Protein AF-A0A1V9ZFL7-F1 (afdb_monomer)

Organism: Achlya hypogyna (NCBI:txid1202772)

Foldseek 3Di:
DDDDPPDFPLVLADFDDDDDDDDDDDDDDDDDDDDDDDDPPDPPDDPPPPPLQDDPLVLLSQWDWADAPALPWTFTFGNQQLVVLCVVPVPDDSVRSSVVTDTFIRDPVRSLVCLVVPPRHDPVVNVVSVVVVVVVCVVPPHPPPCPPPPPVVLLVVLLLCLLLLHALCPCVPPVNVVVDPPPSDRLSVVLSVLLNVLVVVQCCLQPVFSFRLFWEWFWEDQDQQKIWTWIHWLVQQIHTSFIDGQPPSALVSLLVVVVVVVVVCVVSVGGHAEYEYLFLRNLLSVVVCCVPPNVRHHRAYFLVSLLVLLLLVLCLVLLPLLQLLLQVLLLCPPPVLCVVQPDRQAFDFLLDSLSSLSSLVSVLVCLVVCCVPVVSRPDPVSSVLSVDPVSNVSSVVSNLLCVLSNVLVVDDQSALLSSLVSLLSNLVSCVVVVNVVSNVLSQLNLQSGDLLLSLLRNLLVLVCPPFAFDPVSLVCNLVSLQVSLCSNVVDGDDSVLSVVVSVCSVVCPPPSPPVNSVSDPDSLSSLSVCCSVRVSSSNSVSNRSRDGSHGRPLNVSCVSHPDPDRSSSSSSSSSNSSSPDPPDPPDPVVSVVSSSVVSCVPGGDRHSVSSVVSSVVSVVSSVVRSVSSNDRPDDTPPAGSNNRHDDPPD

Sequence (650 aa):
MQAAGDEINMEAIPMPASISMGDPLSILEDEPEALTALSMDEPLLRQAHVRNGRPPNPAWQYFIRGAKRNRFHYHAYCRWCVLDAKARSPELSDEAATAHVDATRGVSTDMIKHLKACRHCPANVVTELDEYWAERRKTVSPPVKRKADAPKDKVHLWKATVAAGLPLGWTSAPGVASLVPANCGPIAGVAAVLAKAQLDKVKEGMLNSTVKGGLTLSVNVIDGDVVALSLMNSDGDACALSIARVADWTVSGLETHLRACLSTLRASNLSIVAIVADATLPLAAAARVQAADAPDLLVLPCLLHLLDILAGTVLTEATGVVGVLLEVASALRHPAVRSRVGAAPPVPLAHDVPTFLACIEAIADLETPLRAEPSLVRSPALQRWVADDTSWASVRALHRRLGPLREAYAMSCPTLAHVLRTLARLQQQWTAAGDRDAADLVETFWRWYDLPSTVLACVFHVHLDDVRLAPAVRALAPAYFQLVYSRWFHAPVAAGAVHDIIAAVASKSFPFDKDVTRDYSDVSSFYSFVANSYPELCALCCRLFAVSVVAAPVRRHLRHSPSNDCGELLQRLHIAFATVPAVSVAATGDAHRWLHAHETQAHGLFTQRDWTRFSTRWASSLATEVALAESPPTHSPTVRLRDLFGKAKR

Nearest PDB structures (foldseek):
  4d1q-assembly1_A-2  TM=5.790E-01  e=4.588E-07  Musca domestica
  4d1q-assembly1_H-2  TM=5.835E-01  e=7.066E-07  Musca domestica
  4d1q-assembly1_B  TM=5.702E-01  e=1.750E-06  Musca domestica
  4wnd-assembly1_A  TM=1.431E-01  e=7.301E+00  Homo sapiens

Solvent-accessible surface area (backbone atoms only — not comparable to full-atom values): 36863 Å² total; per-residue (Å²): 134,86,80,77,78,82,70,84,79,64,77,76,57,90,73,81,84,84,82,89,83,83,85,88,86,89,86,87,89,89,85,86,92,77,94,74,83,93,65,95,84,60,86,86,77,71,85,81,69,75,82,64,76,54,83,72,62,74,70,54,83,53,36,45,82,50,64,74,73,52,100,87,32,32,26,24,34,48,45,45,55,30,51,53,44,26,73,77,37,76,87,46,51,74,71,60,18,47,74,76,38,80,69,34,55,53,43,70,72,49,45,52,52,45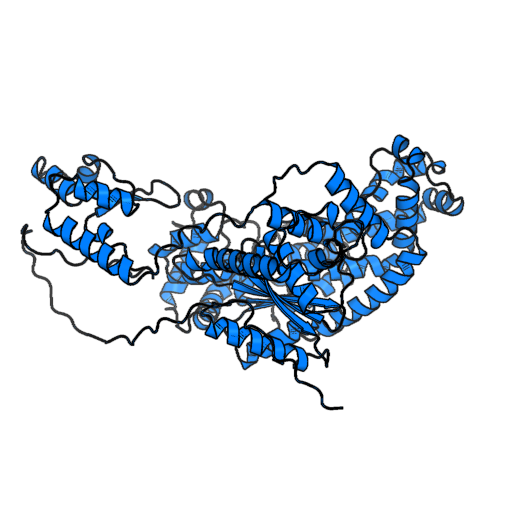,50,73,68,35,89,66,48,62,70,63,59,52,49,54,50,53,50,53,51,53,54,48,54,72,73,42,76,70,78,75,70,79,64,78,71,72,61,61,68,45,55,51,52,54,39,50,35,46,74,61,36,50,63,90,65,55,59,69,36,86,89,37,38,83,76,43,69,94,74,59,65,62,63,67,61,53,16,42,54,32,32,50,55,30,42,52,56,41,45,42,68,28,66,74,38,72,50,69,20,28,27,16,39,18,40,37,73,73,58,96,41,30,39,36,37,27,44,28,22,48,87,67,48,39,30,64,74,49,44,48,76,38,91,52,81,44,47,71,45,48,31,54,56,51,52,56,51,52,51,51,36,50,77,66,73,48,56,66,43,27,36,20,13,52,48,47,62,60,35,51,14,47,45,52,44,22,73,75,80,34,73,51,43,44,52,34,66,10,50,62,45,52,52,44,47,56,51,46,54,59,49,43,76,39,45,71,62,52,12,52,51,29,35,51,42,46,41,34,58,38,69,85,33,20,79,74,69,56,80,53,47,56,70,28,33,85,89,38,64,68,33,44,56,51,21,53,50,47,50,60,75,37,47,68,61,37,52,77,41,33,75,58,38,84,47,72,67,55,26,52,47,54,66,32,67,68,53,50,52,50,50,54,51,52,51,60,70,45,43,55,55,56,54,50,72,71,48,86,54,63,30,50,34,41,49,54,54,45,54,46,49,40,30,51,53,28,50,74,71,68,37,55,68,65,22,52,52,49,50,41,58,53,41,51,45,56,54,54,62,35,52,47,36,42,76,67,35,89,86,50,84,83,71,53,59,13,69,76,60,55,69,43,44,58,62,32,47,43,53,55,40,25,49,66,66,76,43,85,66,62,66,67,62,44,50,52,51,53,50,35,58,72,68,32,35,86,78,54,24,70,76,58,47,68,78,40,96,48,71,62,61,46,33,64,63,40,38,85,84,40,49,67,59,18,48,49,45,31,32,60,54,14,32,43,43,54,38,64,68,54,59,79,65,48,74,47,59,91,63,90,48,44,68,61,51,40,38,45,41,17,37,44,54,62,47,64,71,82,89,69,76,87,61,62,68,64,59,59,48,50,44,53,50,49,50,45,68,77,41,38,48,49,37,40,68,54,36,52,62,48,38,56,55,47,47,56,52,46,51,53,40,50,61,49,43,73,60,63,90,60,92,52,54,88,68,53,67,80,65,43,40,47,82,73,84,124

pLDDT: mean 85.37, std 18.78, range [25.77, 98.62]

Radius of gyration: 29.79 Å; Cα contacts (8 Å, |Δi|>4): 821; chains: 1; bounding box: 69×63×95 Å

Mean predicted aligned error: 10.47 Å

Secondary structure (DSSP, 8-state):
----------TTS-PPPPPP-PPPPP-------------TTS----------SSPPPGGGGGEEEEEEEETTEEEEEEHHHHHHHHHH-TT--HHHHHTTSPPEESSHHHHHHHHHH-TTS-HHHHHHHHHHHHHHHHHS-------S---HHHHHHHHHHHHTT--TTGGGSTTTTTTS-TT---HHHHHHHHHHHHHHHHHHHHHHSSS---EEEEEEEEETTEEEEEEE-TT--EEEEEEEE-SS-SHHHHHHHHHHHHHHHHHTT--EEEEEESSHHHHHHHHHHHHHH-TTSEEEE-HHHHHHHHHHHHHHHTHHHHHHHHHHHHHHTSHHHHHHHSSPPPPPBTTBHHHHHHHHHHHHHTHHHHHH-GGGS--HHHHHHHH-HHHHHHHHHHHHHHHHHHHHHHS---SHHHHHHHHHHHHHHHHHHT-HHHHHHHHHHHTTS-HHHHHHHHHT-TT-TT--B-HHHHTTHHHHHHHHHHHHHSS---HHHHHHHHHHHHHT-TTSSHHHHTT-SSHHHHHHHHTTT-HHHHHHHHHHTT--SS---HHHHHTT-----HHHHHHHHHHHHHH---S-----HHHHHHHHHHHHHHHB--SHHHHHHHHHHHHHHHHHHHHHHTS-SS---SS-GGGSB-----

Structure (mmCIF, N/CA/C/O backbone):
data_AF-A0A1V9ZFL7-F1
#
_entry.id   AF-A0A1V9ZFL7-F1
#
loop_
_atom_site.group_PDB
_atom_site.id
_atom_site.type_symbol
_atom_site.label_atom_id
_atom_site.label_alt_id
_atom_site.label_comp_id
_atom_site.label_asym_id
_atom_site.label_entity_id
_atom_site.label_seq_id
_atom_site.pdbx_PDB_ins_code
_atom_site.Cartn_x
_atom_site.Cartn_y
_atom_site.Cartn_z
_atom_site.occupancy
_atom_site.B_iso_or_equiv
_atom_site.auth_seq_id
_atom_site.auth_comp_id
_atom_site.auth_asym_id
_atom_site.auth_atom_id
_atom_site.pdbx_PDB_model_num
ATOM 1 N N . MET A 1 1 ? -34.108 -6.069 -25.579 1.00 35.25 1 MET A N 1
ATOM 2 C CA . MET A 1 1 ? -33.080 -6.819 -24.830 1.00 35.25 1 MET A CA 1
ATOM 3 C C . MET A 1 1 ? -33.145 -6.351 -23.390 1.00 35.25 1 MET A C 1
ATOM 5 O O . MET A 1 1 ? -32.783 -5.215 -23.125 1.00 35.25 1 MET A O 1
ATOM 9 N N . GLN A 1 2 ? -33.741 -7.157 -22.511 1.00 27.19 2 GLN A N 1
ATOM 10 C CA . GLN A 1 2 ? -33.836 -6.873 -21.077 1.00 27.19 2 GLN A CA 1
ATOM 11 C C . GLN A 1 2 ? -32.461 -7.107 -20.447 1.00 27.19 2 GLN A C 1
ATOM 13 O O . GLN A 1 2 ? -31.917 -8.203 -20.563 1.00 27.19 2 GLN A O 1
ATOM 18 N N . ALA A 1 3 ? -31.895 -6.068 -19.835 1.00 29.52 3 ALA A N 1
ATOM 19 C CA . ALA A 1 3 ? -30.710 -6.185 -19.001 1.00 29.52 3 ALA A CA 1
ATOM 20 C C . ALA A 1 3 ? -31.104 -6.941 -17.726 1.00 29.52 3 ALA A C 1
ATOM 22 O O . ALA A 1 3 ? -31.883 -6.434 -16.919 1.00 29.52 3 ALA A O 1
ATOM 23 N N . ALA A 1 4 ? -30.620 -8.173 -17.584 1.00 30.47 4 ALA A N 1
ATOM 24 C CA . ALA A 1 4 ? -30.621 -8.859 -16.304 1.00 30.47 4 ALA A CA 1
ATOM 25 C C . ALA A 1 4 ? -29.646 -8.102 -15.392 1.00 30.47 4 ALA A C 1
ATOM 27 O O . ALA A 1 4 ? -28.471 -7.964 -15.725 1.00 30.47 4 ALA A O 1
ATOM 28 N N . GLY A 1 5 ? -30.155 -7.532 -14.300 1.00 28.27 5 GLY A N 1
ATOM 29 C CA . GLY A 1 5 ? -29.308 -6.987 -13.251 1.00 28.27 5 GLY A CA 1
ATOM 30 C C . GLY A 1 5 ? -28.603 -8.147 -12.566 1.00 28.27 5 GLY A C 1
ATOM 31 O O . GLY A 1 5 ? -29.255 -8.922 -11.871 1.00 28.27 5 GLY A O 1
ATOM 32 N N . ASP A 1 6 ? -27.299 -8.279 -12.792 1.00 34.06 6 ASP A N 1
ATOM 33 C CA . ASP A 1 6 ? -26.449 -9.165 -12.005 1.00 34.06 6 ASP A CA 1
ATOM 34 C C . ASP A 1 6 ? -26.432 -8.639 -10.562 1.00 34.06 6 ASP A C 1
ATOM 36 O O . ASP A 1 6 ? -25.701 -7.707 -10.214 1.00 34.06 6 ASP A O 1
ATOM 40 N N . GLU A 1 7 ? -27.300 -9.203 -9.718 1.00 34.09 7 GLU A N 1
ATOM 41 C CA . GLU A 1 7 ? -27.199 -9.070 -8.269 1.00 34.09 7 GLU A CA 1
ATOM 42 C C . GLU A 1 7 ? -25.800 -9.515 -7.834 1.00 34.09 7 GLU A C 1
ATOM 44 O O . GLU A 1 7 ? -25.288 -10.555 -8.256 1.00 34.09 7 GLU A O 1
ATOM 49 N N . ILE A 1 8 ? -25.168 -8.715 -6.974 1.00 36.22 8 ILE A N 1
ATOM 50 C CA . ILE A 1 8 ? -23.878 -9.036 -6.365 1.00 36.22 8 ILE A CA 1
ATOM 51 C C . ILE A 1 8 ? -24.063 -10.326 -5.553 1.00 36.22 8 ILE A C 1
ATOM 53 O O . ILE A 1 8 ? -24.524 -10.292 -4.413 1.00 36.22 8 ILE A O 1
ATOM 57 N N . ASN A 1 9 ? -23.720 -11.471 -6.146 1.00 38.47 9 ASN A N 1
ATOM 58 C CA . ASN A 1 9 ? -23.903 -12.780 -5.531 1.00 38.47 9 ASN A CA 1
ATOM 59 C C . ASN A 1 9 ? -22.864 -13.003 -4.418 1.00 38.47 9 ASN A C 1
ATOM 61 O O . ASN A 1 9 ? -21.802 -13.592 -4.621 1.00 38.47 9 ASN A O 1
ATOM 65 N N . MET A 1 10 ? -23.168 -12.483 -3.228 1.00 38.75 10 MET A N 1
ATOM 66 C CA . MET A 1 10 ? -22.370 -12.659 -2.010 1.00 38.75 10 MET A CA 1
ATOM 67 C C . MET A 1 10 ? -22.768 -13.911 -1.212 1.00 38.75 10 MET A C 1
ATOM 69 O O . MET A 1 10 ? -22.196 -14.162 -0.151 1.00 38.75 10 MET A O 1
ATOM 73 N N . GLU A 1 11 ? -23.682 -14.746 -1.723 1.00 39.88 11 GLU A N 1
ATOM 74 C CA . GLU A 1 11 ? -24.079 -16.009 -1.076 1.00 39.88 11 GLU A CA 1
ATOM 75 C C . GLU A 1 11 ? -22.962 -17.072 -1.085 1.00 39.88 11 GLU A C 1
ATOM 77 O O . GLU A 1 11 ? -23.034 -18.067 -0.363 1.00 39.88 11 GLU A O 1
ATOM 82 N N . ALA A 1 12 ? -21.880 -16.860 -1.842 1.00 41.44 12 ALA A N 1
ATOM 83 C CA . ALA A 1 12 ? -20.769 -17.808 -1.947 1.00 41.44 12 ALA A CA 1
ATOM 84 C C . ALA A 1 12 ? -19.886 -17.917 -0.681 1.00 41.44 12 ALA A C 1
ATOM 86 O O . ALA A 1 12 ? -19.056 -18.826 -0.594 1.00 41.44 12 ALA A O 1
ATOM 87 N N . ILE A 1 13 ? -20.056 -17.041 0.318 1.00 38.00 13 ILE A N 1
ATOM 88 C CA . ILE A 1 13 ? -19.387 -17.164 1.622 1.00 38.00 13 ILE A CA 1
ATOM 89 C C . ILE A 1 13 ? -20.466 -17.286 2.708 1.00 38.00 13 ILE A C 1
ATOM 91 O O . ILE A 1 13 ? -21.049 -16.276 3.092 1.00 38.00 13 ILE A O 1
ATOM 95 N N . PRO A 1 14 ? -20.742 -18.488 3.252 1.00 34.56 14 PRO A N 1
ATOM 96 C CA . PRO A 1 14 ? -21.716 -18.633 4.329 1.00 34.56 14 PRO A CA 1
ATOM 97 C C . PRO A 1 14 ? -21.216 -17.906 5.586 1.00 34.56 14 PRO A C 1
ATOM 99 O O . PRO A 1 14 ? -20.283 -18.362 6.261 1.00 34.56 14 PRO A O 1
ATOM 102 N N . MET A 1 15 ? -21.839 -16.763 5.877 1.00 36.22 15 MET A N 1
ATOM 103 C CA . MET A 1 15 ? -21.588 -15.934 7.055 1.00 36.22 15 MET A CA 1
ATOM 104 C C . MET A 1 15 ? -22.425 -16.445 8.242 1.00 36.22 15 MET A C 1
ATOM 106 O O . MET A 1 15 ? -23.605 -16.747 8.067 1.00 36.22 15 MET A O 1
ATOM 110 N N . PRO A 1 16 ? -21.853 -16.596 9.451 1.00 30.86 16 PRO A N 1
ATOM 111 C CA . PRO A 1 16 ? -22.609 -17.049 10.617 1.00 30.86 16 PRO A CA 1
ATOM 112 C C . PRO A 1 16 ? -23.576 -15.967 11.131 1.00 30.86 16 PRO A C 1
ATOM 114 O O . PRO A 1 16 ? -23.252 -14.781 11.112 1.00 30.86 16 PRO A O 1
ATOM 117 N N . ALA A 1 17 ? -24.748 -16.399 11.612 1.00 27.83 17 ALA A N 1
ATOM 118 C CA . ALA A 1 17 ? -25.815 -15.545 12.137 1.00 27.83 17 ALA A CA 1
ATOM 119 C C . ALA A 1 17 ? -25.381 -14.710 13.362 1.00 27.83 17 ALA A C 1
ATOM 121 O O . ALA A 1 17 ? -24.592 -15.153 14.200 1.00 27.83 17 ALA A O 1
ATOM 122 N N . SER A 1 18 ? -25.910 -13.490 13.446 1.00 29.41 18 SER A N 1
ATOM 123 C CA . SER A 1 18 ? -25.614 -12.448 14.434 1.00 29.41 18 SER A CA 1
ATOM 124 C C . SER A 1 18 ? -26.157 -12.754 15.842 1.00 29.41 18 SER A C 1
ATOM 126 O O . SER A 1 18 ? -27.252 -13.284 16.004 1.00 29.41 18 SER A O 1
ATOM 128 N N . ILE A 1 19 ? -25.396 -12.370 16.877 1.00 25.77 19 ILE A N 1
ATOM 129 C CA . ILE A 1 19 ? -25.825 -12.357 18.288 1.00 25.77 19 ILE A CA 1
ATOM 130 C C . ILE A 1 19 ? -26.163 -10.907 18.662 1.00 25.77 19 ILE A C 1
ATOM 132 O O . ILE A 1 19 ? -25.309 -10.027 18.545 1.00 25.77 19 ILE A O 1
ATOM 136 N N . SER A 1 20 ? -27.406 -10.671 19.091 1.00 26.34 20 SER A N 1
ATOM 137 C CA . SER A 1 20 ? -27.915 -9.380 19.576 1.00 26.34 20 SER A CA 1
ATOM 138 C C . SER A 1 20 ? -27.398 -9.079 20.990 1.00 26.34 20 SER A C 1
ATOM 140 O O . SER A 1 20 ? -27.380 -9.969 21.840 1.00 26.34 20 SER A O 1
ATOM 142 N N . MET A 1 21 ? -26.973 -7.841 21.249 1.00 26.98 21 MET A N 1
ATOM 143 C CA . MET A 1 21 ? -26.569 -7.351 22.575 1.00 26.98 21 MET A CA 1
ATOM 144 C C . MET A 1 21 ? -27.593 -6.305 23.036 1.00 26.98 21 MET A C 1
ATOM 146 O O . MET A 1 21 ? -27.814 -5.331 22.323 1.00 26.98 21 MET A O 1
ATOM 150 N N . GLY A 1 22 ? -28.229 -6.536 24.190 1.00 27.55 22 GLY A N 1
ATOM 151 C CA . GLY A 1 22 ? -29.242 -5.650 24.783 1.00 27.55 22 GLY A CA 1
ATOM 152 C C . GLY A 1 22 ? -28.679 -4.424 25.518 1.00 27.55 22 GLY A C 1
ATOM 153 O O . GLY A 1 22 ? -27.486 -4.364 25.823 1.00 27.55 22 GLY A O 1
ATOM 154 N N . ASP A 1 23 ? -29.577 -3.471 25.791 1.00 27.08 23 ASP A N 1
ATOM 155 C CA . ASP A 1 23 ? -29.331 -2.124 26.332 1.00 27.08 23 ASP A CA 1
ATOM 156 C C . ASP A 1 23 ? -28.753 -2.076 27.764 1.00 27.08 23 ASP A C 1
ATOM 158 O O . ASP A 1 23 ? -29.008 -2.976 28.572 1.00 27.08 23 ASP A O 1
ATOM 162 N N . PRO A 1 24 ? -28.013 -1.007 28.135 1.00 31.44 24 PRO A N 1
ATOM 163 C CA . PRO A 1 24 ? -27.458 -0.849 29.473 1.00 31.44 24 PRO A CA 1
ATOM 164 C C . PRO A 1 24 ? -28.405 -0.080 30.413 1.00 31.44 24 PRO A C 1
ATOM 166 O O . PRO A 1 24 ? -28.824 1.039 30.122 1.00 31.44 24 PRO A O 1
ATOM 169 N N . LEU A 1 25 ? -28.683 -0.656 31.586 1.00 29.17 25 LEU A N 1
ATOM 170 C CA . LEU A 1 25 ? -29.373 0.011 32.697 1.00 29.17 25 LEU A CA 1
ATOM 171 C C . LEU A 1 25 ? -28.408 0.871 33.531 1.00 29.17 25 LEU A C 1
ATOM 173 O O . LEU A 1 25 ? -27.307 0.435 33.878 1.00 29.17 25 LEU A O 1
ATOM 177 N N . SER A 1 26 ? -28.864 2.078 33.876 1.00 34.34 26 SER A N 1
ATOM 178 C CA . SER A 1 26 ? -28.234 3.029 34.798 1.00 34.34 26 SER A CA 1
ATOM 179 C C . SER A 1 26 ? -28.539 2.684 36.256 1.00 34.34 26 SER A C 1
ATOM 181 O O . SER A 1 26 ? -29.706 2.467 36.579 1.00 34.34 26 SER A O 1
ATOM 183 N N . ILE A 1 27 ? -27.546 2.739 37.149 1.00 27.78 27 ILE A N 1
ATOM 184 C CA . ILE A 1 27 ? -27.775 2.873 38.598 1.00 27.78 27 ILE A CA 1
ATOM 185 C C . ILE A 1 27 ? -26.756 3.867 39.169 1.00 27.78 27 ILE A C 1
ATOM 187 O O . ILE A 1 27 ? -25.561 3.765 38.889 1.00 27.78 27 ILE A O 1
ATOM 191 N N . LEU A 1 28 ? -27.290 4.829 39.922 1.00 32.22 28 LEU A N 1
ATOM 192 C CA . LEU A 1 28 ? -26.645 5.932 40.630 1.00 32.22 28 LEU A CA 1
ATOM 193 C C . LEU A 1 28 ? -26.510 5.627 42.136 1.00 32.22 28 LEU A C 1
ATOM 195 O O . LEU A 1 28 ? -27.324 4.887 42.685 1.00 32.22 28 LEU A O 1
ATOM 199 N N . GLU A 1 29 ? -25.541 6.333 42.730 1.00 32.75 29 GLU A N 1
ATOM 200 C CA . GLU A 1 29 ? -25.464 6.894 44.095 1.00 32.75 29 GLU A CA 1
ATOM 201 C C . GLU A 1 29 ? -24.725 6.180 45.250 1.00 32.75 29 GLU A C 1
ATOM 203 O O . GLU A 1 29 ? -24.738 4.960 45.410 1.00 32.75 29 GLU A O 1
ATOM 208 N N . ASP A 1 30 ? -24.027 7.064 45.983 1.00 35.38 30 ASP A N 1
ATOM 209 C CA . ASP A 1 30 ? -22.986 6.960 47.017 1.00 35.38 30 ASP A CA 1
ATOM 210 C C . ASP A 1 30 ? -23.507 6.627 48.427 1.00 35.38 30 ASP A C 1
ATOM 212 O O . ASP A 1 30 ? -24.651 6.938 48.727 1.00 35.38 30 ASP A O 1
ATOM 216 N N . GLU A 1 31 ? -22.625 6.127 49.312 1.00 30.58 31 GLU A N 1
ATOM 217 C CA . GLU A 1 31 ? -22.631 6.301 50.788 1.00 30.58 31 GLU A CA 1
ATOM 218 C C . GLU A 1 31 ? -21.206 5.985 51.356 1.00 30.58 31 GLU A C 1
ATOM 220 O O . GLU A 1 31 ? -20.420 5.318 50.672 1.00 30.58 31 GLU A O 1
ATOM 225 N N . PRO A 1 32 ? -20.822 6.478 52.560 1.00 35.06 32 PRO A N 1
ATOM 226 C CA . PRO A 1 32 ? -19.428 6.717 52.962 1.00 35.06 32 PRO A CA 1
ATOM 227 C C . PRO A 1 32 ? -18.752 5.611 53.806 1.00 35.06 32 PRO A C 1
ATOM 229 O O . PRO A 1 32 ? -19.389 4.766 54.430 1.00 35.06 32 PRO A O 1
ATOM 232 N N . GLU A 1 33 ? -17.413 5.661 53.835 1.00 33.34 33 GLU A N 1
ATOM 233 C CA . GLU A 1 33 ? -16.488 4.683 54.428 1.00 33.34 33 GLU A CA 1
ATOM 234 C C . GLU A 1 33 ? -16.449 4.672 55.971 1.00 33.34 33 GLU A C 1
ATOM 236 O O . GLU A 1 33 ? -16.247 5.702 56.618 1.00 33.34 33 GLU A O 1
ATOM 241 N N . ALA A 1 34 ? -16.493 3.466 56.553 1.00 30.00 34 ALA A N 1
ATOM 242 C CA . ALA A 1 34 ? -16.054 3.175 57.918 1.00 30.00 34 ALA A CA 1
ATOM 243 C C . ALA A 1 34 ? -15.036 2.015 57.915 1.00 30.00 34 ALA A C 1
ATOM 245 O O . ALA A 1 34 ? -15.268 0.955 57.333 1.00 30.00 34 ALA A O 1
ATOM 246 N N . LEU A 1 35 ? -13.889 2.232 58.566 1.00 37.00 35 LEU A N 1
ATOM 247 C CA . LEU A 1 35 ? -12.781 1.280 58.702 1.00 37.00 35 LEU A CA 1
ATOM 248 C C . LEU A 1 35 ? -13.143 0.137 59.666 1.00 37.00 35 LEU A C 1
ATOM 250 O O . LEU A 1 35 ? -13.292 0.368 60.866 1.00 37.00 35 LEU A O 1
ATOM 254 N N . THR A 1 36 ? -13.187 -1.102 59.159 1.00 30.80 36 THR A N 1
ATOM 255 C CA . THR A 1 36 ? -13.326 -2.320 59.980 1.00 30.80 36 THR A CA 1
ATOM 256 C C . THR A 1 36 ? -12.369 -3.424 59.518 1.00 30.80 36 THR A C 1
ATOM 258 O O . THR A 1 36 ? -12.045 -3.536 58.338 1.00 30.80 36 THR A O 1
ATOM 261 N N . ALA A 1 37 ? -11.871 -4.204 60.479 1.00 34.47 37 ALA A N 1
ATOM 262 C CA . ALA A 1 37 ? -10.857 -5.242 60.309 1.00 34.47 37 ALA A CA 1
ATOM 263 C C . ALA A 1 37 ? -11.321 -6.423 59.429 1.00 34.47 37 ALA A C 1
ATOM 265 O O . ALA A 1 37 ? -12.479 -6.828 59.473 1.00 34.47 37 ALA A O 1
ATOM 266 N N . LEU A 1 38 ? -10.380 -6.984 58.658 1.00 31.92 38 LEU A N 1
ATOM 267 C CA . LEU A 1 38 ? -10.589 -8.031 57.650 1.00 31.92 38 LEU A CA 1
ATOM 268 C C . LEU A 1 38 ? -11.144 -9.337 58.256 1.00 31.92 38 LEU A C 1
ATOM 270 O O . LEU A 1 38 ? -10.439 -10.043 58.976 1.00 31.92 38 LEU A O 1
ATOM 274 N N . SER A 1 39 ? -12.390 -9.666 57.905 1.00 40.47 39 SER A N 1
ATOM 275 C CA . SER A 1 39 ? -13.037 -10.964 58.137 1.00 40.47 39 SER A CA 1
ATOM 276 C C . SER A 1 39 ? -12.791 -11.916 56.956 1.00 40.47 39 SER A C 1
ATOM 278 O O . SER A 1 39 ? -12.738 -11.486 55.805 1.00 40.47 39 SER A O 1
ATOM 280 N N . MET A 1 40 ? -12.642 -13.217 57.230 1.00 44.19 40 MET A N 1
ATOM 281 C CA . MET A 1 40 ? -12.404 -14.265 56.221 1.00 44.19 40 MET A CA 1
ATOM 282 C C . MET A 1 40 ? -13.6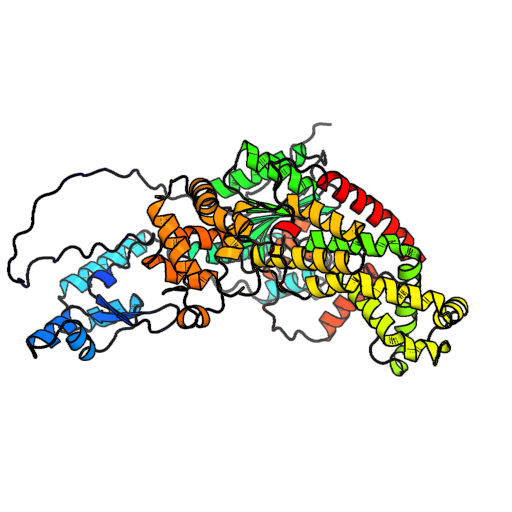50 -14.643 55.395 1.00 44.19 40 MET A C 1
ATOM 284 O O . MET A 1 40 ? -13.495 -15.313 54.376 1.00 44.19 40 MET A O 1
ATOM 288 N N . ASP A 1 41 ? -14.846 -14.195 55.796 1.00 41.31 41 ASP A N 1
ATOM 289 C CA . ASP A 1 41 ? -16.129 -14.637 55.220 1.00 41.31 41 ASP A CA 1
ATOM 290 C C . ASP A 1 41 ? -16.853 -13.576 54.368 1.00 41.31 41 ASP A C 1
ATOM 292 O O . ASP A 1 41 ? -17.935 -13.833 53.841 1.00 41.31 41 ASP A O 1
ATOM 296 N N . GLU A 1 42 ? -16.274 -12.387 54.187 1.00 36.66 42 GLU A N 1
ATOM 297 C CA . GLU A 1 42 ? -16.887 -11.336 53.372 1.00 36.66 42 GLU A CA 1
ATOM 298 C C . GLU A 1 42 ? -16.321 -11.371 51.940 1.00 36.66 42 GLU A C 1
ATOM 300 O O . GLU A 1 42 ? -15.096 -11.352 51.761 1.00 36.66 42 GLU A O 1
ATOM 305 N N . PRO A 1 43 ? -17.158 -11.430 50.883 1.00 38.94 43 PRO A N 1
ATOM 306 C CA . PRO A 1 43 ? -16.668 -11.304 49.520 1.00 38.94 43 PRO A CA 1
ATOM 307 C C . PRO A 1 43 ? -16.159 -9.874 49.329 1.00 38.94 43 PRO A C 1
ATOM 309 O O . PRO A 1 43 ? -16.921 -8.969 49.001 1.00 38.94 43 PRO A O 1
ATOM 312 N N . LEU A 1 44 ? -14.852 -9.684 49.534 1.00 36.91 44 LEU A N 1
ATOM 313 C CA . LEU A 1 44 ? -14.114 -8.452 49.256 1.00 36.91 44 LEU A CA 1
ATOM 314 C C . LEU A 1 44 ? -14.273 -8.074 47.769 1.00 36.91 44 LEU A C 1
ATOM 316 O O . LEU A 1 44 ? -13.487 -8.462 46.900 1.00 36.91 44 LEU A O 1
ATOM 320 N N . LEU A 1 45 ? -15.331 -7.325 47.478 1.00 41.81 45 LEU A N 1
ATOM 321 C CA . LEU A 1 45 ? -15.695 -6.704 46.208 1.00 41.81 45 LEU A CA 1
ATOM 322 C C . LEU A 1 45 ? -15.424 -5.198 46.374 1.00 41.81 45 LEU A C 1
ATOM 324 O O . LEU A 1 45 ? -15.905 -4.603 47.322 1.00 41.81 45 LEU A O 1
ATOM 328 N N . ARG A 1 46 ? -14.687 -4.479 45.524 1.00 37.59 46 ARG A N 1
ATOM 329 C CA . ARG A 1 46 ? -14.164 -4.724 44.176 1.00 37.59 46 ARG A CA 1
ATOM 330 C C . ARG A 1 46 ? -12.846 -3.954 44.066 1.00 37.59 46 ARG A C 1
ATOM 332 O O . ARG A 1 46 ? -12.849 -2.742 44.247 1.00 37.59 46 ARG A O 1
ATOM 339 N N . GLN A 1 47 ? -11.753 -4.580 43.626 1.00 39.06 47 GLN A N 1
ATOM 340 C CA . GLN A 1 47 ? -10.834 -3.782 42.812 1.00 39.06 47 GLN A CA 1
ATOM 341 C C . GLN A 1 47 ? -11.615 -3.451 41.542 1.00 39.06 47 GLN A C 1
ATOM 343 O O . GLN A 1 47 ? -11.948 -4.350 40.766 1.00 39.06 47 GLN A O 1
ATOM 348 N N . ALA A 1 48 ? -11.982 -2.180 41.380 1.00 33.69 48 ALA A N 1
ATOM 349 C CA . ALA A 1 48 ? -12.526 -1.649 40.144 1.00 33.69 48 ALA A CA 1
ATOM 350 C C . ALA A 1 48 ? -11.451 -1.794 39.060 1.00 33.69 48 ALA A C 1
ATOM 352 O O . ALA A 1 48 ? -10.697 -0.874 38.761 1.00 33.69 48 ALA A O 1
ATOM 353 N N . HIS A 1 49 ? -11.327 -2.991 38.489 1.00 44.16 49 HIS A N 1
ATOM 354 C CA . HIS A 1 49 ? -10.597 -3.159 37.252 1.00 44.16 49 HIS A CA 1
ATOM 355 C C . HIS A 1 49 ? -11.355 -2.356 36.201 1.00 44.16 49 HIS A C 1
ATOM 357 O O . HIS A 1 49 ? -12.462 -2.723 35.799 1.00 44.16 49 HIS A O 1
ATOM 363 N N . VAL A 1 50 ? -10.753 -1.238 35.797 1.00 40.91 50 VAL A N 1
ATOM 364 C CA . VAL A 1 50 ? -11.158 -0.454 34.633 1.00 40.91 50 VAL A CA 1
ATOM 365 C C . VAL A 1 50 ? -11.414 -1.436 33.485 1.00 40.91 50 VAL A C 1
ATOM 367 O O . VAL A 1 50 ? -10.616 -2.339 33.216 1.00 40.91 50 VAL A O 1
ATOM 370 N N . ARG A 1 51 ? -12.612 -1.352 32.899 1.00 38.00 51 ARG A N 1
ATOM 371 C CA . ARG A 1 51 ? -13.128 -2.325 31.930 1.00 38.00 51 ARG A CA 1
ATOM 372 C C . ARG A 1 51 ? -12.299 -2.279 30.643 1.00 38.00 51 ARG A C 1
ATOM 374 O O . ARG A 1 51 ? -12.618 -1.539 29.722 1.00 38.00 51 ARG A O 1
ATOM 381 N N . ASN A 1 52 ? -11.298 -3.148 30.531 1.00 39.31 52 ASN A N 1
ATOM 382 C CA . ASN A 1 52 ? -10.471 -3.309 29.329 1.00 39.31 52 ASN A CA 1
ATOM 383 C C . ASN A 1 52 ? -11.191 -4.060 28.179 1.00 39.31 52 ASN A C 1
ATOM 385 O O . ASN A 1 52 ? -10.581 -4.910 27.542 1.00 39.31 52 ASN A O 1
ATOM 389 N N . GLY A 1 53 ? -12.483 -3.822 27.918 1.00 40.28 53 GLY A N 1
ATOM 390 C CA . GLY A 1 53 ? -13.223 -4.319 26.735 1.00 40.28 53 GLY A CA 1
ATOM 391 C C . GLY A 1 53 ? -13.420 -5.844 26.577 1.00 40.28 53 GLY A C 1
ATOM 392 O O . GLY A 1 53 ? -14.377 -6.273 25.938 1.00 40.28 53 GLY A O 1
ATOM 393 N N . ARG A 1 54 ? -12.584 -6.694 27.184 1.00 41.72 54 ARG A N 1
ATOM 394 C CA . ARG A 1 54 ? -12.818 -8.133 27.368 1.00 41.72 54 ARG A CA 1
ATOM 395 C C . ARG A 1 54 ? -13.347 -8.360 28.784 1.00 41.72 54 ARG A C 1
ATOM 397 O O . ARG A 1 54 ? -12.770 -7.796 29.715 1.00 41.72 54 ARG A O 1
ATOM 404 N N . PRO A 1 55 ? -14.371 -9.213 28.986 1.00 46.00 55 PRO A N 1
ATOM 405 C CA . PRO A 1 55 ? -14.707 -9.675 30.324 1.00 46.00 55 PRO A CA 1
ATOM 406 C C . PRO A 1 55 ? -13.426 -10.265 30.923 1.00 46.00 55 PRO A C 1
ATOM 408 O O . PRO A 1 55 ? -12.856 -11.175 30.299 1.00 46.00 55 PRO A O 1
ATOM 411 N N . PRO A 1 56 ? -12.912 -9.731 32.047 1.00 64.75 56 PRO A N 1
ATOM 412 C CA . PRO A 1 56 ? -11.740 -10.305 32.679 1.00 64.75 56 PRO A CA 1
ATOM 413 C C . PRO A 1 56 ? -12.032 -11.784 32.903 1.00 64.75 56 PRO A C 1
ATOM 415 O O . PRO A 1 56 ? -13.144 -12.159 33.279 1.00 64.75 56 PRO A O 1
ATOM 418 N N . ASN A 1 57 ? -11.063 -12.641 32.581 1.00 80.94 57 ASN A N 1
ATOM 419 C CA . ASN A 1 57 ? -11.212 -14.055 32.888 1.00 80.94 57 ASN A CA 1
ATOM 420 C C . ASN A 1 57 ? -11.560 -14.163 34.379 1.00 80.94 57 ASN A C 1
ATOM 422 O O . ASN A 1 57 ? -10.787 -13.616 35.169 1.00 80.94 57 ASN A O 1
ATOM 426 N N . PRO A 1 58 ? -12.668 -14.819 34.770 1.00 90.38 58 PRO A N 1
ATOM 427 C CA . PRO A 1 58 ? -13.115 -14.799 36.160 1.00 90.38 58 PRO A CA 1
ATOM 428 C C . PRO A 1 58 ? -12.052 -15.351 37.107 1.00 90.38 58 PRO A C 1
ATOM 430 O O . PRO A 1 58 ? -11.986 -14.923 38.247 1.00 90.38 58 PRO A O 1
ATOM 433 N N . ALA A 1 59 ? -11.132 -16.198 36.628 1.00 92.62 59 ALA A N 1
ATOM 434 C CA . ALA A 1 59 ? -10.010 -16.664 37.433 1.00 92.62 59 ALA A CA 1
ATOM 435 C C . ALA A 1 59 ? -9.158 -15.514 38.004 1.00 92.62 59 ALA A C 1
ATOM 437 O O . ALA A 1 59 ? -8.645 -15.649 39.107 1.00 92.62 59 ALA A O 1
ATOM 438 N N . TRP A 1 60 ? -9.021 -14.374 37.311 1.00 92.50 60 TRP A N 1
ATOM 439 C CA . TRP A 1 60 ? -8.219 -13.240 37.792 1.00 92.50 60 TRP A CA 1
ATOM 440 C C . TRP A 1 60 ? -8.736 -12.622 39.091 1.00 92.50 60 TRP A C 1
ATOM 442 O O . TRP A 1 60 ? -7.932 -12.039 39.809 1.00 92.50 60 TRP A O 1
ATOM 452 N N . GLN A 1 61 ? -10.011 -12.802 39.452 1.00 92.94 61 GLN A N 1
ATOM 453 C CA . GLN A 1 61 ? -10.525 -12.308 40.736 1.00 92.94 61 GLN A CA 1
ATOM 454 C C . GLN A 1 61 ? -9.870 -12.997 41.945 1.00 92.94 61 GLN A C 1
ATOM 456 O O . GLN A 1 61 ? -9.856 -12.449 43.044 1.00 92.94 61 GLN A O 1
ATOM 461 N N . TYR A 1 62 ? -9.266 -14.168 41.726 1.00 95.44 62 TYR A N 1
ATOM 462 C CA . TYR A 1 62 ? -8.610 -14.977 42.752 1.00 95.44 62 TYR A CA 1
ATOM 463 C C . TYR A 1 62 ? -7.078 -14.894 42.720 1.00 95.44 62 TYR A C 1
ATOM 465 O O . TYR A 1 62 ? -6.401 -15.576 43.491 1.00 95.44 62 TYR A O 1
ATOM 473 N N . PHE A 1 63 ? -6.510 -14.066 41.839 1.00 95.56 63 PHE A N 1
ATOM 474 C CA . PHE A 1 63 ? -5.065 -13.885 41.718 1.00 95.56 63 PHE A CA 1
ATOM 475 C C . PHE A 1 63 ? -4.673 -12.416 41.890 1.00 95.56 63 PHE A C 1
ATOM 477 O O . PHE A 1 63 ? -5.401 -11.501 41.515 1.00 95.56 63 PHE A O 1
ATOM 484 N N . ILE A 1 64 ? -3.487 -12.196 42.446 1.00 93.38 64 ILE A N 1
ATOM 485 C CA . ILE A 1 64 ? -2.779 -10.920 42.456 1.00 93.38 64 ILE A CA 1
ATOM 486 C C . ILE A 1 64 ? -1.888 -10.896 41.214 1.00 93.38 64 ILE A C 1
ATOM 488 O O . ILE A 1 64 ? -1.122 -11.832 40.962 1.00 93.38 64 ILE A O 1
ATOM 492 N N . ARG A 1 65 ? -2.014 -9.848 40.395 1.00 91.94 65 ARG A N 1
ATOM 493 C CA . ARG A 1 65 ? -1.188 -9.683 39.195 1.00 91.94 65 ARG A CA 1
ATOM 494 C C . ARG A 1 65 ? 0.227 -9.271 39.604 1.00 91.94 65 ARG A C 1
ATOM 496 O O . ARG A 1 65 ? 0.411 -8.240 40.233 1.00 91.94 65 ARG A O 1
ATOM 503 N N . GLY A 1 66 ? 1.202 -10.081 39.210 1.00 91.31 66 GLY A N 1
ATOM 504 C CA . GLY A 1 66 ? 2.626 -9.855 39.419 1.00 91.31 66 GLY A CA 1
ATOM 505 C C . GLY A 1 66 ? 3.328 -9.152 38.261 1.00 91.31 66 GLY A C 1
ATOM 506 O O . GLY A 1 66 ? 2.696 -8.656 37.324 1.00 91.31 66 GLY A O 1
ATOM 507 N N . ALA A 1 67 ? 4.662 -9.188 38.298 1.00 84.50 67 ALA A N 1
ATOM 508 C CA . ALA A 1 67 ? 5.516 -8.678 37.228 1.00 84.50 67 ALA A CA 1
ATOM 509 C C . ALA A 1 67 ? 5.212 -9.346 35.872 1.00 84.50 67 ALA A C 1
ATOM 511 O O . ALA A 1 67 ? 4.762 -10.494 35.788 1.00 84.50 67 ALA A O 1
ATOM 512 N N . LYS A 1 68 ? 5.453 -8.625 34.775 1.00 80.88 68 LYS A N 1
ATOM 513 C CA . LYS A 1 68 ? 5.249 -9.143 33.417 1.00 80.88 68 LYS A CA 1
ATOM 514 C C . LYS A 1 68 ? 6.339 -10.175 33.094 1.00 80.88 68 LYS A C 1
ATOM 516 O O . LYS A 1 68 ? 7.518 -9.859 33.168 1.00 80.88 68 LYS A O 1
ATOM 521 N N . ARG A 1 69 ? 5.953 -11.403 32.724 1.00 73.94 69 ARG A N 1
ATOM 522 C CA . ARG A 1 69 ? 6.890 -12.498 32.399 1.00 73.94 69 ARG A CA 1
ATOM 523 C C . ARG A 1 69 ? 7.345 -12.457 30.941 1.00 73.94 69 ARG A C 1
ATOM 525 O O . ARG A 1 69 ? 8.486 -12.775 30.636 1.00 73.94 69 ARG A O 1
ATOM 532 N N . ASN A 1 70 ? 6.425 -12.160 30.022 1.00 70.81 70 ASN A N 1
ATOM 533 C CA . ASN A 1 70 ? 6.709 -11.987 28.594 1.00 70.81 70 ASN A CA 1
ATOM 534 C C . ASN A 1 70 ? 5.650 -11.089 27.930 1.00 70.81 70 ASN A C 1
ATOM 536 O O . ASN A 1 70 ? 4.735 -10.605 28.599 1.00 70.81 70 ASN A O 1
ATOM 540 N N . ARG A 1 71 ? 5.741 -10.902 26.603 1.00 52.38 71 ARG A N 1
ATOM 541 C CA . ARG A 1 71 ? 4.833 -10.055 25.803 1.00 52.38 71 ARG A CA 1
ATOM 542 C C . ARG A 1 71 ? 3.342 -10.282 26.090 1.00 52.38 71 ARG A C 1
ATOM 544 O O . ARG A 1 71 ? 2.584 -9.319 26.054 1.00 52.38 71 ARG A O 1
ATOM 551 N N . PHE A 1 72 ? 2.939 -11.508 26.429 1.00 61.72 72 PHE A N 1
ATOM 552 C CA . PHE A 1 72 ? 1.532 -11.901 26.557 1.00 61.72 72 PHE A CA 1
ATOM 553 C C . PHE A 1 72 ? 1.113 -12.357 27.964 1.00 61.72 72 PHE A C 1
ATOM 555 O O . PHE A 1 72 ? -0.071 -12.590 28.192 1.00 61.72 72 PHE A O 1
ATOM 562 N N . HIS A 1 73 ? 2.045 -12.521 28.908 1.00 80.56 73 HIS A N 1
ATOM 563 C CA . HIS A 1 73 ? 1.757 -13.171 30.190 1.00 80.56 73 HIS A CA 1
ATOM 564 C C . HIS A 1 73 ? 2.362 -12.413 31.368 1.00 80.56 73 HIS A C 1
ATOM 566 O O . HIS A 1 73 ? 3.544 -12.070 31.363 1.00 80.56 73 HIS A O 1
ATOM 572 N N . TYR A 1 74 ? 1.556 -12.235 32.410 1.00 86.56 74 TYR A N 1
ATOM 573 C CA . TYR A 1 74 ? 1.997 -11.779 33.726 1.00 86.56 74 TYR A CA 1
ATOM 574 C C . TYR A 1 74 ? 2.298 -12.977 34.626 1.00 86.56 74 TYR A C 1
ATOM 576 O O . TYR A 1 74 ? 1.801 -14.081 34.387 1.00 86.56 74 TYR A O 1
ATOM 584 N N . HIS A 1 75 ? 3.092 -12.761 35.666 1.00 93.31 75 HIS A N 1
ATOM 585 C CA . HIS A 1 75 ? 3.041 -13.604 36.851 1.00 93.31 75 HIS A CA 1
ATOM 586 C C . HIS A 1 75 ? 1.691 -13.397 37.550 1.00 93.31 75 HIS A C 1
ATOM 588 O O . HIS A 1 75 ? 1.129 -12.302 37.540 1.00 93.31 75 HIS A O 1
ATOM 594 N N . ALA A 1 76 ? 1.134 -14.466 38.098 1.00 95.50 76 ALA A N 1
ATOM 595 C CA . ALA A 1 76 ? -0.120 -14.462 38.829 1.00 95.50 76 ALA A CA 1
ATOM 596 C C . ALA A 1 76 ? 0.104 -15.202 40.148 1.00 95.50 76 ALA A C 1
ATOM 598 O O . ALA A 1 76 ? 0.534 -16.355 40.144 1.00 95.50 76 ALA A O 1
ATOM 599 N N . TYR A 1 77 ? -0.193 -14.549 41.265 1.00 97.06 77 TYR A N 1
ATOM 600 C CA . TYR A 1 77 ? -0.037 -15.117 42.602 1.00 97.06 77 TYR A CA 1
ATOM 601 C C . TYR A 1 77 ? -1.411 -15.418 43.185 1.00 97.06 77 TYR A C 1
ATOM 603 O O . TYR A 1 77 ? -2.270 -14.542 43.220 1.00 97.06 77 TYR A O 1
ATOM 611 N N . CYS A 1 78 ? -1.658 -16.655 43.604 1.00 97.62 78 CYS A N 1
ATOM 612 C CA . CYS A 1 78 ? -2.944 -17.036 44.185 1.00 97.62 78 CYS A CA 1
ATOM 613 C C . CYS A 1 78 ? -3.189 -16.264 45.488 1.00 97.62 78 CYS A C 1
ATOM 615 O O . CYS A 1 78 ? -2.345 -16.298 46.385 1.00 97.62 78 CYS A O 1
ATOM 617 N N . ARG A 1 79 ? -4.345 -15.594 45.610 1.00 97.00 79 ARG A N 1
ATOM 618 C CA . ARG A 1 79 ? -4.676 -14.767 46.785 1.00 97.00 79 ARG A CA 1
ATOM 619 C C . ARG A 1 79 ? -4.605 -15.566 48.088 1.00 97.00 79 ARG A C 1
ATOM 621 O O . ARG A 1 79 ? -4.041 -15.077 49.058 1.00 97.00 79 ARG A O 1
ATOM 628 N N . TRP A 1 80 ? -5.085 -16.810 48.099 1.00 97.81 80 TRP A N 1
ATOM 629 C CA . TRP A 1 80 ? -5.033 -17.661 49.295 1.00 97.81 80 TRP A CA 1
ATOM 630 C C . TRP A 1 80 ? -3.622 -18.111 49.665 1.00 97.81 80 TRP A C 1
ATOM 632 O O . TRP A 1 80 ? -3.300 -18.163 50.845 1.00 97.81 80 TRP A O 1
ATOM 642 N N . CYS A 1 81 ? -2.756 -18.381 48.684 1.00 97.69 81 CYS A N 1
ATOM 643 C CA . CYS A 1 81 ? -1.349 -18.669 48.968 1.00 97.69 81 CYS A CA 1
ATOM 644 C C . CYS A 1 81 ? -0.635 -17.453 49.571 1.00 97.69 81 CYS A C 1
ATOM 646 O O . CYS A 1 81 ? 0.192 -17.614 50.463 1.00 97.69 81 CYS A O 1
ATOM 648 N N . VAL A 1 82 ? -0.965 -16.243 49.107 1.00 96.62 82 VAL A N 1
ATOM 649 C CA . VAL A 1 82 ? -0.405 -14.996 49.653 1.00 96.62 82 VAL A CA 1
ATOM 650 C C . VAL A 1 82 ? -0.915 -14.749 51.074 1.00 96.62 82 VAL A C 1
ATOM 652 O O . VAL A 1 82 ? -0.117 -14.441 51.954 1.00 96.62 82 VAL A O 1
ATOM 655 N N . LEU A 1 83 ? -2.209 -14.958 51.334 1.00 95.81 83 LEU A N 1
ATOM 656 C CA . LEU A 1 83 ? -2.773 -14.864 52.685 1.00 95.81 83 LEU A CA 1
ATOM 657 C C . LEU A 1 83 ? -2.156 -15.892 53.644 1.00 95.81 83 LEU A C 1
ATOM 659 O O . LEU A 1 83 ? -1.822 -15.538 54.768 1.00 95.81 83 LEU A O 1
ATOM 663 N N . ASP A 1 84 ? -1.937 -17.131 53.201 1.00 97.19 84 ASP A N 1
ATOM 664 C CA . ASP A 1 84 ? -1.256 -18.164 53.993 1.00 97.19 84 ASP A CA 1
ATOM 665 C C . ASP A 1 84 ? 0.216 -17.813 54.280 1.00 97.19 84 ASP A C 1
ATOM 667 O O . ASP A 1 84 ? 0.731 -18.088 55.365 1.00 97.19 84 ASP A O 1
ATOM 671 N N . ALA A 1 85 ? 0.910 -17.168 53.336 1.00 96.56 85 ALA A N 1
ATOM 672 C CA . ALA A 1 85 ? 2.249 -16.635 53.578 1.00 96.56 85 ALA A CA 1
ATOM 673 C C . ALA A 1 85 ? 2.230 -15.529 54.649 1.00 96.56 85 ALA A C 1
ATOM 675 O O . ALA A 1 85 ? 3.040 -15.572 55.572 1.00 96.56 85 ALA A O 1
ATOM 676 N N . LYS A 1 86 ? 1.261 -14.603 54.592 1.00 96.50 86 LYS A N 1
ATOM 677 C CA . LYS A 1 86 ? 1.087 -13.556 55.616 1.00 96.50 86 LYS A CA 1
ATOM 678 C C . LYS A 1 86 ? 0.673 -14.114 56.975 1.00 96.50 86 LYS A C 1
ATOM 680 O O . LYS A 1 86 ? 1.134 -13.624 57.993 1.00 96.50 86 LYS A O 1
ATOM 685 N N . ALA A 1 87 ? -0.161 -15.148 57.017 1.00 95.69 87 ALA A N 1
ATOM 686 C CA . ALA A 1 87 ? -0.562 -15.777 58.274 1.00 95.69 87 ALA A CA 1
ATOM 687 C C . ALA A 1 87 ? 0.630 -16.427 59.000 1.00 95.69 87 ALA A C 1
ATOM 689 O O . ALA A 1 87 ? 0.676 -16.430 60.228 1.00 95.69 87 ALA A O 1
ATOM 690 N N . ARG A 1 88 ? 1.607 -16.952 58.247 1.00 96.31 88 ARG A N 1
ATOM 691 C CA . ARG A 1 88 ? 2.852 -17.511 58.799 1.00 96.31 88 ARG A CA 1
ATOM 692 C C . ARG A 1 88 ? 3.870 -16.447 59.212 1.00 96.31 88 ARG A C 1
ATOM 694 O O . ARG A 1 88 ? 4.662 -16.712 60.111 1.00 96.31 88 ARG A O 1
ATOM 701 N N . SER A 1 89 ? 3.823 -15.279 58.579 1.00 96.38 89 SER A N 1
ATOM 702 C CA . SER A 1 89 ? 4.726 -14.150 58.822 1.00 96.38 89 SER A CA 1
ATOM 703 C C . SER A 1 89 ? 3.946 -12.828 58.755 1.00 96.38 89 SER A C 1
ATOM 705 O O . SER A 1 89 ? 3.935 -12.175 57.704 1.00 96.38 89 SER A O 1
ATOM 707 N N . PRO A 1 90 ? 3.245 -12.443 59.844 1.00 94.56 90 PRO A N 1
ATOM 708 C CA . PRO A 1 90 ? 2.350 -11.279 59.878 1.00 94.56 90 PRO A CA 1
ATOM 709 C C . PRO A 1 90 ? 3.031 -9.941 59.565 1.00 94.56 90 PRO A C 1
ATOM 711 O O . PRO A 1 90 ? 2.371 -8.987 59.162 1.00 94.56 90 PRO A O 1
ATOM 714 N N . GLU A 1 91 ? 4.349 -9.874 59.736 1.00 96.06 91 GLU A N 1
ATOM 715 C CA . GLU A 1 91 ? 5.198 -8.728 59.423 1.00 96.06 91 GLU A CA 1
ATOM 716 C C . GLU A 1 91 ? 5.407 -8.482 57.916 1.00 96.06 91 GLU A C 1
ATOM 718 O O . GLU A 1 91 ? 5.897 -7.417 57.536 1.00 96.06 91 GLU A O 1
ATOM 723 N N . LEU A 1 92 ? 5.050 -9.433 57.042 1.00 94.25 92 LEU A N 1
ATOM 724 C CA . LEU A 1 92 ? 5.222 -9.280 55.596 1.00 94.25 92 LEU A CA 1
ATOM 725 C C . LEU A 1 92 ? 4.169 -8.340 54.992 1.00 94.25 92 LEU A C 1
ATOM 727 O O . LEU A 1 92 ? 2.959 -8.528 55.151 1.00 94.25 92 LEU A O 1
ATOM 731 N N . SER A 1 93 ? 4.631 -7.372 54.195 1.00 92.38 93 SER A N 1
ATOM 732 C CA . SER A 1 93 ? 3.766 -6.630 53.271 1.00 92.38 93 SER A CA 1
ATOM 733 C C . SER A 1 93 ? 3.199 -7.556 52.185 1.00 92.38 93 SER A C 1
ATOM 735 O O . SER A 1 93 ? 3.721 -8.648 51.957 1.00 92.38 93 SER A O 1
ATOM 737 N N . ASP A 1 94 ? 2.152 -7.129 51.472 1.00 84.06 94 ASP A N 1
ATOM 738 C CA . ASP A 1 94 ? 1.571 -7.924 50.374 1.00 84.06 94 ASP A CA 1
ATOM 739 C C . ASP A 1 94 ? 2.609 -8.244 49.286 1.00 84.06 94 ASP A C 1
ATOM 741 O O . ASP A 1 94 ? 2.680 -9.371 48.797 1.00 84.06 94 ASP A O 1
ATOM 745 N N . GLU A 1 95 ? 3.473 -7.283 48.956 1.00 88.81 95 GLU A N 1
ATOM 746 C CA . GLU A 1 95 ? 4.563 -7.469 47.994 1.00 88.81 95 GLU A CA 1
ATOM 747 C C . GLU A 1 95 ? 5.604 -8.469 48.509 1.00 88.81 95 GLU A C 1
ATOM 749 O O . GLU A 1 95 ? 5.974 -9.401 47.790 1.00 88.81 95 GLU A O 1
ATOM 754 N N . ALA A 1 96 ? 6.018 -8.356 49.774 1.00 92.31 96 ALA A N 1
ATOM 755 C CA . ALA A 1 96 ? 6.953 -9.303 50.372 1.00 92.31 96 ALA A CA 1
ATOM 756 C C . ALA A 1 96 ? 6.348 -10.715 50.471 1.00 92.31 96 ALA A C 1
ATOM 758 O O . ALA A 1 96 ? 7.037 -11.705 50.228 1.00 92.31 96 ALA A O 1
ATOM 759 N N . ALA A 1 97 ? 5.047 -10.830 50.742 1.00 94.00 97 ALA A N 1
ATOM 760 C CA . ALA A 1 97 ? 4.336 -12.103 50.756 1.00 94.00 97 ALA A CA 1
ATOM 761 C C . ALA A 1 97 ? 4.258 -12.738 49.358 1.00 94.00 97 ALA A C 1
ATOM 763 O O . ALA A 1 97 ? 4.450 -13.947 49.233 1.00 94.00 97 ALA A O 1
ATOM 764 N N . THR A 1 98 ? 4.064 -11.953 48.288 1.00 93.75 98 THR A N 1
ATOM 765 C CA . THR A 1 98 ? 4.105 -12.498 46.914 1.00 93.75 98 THR A CA 1
ATOM 766 C C . THR A 1 98 ? 5.467 -13.083 46.539 1.00 93.75 98 THR A C 1
ATOM 768 O O . THR A 1 98 ? 5.511 -14.045 45.776 1.00 93.75 98 THR A O 1
ATOM 771 N N . ALA A 1 99 ? 6.568 -12.589 47.118 1.00 93.62 99 ALA A N 1
ATOM 772 C CA . ALA A 1 99 ? 7.901 -13.164 46.914 1.00 93.62 99 ALA A CA 1
ATOM 773 C C . ALA A 1 99 ? 8.069 -14.563 47.546 1.00 93.62 99 ALA A C 1
ATOM 775 O O . ALA A 1 99 ? 8.954 -15.311 47.139 1.00 93.62 99 ALA A O 1
ATOM 776 N N . HIS A 1 100 ? 7.206 -14.933 48.499 1.00 94.75 100 HIS A N 1
ATOM 777 C CA . HIS A 1 100 ? 7.191 -16.245 49.158 1.00 94.75 100 HIS A CA 1
ATOM 778 C C . HIS A 1 100 ? 6.208 -17.236 48.512 1.00 94.75 100 HIS A C 1
ATOM 780 O O . HIS A 1 100 ? 6.037 -18.351 49.007 1.00 94.75 100 HIS A O 1
ATOM 786 N N . VAL A 1 101 ? 5.537 -16.841 47.426 1.00 96.25 101 VAL A N 1
ATOM 787 C CA . VAL A 1 101 ? 4.551 -17.663 46.720 1.00 96.25 101 VAL A CA 1
ATOM 788 C C . VAL A 1 101 ? 5.036 -17.955 45.307 1.00 96.25 101 VAL A C 1
ATOM 790 O O . VAL A 1 101 ? 5.381 -17.044 44.554 1.00 96.25 101 VAL A O 1
ATOM 793 N N . ASP A 1 102 ? 4.985 -19.226 44.909 1.00 96.00 102 ASP A N 1
ATOM 794 C CA . ASP A 1 102 ? 5.326 -19.624 43.546 1.00 96.00 102 ASP A CA 1
ATOM 795 C C . ASP A 1 102 ? 4.409 -18.942 42.525 1.00 96.00 102 ASP A C 1
ATOM 797 O O . ASP A 1 102 ? 3.178 -19.070 42.539 1.00 96.00 102 ASP A O 1
ATOM 801 N N . ALA A 1 103 ? 5.027 -18.217 41.597 1.00 95.44 103 ALA A N 1
ATOM 802 C CA . ALA A 1 103 ? 4.296 -17.497 40.574 1.00 95.44 103 ALA A CA 1
ATOM 803 C C . ALA A 1 103 ? 3.665 -18.465 39.562 1.00 95.44 103 ALA A C 1
ATOM 805 O O . ALA A 1 103 ? 4.351 -19.205 38.853 1.00 95.44 103 ALA A O 1
ATOM 806 N N . THR A 1 104 ? 2.348 -18.381 39.397 1.00 95.25 104 THR A N 1
ATOM 807 C CA . THR A 1 104 ? 1.632 -19.063 38.316 1.00 95.25 104 THR A CA 1
ATOM 808 C C . THR A 1 104 ? 1.722 -18.227 37.042 1.00 95.25 104 THR A C 1
ATOM 810 O O . THR A 1 104 ? 1.732 -16.996 37.074 1.00 95.25 104 THR A O 1
ATOM 813 N N . ARG A 1 105 ? 1.805 -18.867 35.874 1.00 90.62 105 ARG A N 1
ATOM 814 C CA . ARG A 1 105 ? 1.720 -18.142 34.600 1.00 90.62 105 ARG A CA 1
ATOM 815 C C . ARG A 1 105 ? 0.299 -17.584 34.453 1.00 90.62 105 ARG A C 1
ATOM 817 O O . ARG A 1 105 ? -0.658 -18.335 34.588 1.00 90.62 105 ARG A O 1
ATOM 824 N N . GLY A 1 106 ? 0.154 -16.302 34.122 1.00 88.12 106 GLY A N 1
ATOM 825 C CA . GLY A 1 106 ? -1.130 -15.605 33.953 1.00 88.12 106 GLY A CA 1
ATOM 826 C C . GLY A 1 106 ? -1.936 -16.019 32.714 1.00 88.12 106 GLY A C 1
ATOM 827 O O . GLY A 1 106 ? -2.477 -15.164 32.017 1.00 88.12 106 GLY A O 1
ATOM 828 N N . VAL A 1 107 ? -1.973 -17.317 32.400 1.00 86.25 107 VAL A N 1
ATOM 829 C CA . VAL A 1 107 ? -2.891 -17.933 31.438 1.00 86.25 107 VAL A CA 1
ATOM 830 C C . VAL A 1 107 ? -4.009 -18.588 32.233 1.00 86.25 107 VAL A C 1
ATOM 832 O O . VAL A 1 107 ? -3.754 -19.296 33.204 1.00 86.25 107 VAL A O 1
ATOM 835 N N . SER A 1 108 ? -5.246 -18.421 31.776 1.00 85.81 108 SER A N 1
ATOM 836 C CA . SER A 1 108 ? -6.431 -18.989 32.428 1.00 85.81 108 SER A CA 1
ATOM 837 C C . SER A 1 108 ? -6.334 -20.483 32.744 1.00 85.81 108 SER A C 1
ATOM 839 O O . SER A 1 108 ? -6.711 -20.901 33.832 1.00 85.81 108 SER A O 1
ATOM 841 N N . THR A 1 109 ? -5.774 -21.285 31.838 1.00 85.94 109 THR A N 1
ATOM 842 C CA . THR A 1 109 ? -5.584 -22.726 32.041 1.00 85.94 109 THR A CA 1
ATOM 843 C C . THR A 1 109 ? -4.652 -23.037 33.203 1.00 85.94 109 THR A C 1
ATOM 845 O O . THR A 1 109 ? -4.915 -23.969 33.955 1.00 85.94 109 THR A O 1
ATOM 848 N N . ASP A 1 110 ? -3.577 -22.268 33.358 1.00 92.31 110 ASP A N 1
ATOM 849 C CA . ASP A 1 110 ? -2.568 -22.500 34.392 1.00 92.31 110 ASP A CA 1
ATOM 850 C C . ASP A 1 110 ? -3.061 -21.979 35.741 1.00 92.31 110 ASP A C 1
ATOM 852 O O . ASP A 1 110 ? -2.907 -22.652 36.756 1.00 92.31 110 ASP A O 1
ATOM 856 N N . MET A 1 111 ? -3.755 -20.840 35.735 1.00 95.19 111 MET A N 1
ATOM 857 C CA . MET A 1 111 ? -4.432 -20.297 36.911 1.00 95.19 111 MET A CA 1
ATOM 858 C C . MET A 1 111 ? -5.486 -21.270 37.452 1.00 95.19 111 MET A C 1
ATOM 860 O O . MET A 1 111 ? -5.478 -21.585 38.635 1.00 95.19 111 MET A O 1
ATOM 864 N N . ILE A 1 112 ? -6.354 -21.817 36.596 1.00 94.25 112 ILE A N 1
ATOM 865 C CA . ILE A 1 112 ? -7.377 -22.788 37.018 1.00 94.25 112 ILE A CA 1
ATOM 866 C C . ILE A 1 112 ? -6.732 -24.093 37.503 1.00 94.25 112 ILE A C 1
ATOM 868 O O . ILE A 1 112 ? -7.168 -24.646 38.509 1.00 94.25 112 ILE A O 1
ATOM 872 N N . LYS A 1 113 ? -5.671 -24.578 36.837 1.00 95.88 113 LYS A N 1
ATOM 873 C CA . LYS A 1 113 ? -4.895 -25.736 37.319 1.00 95.88 113 LYS A CA 1
ATOM 874 C C . LYS A 1 113 ? -4.316 -25.485 38.707 1.00 95.88 113 LYS A C 1
ATOM 876 O O . LYS A 1 113 ? -4.390 -26.374 39.549 1.00 95.88 113 LYS A O 1
ATOM 881 N N . HIS A 1 114 ? -3.774 -24.291 38.944 1.00 97.38 114 HIS A N 1
ATOM 882 C CA . HIS A 1 114 ? -3.280 -23.913 40.258 1.00 97.38 114 HIS A CA 1
ATOM 883 C C . HIS A 1 114 ? -4.413 -23.918 41.287 1.00 97.38 114 HIS A C 1
ATOM 885 O O . HIS A 1 114 ? -4.262 -24.573 42.306 1.00 97.38 114 HIS A O 1
ATOM 891 N N . LEU A 1 115 ? -5.559 -23.276 41.020 1.00 97.25 115 LEU A N 1
ATOM 892 C CA . LEU A 1 115 ? -6.695 -23.265 41.956 1.00 97.25 115 LEU A CA 1
ATOM 893 C C . LEU A 1 115 ? -7.173 -24.680 42.312 1.00 97.25 115 LEU A C 1
ATOM 895 O O . LEU A 1 115 ? -7.402 -24.964 43.479 1.00 97.25 115 LEU A O 1
ATOM 899 N N . LYS A 1 116 ? -7.225 -25.591 41.332 1.00 96.69 116 LYS A N 1
ATOM 900 C CA . LYS A 1 116 ? -7.576 -27.008 41.543 1.00 96.69 116 LYS A CA 1
ATOM 901 C C . LYS A 1 116 ? -6.581 -27.772 42.416 1.00 96.69 116 LYS A C 1
ATOM 903 O O . LYS A 1 116 ? -6.971 -28.715 43.092 1.00 96.69 116 LYS A O 1
ATOM 908 N N . ALA A 1 117 ? -5.305 -27.398 42.367 1.00 97.12 117 ALA A N 1
ATOM 909 C CA . ALA A 1 117 ? -4.238 -28.027 43.145 1.00 97.12 117 ALA A CA 1
ATOM 910 C C . ALA A 1 117 ? -3.930 -27.284 44.460 1.00 97.12 117 ALA A C 1
ATOM 912 O O . ALA A 1 117 ? -3.179 -27.782 45.298 1.00 97.12 117 ALA A O 1
ATOM 913 N N . CYS A 1 118 ? -4.464 -26.077 44.638 1.00 97.38 118 CYS A N 1
ATOM 914 C CA . CYS A 1 118 ? -4.142 -25.208 45.755 1.00 97.38 118 CYS A CA 1
ATOM 915 C C . CYS A 1 118 ? -4.870 -25.682 47.014 1.00 97.38 118 CYS A C 1
ATOM 917 O O . CYS A 1 118 ? -6.080 -25.521 47.139 1.00 97.38 118 CYS A O 1
ATOM 919 N N . ARG A 1 119 ? -4.113 -26.184 47.996 1.00 97.44 119 ARG A N 1
ATOM 920 C CA . ARG A 1 119 ? -4.647 -26.616 49.303 1.00 97.44 119 ARG A CA 1
ATOM 921 C C . ARG A 1 119 ? -5.319 -25.501 50.118 1.00 97.44 119 ARG A C 1
ATOM 923 O O . ARG A 1 119 ? -6.029 -25.800 51.068 1.00 97.44 119 ARG A O 1
ATOM 930 N N . HIS A 1 120 ? -5.052 -24.238 49.778 1.00 96.88 120 HIS A N 1
ATOM 931 C CA . HIS A 1 120 ? -5.607 -23.064 50.457 1.00 96.88 120 HIS A CA 1
ATOM 932 C C . HIS A 1 120 ? -6.835 -22.490 49.734 1.00 96.88 120 HIS A C 1
ATOM 934 O O . HIS A 1 120 ? -7.488 -21.600 50.268 1.00 96.88 120 HIS A O 1
ATOM 940 N N . CYS A 1 121 ? -7.137 -22.952 48.515 1.00 96.69 121 CYS A N 1
ATOM 941 C CA . CYS A 1 121 ? -8.276 -22.467 47.747 1.00 96.69 121 CYS A CA 1
ATOM 942 C C . CYS A 1 121 ? -9.570 -23.153 48.225 1.00 96.69 121 CYS A C 1
ATOM 944 O O . CYS A 1 121 ? -9.618 -24.385 48.261 1.00 96.69 121 CYS A O 1
ATOM 946 N N . PRO A 1 122 ? -10.628 -22.395 48.565 1.00 97.44 122 PRO A N 1
ATOM 947 C CA . PRO A 1 122 ? -11.936 -22.955 48.881 1.00 97.44 122 PRO A CA 1
ATOM 948 C C . PRO A 1 122 ? -12.501 -23.793 47.724 1.00 97.44 122 PRO A C 1
ATOM 950 O O . PRO A 1 122 ? -12.473 -23.380 46.563 1.00 97.44 122 PRO A O 1
ATOM 953 N N . ALA A 1 123 ? -13.063 -24.963 48.034 1.00 94.88 123 ALA A N 1
ATOM 954 C CA . ALA A 1 123 ? -13.574 -25.889 47.018 1.00 94.88 123 ALA A CA 1
ATOM 955 C C . ALA A 1 123 ? -14.745 -25.311 46.194 1.00 94.88 123 ALA A C 1
ATOM 957 O O . ALA A 1 123 ? -14.910 -25.656 45.018 1.00 94.88 123 ALA A O 1
ATOM 958 N N . ASN A 1 124 ? -15.538 -24.403 46.775 1.00 94.88 124 ASN A N 1
ATOM 959 C CA . ASN A 1 124 ? -16.647 -23.749 46.077 1.00 94.88 124 ASN A CA 1
ATOM 960 C C . ASN A 1 124 ? -16.157 -22.861 44.926 1.00 94.88 124 ASN A C 1
ATOM 962 O O . ASN A 1 124 ? -16.754 -22.888 43.860 1.00 94.88 124 ASN A O 1
ATOM 966 N N . VAL A 1 125 ? -15.016 -22.180 45.071 1.00 94.50 125 VAL A N 1
ATOM 967 C CA . VAL A 1 125 ? -14.445 -21.332 44.009 1.00 94.50 125 VAL A CA 1
ATOM 968 C C . VAL A 1 125 ? -14.122 -22.136 42.753 1.00 94.50 125 VAL A C 1
ATOM 970 O O . VAL A 1 125 ? -14.386 -21.705 41.629 1.00 94.50 125 VAL A O 1
ATOM 973 N N . VAL A 1 126 ? -13.518 -23.312 42.932 1.00 95.00 126 VAL A N 1
ATOM 974 C CA . VAL A 1 126 ? -13.181 -24.200 41.814 1.00 95.00 126 VAL A CA 1
ATOM 975 C C . VAL A 1 126 ? -14.455 -24.692 41.128 1.00 95.00 126 VAL A C 1
ATOM 977 O O . VAL A 1 126 ? -14.505 -24.727 39.898 1.00 95.00 126 VAL A O 1
ATOM 980 N N . THR A 1 127 ? -15.478 -25.016 41.920 1.00 94.69 127 THR A N 1
ATOM 981 C CA . THR A 1 127 ? -16.789 -25.469 41.439 1.00 94.69 127 THR A CA 1
ATOM 982 C C . THR A 1 127 ? -17.486 -24.372 40.629 1.00 94.69 127 THR A C 1
ATOM 984 O O . THR A 1 127 ? -17.835 -24.603 39.475 1.00 94.69 127 THR A O 1
ATOM 987 N N . GLU A 1 128 ? -17.570 -23.151 41.163 1.00 93.94 128 GLU A N 1
ATOM 988 C CA . GLU A 1 128 ? -18.141 -21.972 40.493 1.00 93.94 128 GLU A CA 1
ATOM 989 C C . GLU A 1 128 ? -17.418 -21.650 39.173 1.00 93.94 128 GLU A C 1
ATOM 991 O O . GLU A 1 128 ? -18.048 -21.356 38.153 1.00 93.94 128 GLU A O 1
ATOM 996 N N . LEU A 1 129 ? -16.081 -21.734 39.153 1.00 92.69 129 LEU A N 1
ATOM 997 C CA . LEU A 1 129 ? -15.302 -21.546 37.928 1.00 92.69 129 LEU A CA 1
ATOM 998 C C . LEU A 1 129 ? -15.597 -22.634 36.892 1.00 92.69 129 LEU A C 1
ATOM 1000 O O . LEU A 1 129 ? -15.742 -22.321 35.708 1.00 92.69 129 LEU A O 1
ATOM 1004 N N . ASP A 1 130 ? -15.663 -23.899 37.305 1.00 92.62 130 ASP A N 1
ATOM 1005 C CA . ASP A 1 130 ? -15.967 -25.009 36.403 1.00 92.62 130 ASP A CA 1
ATOM 1006 C C . ASP A 1 130 ? -17.389 -24.894 35.827 1.00 92.62 130 ASP A C 1
ATOM 1008 O O . ASP A 1 130 ? -17.566 -25.095 34.621 1.00 92.62 130 ASP A O 1
ATOM 1012 N N . GLU A 1 131 ? -18.371 -24.481 36.631 1.00 92.81 131 GLU A N 1
ATOM 1013 C CA . GLU A 1 131 ? -19.741 -24.186 36.195 1.00 92.81 131 GLU A CA 1
ATOM 1014 C C . GLU A 1 131 ? -19.790 -23.018 35.203 1.00 92.81 131 GLU A C 1
ATOM 1016 O O . GLU A 1 131 ? -20.367 -23.151 34.120 1.00 92.81 131 GLU A O 1
ATOM 1021 N N . TYR A 1 132 ? -19.103 -21.909 35.500 1.00 88.69 132 TYR A N 1
ATOM 1022 C CA . TYR A 1 132 ? -18.988 -20.770 34.587 1.00 88.69 132 TYR A CA 1
ATOM 1023 C C . TYR A 1 132 ? -18.411 -21.190 33.227 1.00 88.69 132 TYR A C 1
ATOM 1025 O O . TYR A 1 132 ? -18.920 -20.803 32.170 1.00 88.69 132 TYR A O 1
ATOM 1033 N N . TRP A 1 133 ? -17.345 -21.999 33.218 1.00 84.12 133 TRP A N 1
ATOM 1034 C CA . TRP A 1 133 ? -16.748 -22.484 31.971 1.00 84.12 133 TRP A CA 1
ATOM 1035 C C . TRP A 1 133 ? -17.619 -23.513 31.259 1.00 84.12 133 TRP A C 1
ATOM 1037 O O . TRP A 1 133 ? -17.608 -23.542 30.027 1.00 84.12 133 TRP A O 1
ATOM 1047 N N . ALA A 1 134 ? -18.365 -24.342 31.988 1.00 88.44 134 ALA A N 1
ATOM 1048 C CA . ALA A 1 134 ? -19.338 -25.253 31.402 1.00 88.44 134 ALA A CA 1
ATOM 1049 C C . ALA A 1 134 ? -20.447 -24.473 30.685 1.00 88.44 134 ALA A C 1
ATOM 1051 O O . ALA A 1 134 ? -20.737 -24.766 29.527 1.00 88.44 134 ALA A O 1
ATOM 1052 N N . GLU A 1 135 ? -20.991 -23.429 31.310 1.00 86.38 135 GLU A N 1
ATOM 1053 C CA . GLU A 1 135 ? -22.022 -22.576 30.716 1.00 86.38 135 GLU A CA 1
ATOM 1054 C C . GLU A 1 135 ? -21.492 -21.783 29.514 1.00 86.38 135 GLU A C 1
ATOM 1056 O O . GLU A 1 135 ? -22.103 -21.735 28.443 1.00 86.38 135 GLU A O 1
ATOM 1061 N N . ARG A 1 136 ? -20.272 -21.248 29.621 1.00 81.19 136 ARG A N 1
ATOM 1062 C CA . ARG A 1 136 ? -19.623 -20.550 28.507 1.00 81.19 136 ARG A CA 1
ATOM 1063 C C . ARG A 1 136 ? -19.321 -21.474 27.324 1.00 81.19 136 ARG A C 1
ATOM 1065 O O . ARG A 1 136 ? -19.357 -21.028 26.184 1.00 81.19 136 ARG A O 1
ATOM 1072 N N . ARG A 1 137 ? -19.050 -22.762 27.556 1.00 81.38 137 ARG A N 1
ATOM 1073 C CA . ARG A 1 137 ? -18.906 -23.759 26.476 1.00 81.38 137 ARG A CA 1
ATOM 1074 C C . ARG A 1 137 ? -20.233 -24.102 25.798 1.00 81.38 137 ARG A C 1
ATOM 1076 O O . ARG A 1 137 ? -20.194 -24.565 24.664 1.00 81.38 137 ARG A O 1
ATOM 1083 N N . LYS A 1 138 ? -21.378 -23.897 26.459 1.00 82.38 138 LYS A N 1
ATOM 1084 C CA . LYS A 1 138 ? -22.699 -24.053 25.826 1.00 82.38 138 LYS A CA 1
ATOM 1085 C C . LYS A 1 138 ? -23.022 -22.877 24.900 1.00 82.38 138 LYS A C 1
ATOM 1087 O O . LYS A 1 138 ? -23.633 -23.081 23.859 1.00 82.38 138 LYS A O 1
ATOM 1092 N N . THR A 1 139 ? -22.598 -21.665 25.264 1.00 76.19 139 THR A N 1
ATOM 1093 C CA . THR A 1 139 ? -22.881 -20.429 24.506 1.00 76.19 139 THR A CA 1
ATOM 1094 C C . THR A 1 139 ? -21.849 -20.126 23.421 1.00 76.19 139 THR A C 1
ATOM 1096 O O . THR A 1 139 ? -22.189 -19.615 22.355 1.00 76.19 139 THR A O 1
ATOM 1099 N N . VAL A 1 140 ? -20.578 -20.458 23.654 1.00 64.25 140 VAL A N 1
ATOM 1100 C CA . VAL A 1 140 ? -19.525 -20.348 22.644 1.00 64.25 140 VAL A CA 1
ATOM 1101 C C . VAL A 1 140 ? -19.586 -21.593 21.775 1.00 64.25 140 VAL A C 1
ATOM 1103 O O . VAL A 1 140 ? -19.320 -22.694 22.254 1.00 64.25 140 VAL A O 1
ATOM 1106 N N . SER A 1 141 ? -19.914 -21.410 20.492 1.00 47.34 141 SER A N 1
ATOM 1107 C CA . SER A 1 141 ? -19.812 -22.472 19.484 1.00 47.34 141 SER A CA 1
ATOM 1108 C C . SER A 1 141 ? -18.486 -23.213 19.684 1.00 47.34 141 SER A C 1
ATOM 1110 O O . SER A 1 141 ? -17.453 -22.540 19.771 1.00 47.34 141 SER A O 1
ATOM 1112 N N . PRO A 1 142 ? -18.485 -24.554 19.818 1.00 48.28 142 PRO A N 1
ATOM 1113 C CA . PRO A 1 142 ? -17.275 -25.299 20.133 1.00 48.28 142 PRO A CA 1
ATOM 1114 C C . PRO A 1 142 ? -16.162 -24.861 19.177 1.00 48.28 142 PRO A C 1
ATOM 1116 O O . PRO A 1 142 ? -16.452 -24.721 17.982 1.00 48.28 142 PRO A O 1
ATOM 1119 N N . PRO A 1 143 ? -14.922 -24.615 19.665 1.00 50.72 143 PRO A N 1
ATOM 1120 C CA . PRO A 1 143 ? -13.811 -24.276 18.788 1.00 50.72 143 PRO A CA 1
ATOM 1121 C C . PRO A 1 143 ? -13.820 -25.333 17.707 1.00 50.72 143 PRO A C 1
ATOM 1123 O O . PRO A 1 143 ? -13.780 -26.521 18.039 1.00 50.72 143 PRO A O 1
ATOM 1126 N N . VAL A 1 144 ? -14.012 -24.903 16.457 1.00 49.84 144 VAL A N 1
ATOM 1127 C CA . VAL A 1 144 ? -14.139 -25.800 15.314 1.00 49.84 144 VAL A CA 1
ATOM 1128 C C . VAL A 1 144 ? -12.947 -26.735 15.420 1.00 49.84 144 VAL A C 1
ATOM 1130 O O . VAL A 1 144 ? -11.818 -26.311 15.172 1.00 49.84 144 VAL A O 1
ATOM 1133 N N . LYS A 1 145 ? -13.171 -27.977 15.890 1.00 45.97 145 LYS A N 1
ATOM 1134 C CA . LYS A 1 145 ? -12.163 -29.036 15.849 1.00 45.97 145 LYS A CA 1
ATOM 1135 C C . LYS A 1 145 ? -11.725 -28.984 14.407 1.00 45.97 145 LYS A C 1
ATOM 1137 O O . LYS A 1 145 ? -12.593 -29.234 13.571 1.00 45.97 145 LYS A O 1
ATOM 1142 N N . ARG A 1 146 ? -10.486 -28.534 14.140 1.00 51.66 146 ARG A N 1
ATOM 1143 C CA . ARG A 1 146 ? -9.947 -28.368 12.785 1.00 51.66 146 ARG A CA 1
ATOM 1144 C C . ARG A 1 146 ? -10.328 -29.643 12.047 1.00 51.66 146 ARG A C 1
ATOM 1146 O O . ARG A 1 146 ? -9.784 -30.706 12.342 1.00 51.66 146 ARG A O 1
ATOM 1153 N N . LYS A 1 147 ? -11.402 -29.566 11.251 1.00 46.56 147 LYS A N 1
ATOM 1154 C CA . LYS A 1 147 ? -11.944 -30.717 10.534 1.00 46.56 147 LYS A CA 1
ATOM 1155 C C . LYS A 1 147 ? -10.787 -31.174 9.666 1.00 46.56 147 LYS A C 1
ATOM 1157 O O . LYS A 1 147 ? -10.119 -30.301 9.115 1.00 46.56 147 LYS A O 1
ATOM 1162 N N . ALA A 1 148 ? -10.550 -32.489 9.653 1.00 50.44 148 ALA A N 1
ATOM 1163 C CA . ALA A 1 148 ? -9.478 -33.163 8.927 1.00 50.44 148 ALA A CA 1
ATOM 1164 C C . ALA A 1 148 ? -9.006 -32.309 7.749 1.00 50.44 148 ALA A C 1
ATOM 1166 O O . ALA A 1 148 ? -9.828 -32.016 6.877 1.00 50.44 148 ALA A O 1
ATOM 1167 N N . ASP A 1 149 ? -7.748 -31.845 7.829 1.00 55.66 149 ASP A N 1
ATOM 1168 C CA . ASP A 1 149 ? -7.105 -30.960 6.857 1.00 55.66 149 ASP A CA 1
ATOM 1169 C C . ASP A 1 149 ? -7.671 -31.262 5.470 1.00 55.66 149 ASP A C 1
ATOM 1171 O O . ASP A 1 149 ? -7.573 -32.406 5.010 1.00 55.66 149 ASP A O 1
ATOM 1175 N N . ALA A 1 150 ? -8.305 -30.273 4.823 1.00 54.00 150 ALA A N 1
ATOM 1176 C CA . ALA A 1 150 ? -8.652 -30.410 3.415 1.00 54.00 150 ALA A CA 1
ATOM 1177 C C . ALA A 1 150 ? -7.408 -30.986 2.721 1.00 54.00 150 ALA A C 1
ATOM 1179 O O . ALA A 1 150 ? -6.322 -30.446 2.957 1.00 54.00 150 ALA A O 1
ATOM 1180 N N . PRO A 1 151 ? -7.522 -32.110 1.990 1.00 62.19 151 PRO A N 1
ATOM 1181 C CA . PRO A 1 151 ? -6.367 -32.893 1.566 1.00 62.19 151 PRO A CA 1
ATOM 1182 C C . PRO A 1 151 ? -5.350 -31.960 0.917 1.00 62.19 151 PRO A C 1
ATOM 1184 O O . PRO A 1 151 ? -5.645 -31.348 -0.114 1.00 62.19 151 PRO A O 1
ATOM 1187 N N . LYS A 1 152 ? -4.207 -31.782 1.600 1.00 71.44 152 LYS A N 1
ATOM 1188 C CA . LYS A 1 152 ? -3.223 -30.715 1.340 1.00 71.44 152 LYS A CA 1
ATOM 1189 C C . LYS A 1 152 ? -2.834 -30.675 -0.135 1.00 71.44 152 LYS A C 1
ATOM 1191 O O . LYS A 1 152 ? -2.712 -29.602 -0.722 1.00 71.44 152 LYS A O 1
ATOM 1196 N N . ASP A 1 153 ? -2.783 -31.850 -0.749 1.00 71.25 153 ASP A N 1
ATOM 1197 C CA . ASP A 1 153 ? -2.454 -32.081 -2.152 1.00 71.25 153 ASP A CA 1
ATOM 1198 C C . ASP A 1 153 ? -3.374 -31.326 -3.128 1.00 71.25 153 ASP A C 1
ATOM 1200 O O . ASP A 1 153 ? -2.895 -30.765 -4.114 1.00 71.25 153 ASP A O 1
ATOM 1204 N N . LYS A 1 154 ? -4.683 -31.219 -2.842 1.00 78.38 154 LYS A N 1
ATOM 1205 C CA . LYS A 1 154 ? -5.631 -30.495 -3.715 1.00 78.38 154 LYS A CA 1
ATOM 1206 C C . LYS A 1 154 ? -5.358 -29.000 -3.708 1.00 78.38 154 LYS A C 1
ATOM 1208 O O . LYS A 1 154 ? -5.369 -28.355 -4.752 1.00 78.38 154 LYS A O 1
ATOM 1213 N N . VAL A 1 155 ? -5.108 -28.452 -2.520 1.00 80.31 155 VAL A N 1
ATOM 1214 C CA . VAL A 1 155 ? -4.797 -27.034 -2.357 1.00 80.31 155 VAL A CA 1
ATOM 1215 C C . VAL A 1 155 ? -3.496 -26.729 -3.093 1.00 80.31 155 VAL A C 1
ATOM 1217 O O . VAL A 1 155 ? -3.478 -25.805 -3.895 1.00 80.31 155 VAL A O 1
ATOM 1220 N N . HIS A 1 156 ? -2.447 -27.537 -2.915 1.00 82.38 156 HIS A N 1
ATOM 1221 C CA . HIS A 1 156 ? -1.156 -27.321 -3.576 1.00 82.38 156 HIS A CA 1
ATOM 1222 C C . HIS A 1 156 ? -1.242 -27.271 -5.107 1.00 82.38 156 HIS A C 1
ATOM 1224 O O . HIS A 1 156 ? -0.625 -26.384 -5.698 1.00 82.38 156 HIS A O 1
ATOM 1230 N N . LEU A 1 157 ? -2.042 -28.133 -5.747 1.00 84.00 157 LEU A N 1
ATOM 1231 C CA . LEU A 1 157 ? -2.244 -28.082 -7.200 1.00 84.00 157 LEU A CA 1
ATOM 1232 C C . LEU A 1 157 ? -2.851 -26.747 -7.650 1.00 84.00 157 LEU A C 1
ATOM 1234 O O . LEU A 1 157 ? -2.353 -26.119 -8.584 1.00 84.00 157 LEU A O 1
ATOM 1238 N N . TRP A 1 158 ? -3.919 -26.297 -6.990 1.00 84.94 158 TRP A N 1
ATOM 1239 C CA . TRP A 1 158 ? -4.581 -25.041 -7.347 1.00 84.94 158 TRP A CA 1
ATOM 1240 C C . TRP A 1 158 ? -3.716 -23.824 -7.013 1.00 84.94 158 TRP A C 1
ATOM 1242 O O . TRP A 1 158 ? -3.672 -22.869 -7.787 1.00 84.94 158 TRP A O 1
ATOM 1252 N N . LYS A 1 159 ? -2.942 -23.890 -5.923 1.00 83.31 159 LYS A N 1
ATOM 1253 C CA . LYS A 1 159 ? -1.926 -22.884 -5.605 1.00 83.31 159 LYS A CA 1
ATOM 1254 C C . LYS A 1 159 ? -0.884 -22.769 -6.718 1.00 83.31 159 LYS A C 1
ATOM 1256 O O . LYS A 1 159 ? -0.606 -21.665 -7.176 1.00 83.31 159 LYS A O 1
ATOM 1261 N N . ALA A 1 160 ? -0.359 -23.902 -7.185 1.00 81.38 160 ALA A N 1
ATOM 1262 C CA . ALA A 1 160 ? 0.590 -23.952 -8.293 1.00 81.38 160 ALA A CA 1
ATOM 1263 C C . ALA A 1 160 ? -0.041 -23.472 -9.609 1.00 81.38 160 ALA A C 1
ATOM 1265 O O . ALA A 1 160 ? 0.588 -22.718 -10.338 1.00 81.38 160 ALA A O 1
ATOM 1266 N N . THR A 1 161 ? -1.299 -23.838 -9.873 1.00 83.06 161 THR A N 1
ATOM 1267 C CA . THR A 1 161 ? -2.077 -23.398 -11.045 1.00 83.06 161 THR A CA 1
ATOM 1268 C C . THR A 1 161 ? -2.158 -21.878 -11.126 1.00 83.06 161 THR A C 1
ATOM 1270 O O . THR A 1 161 ? -1.848 -21.293 -12.162 1.00 83.06 161 THR A O 1
ATOM 1273 N N . VAL A 1 162 ? -2.557 -21.234 -10.025 1.00 83.06 162 VAL A N 1
ATOM 1274 C CA . VAL A 1 162 ? -2.703 -19.776 -9.964 1.00 83.06 162 VAL A CA 1
ATOM 1275 C C . VAL A 1 162 ? -1.344 -19.084 -9.989 1.00 83.06 162 VAL A C 1
ATOM 1277 O O . VAL A 1 162 ? -1.184 -18.121 -10.732 1.00 83.06 162 VAL A O 1
ATOM 1280 N N . ALA A 1 163 ? -0.348 -19.607 -9.267 1.00 77.50 163 ALA A N 1
ATOM 1281 C CA . ALA A 1 163 ? 1.021 -19.095 -9.332 1.00 77.50 163 ALA A CA 1
ATOM 1282 C C . ALA A 1 163 ? 1.600 -19.172 -10.755 1.00 77.50 163 ALA A C 1
ATOM 1284 O O . ALA A 1 163 ? 2.298 -18.257 -11.174 1.00 77.50 163 ALA A O 1
ATOM 1285 N N . ALA A 1 164 ? 1.257 -20.227 -11.501 1.00 75.94 164 ALA A N 1
ATOM 1286 C CA . ALA A 1 164 ? 1.639 -20.446 -12.892 1.00 75.94 164 ALA A CA 1
ATOM 1287 C C . ALA A 1 164 ? 0.812 -19.693 -13.926 1.00 75.94 164 ALA A C 1
ATOM 1289 O O . ALA A 1 164 ? 1.110 -19.797 -15.113 1.00 75.94 164 ALA A O 1
ATOM 1290 N N . GLY A 1 165 ? -0.209 -18.941 -13.506 1.00 77.06 165 GLY A N 1
ATOM 1291 C CA . GLY A 1 165 ? -1.059 -18.219 -14.443 1.00 77.06 165 GLY A CA 1
ATOM 1292 C C . GLY A 1 165 ? -1.836 -19.132 -15.392 1.00 77.06 165 GLY A C 1
ATOM 1293 O O . GLY A 1 165 ? -2.301 -18.683 -16.434 1.00 77.06 165 GLY A O 1
ATOM 1294 N N . LEU A 1 166 ? -1.982 -20.418 -15.062 1.00 80.94 166 LEU A N 1
ATOM 1295 C CA . LEU A 1 166 ? -2.641 -21.369 -15.948 1.00 80.94 166 LEU A CA 1
ATOM 1296 C C . LEU A 1 166 ? -4.162 -21.103 -15.985 1.00 80.94 166 LEU A C 1
ATOM 1298 O O . LEU A 1 166 ? -4.741 -20.685 -14.972 1.00 80.94 166 LEU A O 1
ATOM 1302 N N . PRO A 1 167 ? -4.844 -21.333 -17.126 1.00 82.56 167 PRO A N 1
ATOM 1303 C CA . PRO A 1 167 ? -6.309 -21.294 -17.220 1.00 82.56 167 PRO A CA 1
ATOM 1304 C C . PRO A 1 167 ? -6.939 -22.226 -16.180 1.00 82.56 167 PRO A C 1
ATOM 1306 O O . PRO A 1 167 ? -6.482 -23.353 -16.080 1.00 82.56 167 PRO A O 1
ATOM 1309 N N . LEU A 1 168 ? -7.980 -21.843 -15.429 1.00 82.38 168 LEU A N 1
ATOM 1310 C CA . LEU A 1 168 ? -8.484 -22.698 -14.335 1.00 82.38 168 LEU A CA 1
ATOM 1311 C C . LEU A 1 168 ? -9.022 -24.058 -14.823 1.00 82.38 168 LEU A C 1
ATOM 1313 O O . LEU A 1 168 ? -8.993 -25.036 -14.081 1.00 82.38 168 LEU A O 1
ATOM 1317 N N . GLY A 1 169 ? -9.437 -24.137 -16.091 1.00 82.44 169 GLY A N 1
ATOM 1318 C CA . GLY A 1 169 ? -9.854 -25.373 -16.756 1.00 82.44 169 GLY A CA 1
ATOM 1319 C C . GLY A 1 169 ? -8.719 -26.250 -17.306 1.00 82.44 169 GLY A C 1
ATOM 1320 O O . GLY A 1 169 ? -9.016 -27.273 -17.918 1.00 82.44 169 GLY A O 1
ATOM 1321 N N . TRP A 1 170 ? -7.436 -25.901 -17.119 1.00 84.56 170 TRP A N 1
ATOM 1322 C CA . TRP A 1 170 ? -6.304 -26.637 -17.718 1.00 84.56 170 TRP A CA 1
ATOM 1323 C C . TRP A 1 170 ? -6.251 -28.115 -17.303 1.00 84.56 170 TRP A C 1
ATOM 1325 O O . TRP A 1 170 ? -5.839 -28.969 -18.085 1.00 84.56 170 TRP A O 1
ATOM 1335 N N . THR A 1 171 ? -6.731 -28.428 -16.098 1.00 83.75 171 THR A N 1
ATOM 1336 C CA . THR A 1 171 ? -6.812 -29.795 -15.568 1.00 83.75 171 THR A CA 1
ATOM 1337 C C . THR A 1 171 ? -7.813 -30.676 -16.315 1.00 83.75 171 THR A C 1
ATOM 1339 O O . THR A 1 171 ? -7.731 -31.896 -16.224 1.00 83.75 171 THR A O 1
ATOM 1342 N N . SER A 1 172 ? -8.736 -30.074 -17.072 1.00 84.38 172 SER A N 1
ATOM 1343 C CA . SER A 1 172 ? -9.744 -30.783 -17.870 1.00 84.38 172 SER A CA 1
ATOM 1344 C C . SER A 1 172 ? -9.276 -31.084 -19.298 1.00 84.38 172 SER A C 1
ATOM 1346 O O . SER A 1 172 ? -10.005 -31.717 -20.059 1.00 84.38 172 SER A O 1
ATOM 1348 N N . ALA A 1 173 ? -8.074 -30.647 -19.693 1.00 86.56 173 ALA A N 1
ATOM 1349 C CA . ALA A 1 173 ? -7.550 -30.929 -21.025 1.00 86.56 173 ALA A CA 1
ATOM 1350 C C . ALA A 1 173 ? -7.316 -32.448 -21.204 1.00 86.56 173 ALA A C 1
ATOM 1352 O O . ALA A 1 173 ? -6.702 -33.060 -20.325 1.00 86.56 173 ALA A O 1
ATOM 1353 N N . PRO A 1 174 ? -7.723 -33.070 -22.332 1.00 84.44 174 PRO A N 1
ATOM 1354 C CA . PRO A 1 174 ? -7.680 -34.529 -22.513 1.00 84.44 174 PRO A CA 1
ATOM 1355 C C . PRO A 1 174 ? -6.310 -35.193 -22.282 1.00 84.44 174 PRO A C 1
ATOM 1357 O O . PRO A 1 174 ? -6.260 -36.346 -21.873 1.00 84.44 174 PRO A O 1
ATOM 1360 N N . GLY A 1 175 ? -5.199 -34.474 -22.496 1.00 82.31 175 GLY A N 1
ATOM 1361 C CA . GLY A 1 175 ? -3.837 -34.975 -22.239 1.00 82.31 175 GLY A CA 1
ATOM 1362 C C . GLY A 1 175 ? -3.298 -34.721 -20.824 1.00 82.31 175 GLY A C 1
ATOM 1363 O O . GLY A 1 175 ? -2.260 -35.258 -20.456 1.00 82.31 175 GLY A O 1
ATOM 1364 N N . VAL A 1 176 ? -3.984 -33.894 -20.036 1.00 84.44 176 VAL A N 1
ATOM 1365 C CA . VAL A 1 176 ? -3.591 -33.512 -18.670 1.00 84.44 176 VAL A CA 1
ATOM 1366 C C . VAL A 1 176 ? -4.467 -34.207 -17.635 1.00 84.44 176 VAL A C 1
ATOM 1368 O O . VAL A 1 176 ? -3.987 -34.531 -16.553 1.00 84.44 176 VAL A O 1
ATOM 1371 N N . ALA A 1 177 ? -5.732 -34.476 -17.965 1.00 83.06 177 ALA A N 1
ATOM 1372 C CA . ALA A 1 177 ? -6.700 -35.064 -17.046 1.00 83.06 177 ALA A CA 1
ATOM 1373 C C . ALA A 1 177 ? -6.218 -36.393 -16.434 1.00 83.06 177 ALA A C 1
ATOM 1375 O O . ALA A 1 177 ? -6.489 -36.657 -15.269 1.00 83.06 177 ALA A O 1
ATOM 1376 N N . SER A 1 178 ? -5.444 -37.195 -17.177 1.00 83.75 178 SER A N 1
ATOM 1377 C CA . SER A 1 178 ? -4.839 -38.438 -16.674 1.00 83.75 178 SER A CA 1
ATOM 1378 C C . SER A 1 178 ? -3.658 -38.224 -15.717 1.00 83.75 178 SER A C 1
ATOM 1380 O O . SER A 1 178 ? -3.288 -39.145 -14.995 1.00 83.75 178 SER A O 1
ATOM 1382 N N . LEU A 1 179 ? -3.040 -37.038 -15.731 1.00 80.38 179 LEU A N 1
ATOM 1383 C CA . LEU A 1 179 ? -1.922 -36.647 -14.862 1.00 80.38 179 LEU A CA 1
ATOM 1384 C C . LEU A 1 179 ? -2.397 -35.936 -13.588 1.00 80.38 179 LEU A C 1
ATOM 1386 O O . LEU A 1 179 ? -1.655 -35.847 -12.611 1.00 80.38 179 LEU A O 1
ATOM 1390 N N . VAL A 1 180 ? -3.624 -35.412 -13.596 1.00 79.19 180 VAL A N 1
ATOM 1391 C CA . VAL A 1 180 ? -4.226 -34.728 -12.451 1.00 79.19 180 VAL A CA 1
ATOM 1392 C C . VAL A 1 180 ? -4.906 -35.763 -11.552 1.00 79.19 180 VAL A C 1
ATOM 1394 O O . VAL A 1 180 ? -5.667 -36.594 -12.046 1.00 79.19 180 VAL A O 1
ATOM 1397 N N . PRO A 1 181 ? -4.690 -35.731 -10.224 1.00 78.56 181 PRO A N 1
ATOM 1398 C CA . PRO A 1 181 ? -5.380 -36.636 -9.314 1.00 78.56 181 PRO A CA 1
ATOM 1399 C C . PRO A 1 181 ? -6.904 -36.559 -9.499 1.00 78.56 181 PRO A C 1
ATOM 1401 O O . PRO A 1 181 ? -7.494 -35.485 -9.374 1.00 78.56 181 PRO A O 1
ATOM 1404 N N . ALA A 1 182 ? -7.558 -37.707 -9.717 1.00 73.81 182 ALA A N 1
ATOM 1405 C CA . ALA A 1 182 ? -9.000 -37.809 -10.006 1.00 73.81 182 ALA A CA 1
ATOM 1406 C C . ALA A 1 182 ? -9.914 -37.133 -8.959 1.00 73.81 182 ALA A C 1
ATOM 1408 O O . ALA A 1 182 ? -11.082 -36.859 -9.214 1.00 73.81 182 ALA A O 1
ATOM 1409 N N . ASN A 1 183 ? -9.374 -36.827 -7.777 1.00 70.19 183 ASN A N 1
ATOM 1410 C CA . ASN A 1 183 ? -10.097 -36.258 -6.650 1.00 70.19 183 ASN A CA 1
ATOM 1411 C C . ASN A 1 183 ? -9.918 -34.740 -6.466 1.00 70.19 183 ASN A C 1
ATOM 1413 O O . ASN A 1 183 ? -10.351 -34.242 -5.431 1.00 70.19 183 ASN A O 1
ATOM 1417 N N . CYS A 1 184 ? -9.315 -33.972 -7.380 1.00 69.69 184 CYS A N 1
ATOM 1418 C CA . CYS A 1 184 ? -8.979 -32.551 -7.139 1.00 69.69 184 CYS A CA 1
ATOM 1419 C C . CYS A 1 184 ? -10.154 -31.603 -6.803 1.00 69.69 184 CYS A C 1
ATOM 1421 O O . CYS A 1 184 ? -9.904 -30.511 -6.289 1.00 69.69 184 CYS A O 1
ATOM 1423 N N . GLY A 1 185 ? -11.408 -32.044 -6.963 1.00 77.00 185 GLY A N 1
ATOM 1424 C CA . GLY A 1 185 ? -12.611 -31.268 -6.648 1.00 77.00 185 GLY A CA 1
ATOM 1425 C C . GLY A 1 185 ? -12.797 -30.066 -7.584 1.00 77.00 185 GLY A C 1
ATOM 1426 O O . GLY A 1 185 ? -11.853 -29.657 -8.262 1.00 77.00 185 GLY A O 1
ATOM 1427 N N . PRO A 1 186 ? -14.005 -29.482 -7.651 1.00 84.31 186 PRO A N 1
ATOM 1428 C CA . PRO A 1 186 ? -14.217 -28.278 -8.439 1.00 84.31 186 PRO A CA 1
ATOM 1429 C C . PRO A 1 186 ? -13.440 -27.118 -7.815 1.00 84.31 186 PRO A C 1
ATOM 1431 O O . PRO A 1 186 ? -13.489 -26.899 -6.600 1.00 84.31 186 PRO A O 1
ATOM 1434 N N . ILE A 1 187 ? -12.749 -26.351 -8.655 1.00 85.75 187 ILE A N 1
ATOM 1435 C CA . ILE A 1 187 ? -11.944 -25.212 -8.216 1.00 85.75 187 ILE A CA 1
ATOM 1436 C C . ILE A 1 187 ? -12.752 -24.194 -7.409 1.00 85.75 187 ILE A C 1
ATOM 1438 O O . ILE A 1 187 ? -12.265 -23.721 -6.390 1.00 85.75 187 ILE A O 1
ATOM 1442 N N . ALA A 1 188 ? -14.005 -23.935 -7.793 1.00 88.06 188 ALA A N 1
ATOM 1443 C CA . ALA A 1 188 ? -14.900 -23.037 -7.068 1.00 88.06 188 ALA A CA 1
ATOM 1444 C C . ALA A 1 188 ? -15.067 -23.453 -5.595 1.00 88.06 188 ALA A C 1
ATOM 1446 O O . ALA A 1 188 ? -15.025 -22.612 -4.701 1.00 88.06 188 ALA A O 1
ATOM 1447 N N . GLY A 1 189 ? -15.166 -24.761 -5.324 1.00 89.06 189 GLY A N 1
ATOM 1448 C CA . GLY A 1 189 ? -15.252 -25.284 -3.961 1.00 89.06 189 GLY A CA 1
ATOM 1449 C C . GLY A 1 189 ? -13.956 -25.084 -3.172 1.00 89.06 189 GLY A C 1
ATOM 1450 O O . GLY A 1 189 ? -13.997 -24.715 -2.000 1.00 89.06 189 GLY A O 1
ATOM 1451 N N . VAL A 1 190 ? -12.796 -25.277 -3.811 1.00 88.69 190 VAL A N 1
ATOM 1452 C CA . VAL A 1 190 ? -11.491 -25.021 -3.177 1.00 88.69 190 VAL A CA 1
ATOM 1453 C C . VAL A 1 190 ? -11.300 -23.528 -2.912 1.00 88.69 190 VAL A C 1
ATOM 1455 O O . VAL A 1 190 ? -10.908 -23.155 -1.808 1.00 88.69 190 VAL A O 1
ATOM 1458 N N . ALA A 1 191 ? -11.616 -22.680 -3.891 1.00 91.00 191 ALA A N 1
ATOM 1459 C CA . ALA A 1 191 ? -11.547 -21.231 -3.781 1.00 91.00 191 ALA A CA 1
ATOM 1460 C C . ALA A 1 191 ? -12.422 -20.722 -2.628 1.00 91.00 191 ALA A C 1
ATOM 1462 O O . ALA A 1 191 ? -11.916 -19.994 -1.786 1.00 91.00 191 ALA A O 1
ATOM 1463 N N . ALA A 1 192 ? -13.669 -21.187 -2.503 1.00 92.19 192 ALA A N 1
ATOM 1464 C CA . ALA A 1 192 ? -14.565 -20.799 -1.410 1.00 92.19 192 ALA A CA 1
ATOM 1465 C C . ALA A 1 192 ? -14.030 -21.199 -0.020 1.00 92.19 192 ALA A C 1
ATOM 1467 O O . ALA A 1 192 ? -14.086 -20.413 0.929 1.00 92.19 192 ALA A O 1
ATOM 1468 N N . VAL A 1 193 ? -13.462 -22.406 0.116 1.00 91.19 193 VAL A N 1
ATOM 1469 C CA . VAL A 1 193 ? -12.837 -22.850 1.377 1.00 91.19 193 VAL A CA 1
ATOM 1470 C C . VAL A 1 193 ? -11.627 -21.979 1.725 1.00 91.19 193 VAL A C 1
ATOM 1472 O O . VAL A 1 193 ? -11.481 -21.569 2.878 1.00 91.19 193 VAL A O 1
ATOM 1475 N N . LEU A 1 194 ? -10.778 -21.673 0.739 1.00 91.44 194 LEU A N 1
ATOM 1476 C CA . LEU A 1 194 ? -9.615 -20.804 0.921 1.00 91.44 194 LEU A CA 1
ATOM 1477 C C . LEU A 1 194 ? -10.021 -19.359 1.225 1.00 91.44 194 LEU A C 1
ATOM 1479 O O . LEU A 1 194 ? -9.430 -18.754 2.112 1.00 91.44 194 LEU A O 1
ATOM 1483 N N . ALA A 1 195 ? -11.059 -18.841 0.566 1.00 93.44 195 ALA A N 1
ATOM 1484 C CA . ALA A 1 195 ? -11.625 -17.521 0.820 1.00 93.44 195 ALA A CA 1
ATOM 1485 C C . ALA A 1 195 ? -12.080 -17.394 2.272 1.00 93.44 195 ALA A C 1
ATOM 1487 O O . ALA A 1 195 ? -11.707 -16.448 2.959 1.00 93.44 195 ALA A O 1
ATOM 1488 N N . LYS A 1 196 ? -12.826 -18.386 2.774 1.00 94.31 196 LYS A N 1
ATOM 1489 C CA . LYS A 1 196 ? -13.276 -18.409 4.167 1.00 94.31 196 LYS A CA 1
ATOM 1490 C C . LYS A 1 196 ? -12.104 -18.464 5.145 1.00 94.31 196 LYS A C 1
ATOM 1492 O O . LYS A 1 196 ? -12.059 -17.669 6.078 1.00 94.31 196 LYS A O 1
ATOM 1497 N N . ALA A 1 197 ? -11.145 -19.362 4.918 1.00 92.19 197 ALA A N 1
ATOM 1498 C CA . ALA A 1 197 ? -9.962 -19.476 5.770 1.00 92.19 197 ALA A CA 1
ATOM 1499 C C . ALA A 1 197 ? -9.143 -18.175 5.790 1.00 92.19 197 ALA A C 1
ATOM 1501 O O . ALA A 1 197 ? -8.667 -17.755 6.843 1.00 92.19 197 ALA A O 1
ATOM 1502 N N . GL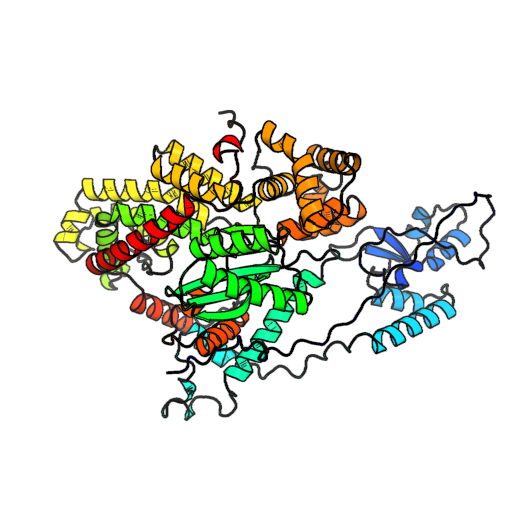N A 1 198 ? -9.011 -17.519 4.636 1.00 93.56 198 GLN A N 1
ATOM 1503 C CA . GLN A 1 198 ? -8.297 -16.256 4.514 1.00 93.56 198 GLN A CA 1
ATOM 1504 C C . GLN A 1 198 ? -9.062 -15.098 5.160 1.00 93.56 198 GLN A C 1
ATOM 1506 O O . GLN A 1 198 ? -8.454 -14.259 5.818 1.00 93.56 198 GLN A O 1
ATOM 1511 N N . LEU A 1 199 ? -10.390 -15.071 5.049 1.00 94.50 199 LEU A N 1
ATOM 1512 C CA . LEU A 1 199 ? -11.227 -14.105 5.754 1.00 94.50 199 LEU A CA 1
ATOM 1513 C C . LEU A 1 199 ? -11.092 -14.259 7.274 1.00 94.50 199 LEU A C 1
ATOM 1515 O O . LEU A 1 199 ? -10.958 -13.261 7.978 1.00 94.50 199 LEU A O 1
ATOM 1519 N N . ASP A 1 200 ? -11.099 -15.493 7.779 1.00 92.75 200 ASP A N 1
ATOM 1520 C CA . ASP A 1 200 ? -10.895 -15.775 9.202 1.00 92.75 200 ASP A CA 1
ATOM 1521 C C . ASP A 1 200 ? -9.497 -15.326 9.662 1.00 92.75 200 ASP A C 1
ATOM 1523 O O . ASP A 1 200 ? -9.377 -14.703 10.717 1.00 92.75 200 ASP A O 1
ATOM 1527 N N . LYS A 1 201 ? -8.462 -15.538 8.836 1.00 91.62 201 LYS A N 1
ATOM 1528 C CA . LYS A 1 201 ? -7.097 -15.043 9.084 1.00 91.62 201 LYS A CA 1
ATOM 1529 C C . LYS A 1 201 ? -7.035 -13.512 9.143 1.00 91.62 201 LYS A C 1
ATOM 1531 O O . LYS A 1 201 ? -6.494 -12.954 10.091 1.00 91.62 201 LYS A O 1
ATOM 1536 N N . VAL A 1 202 ? -7.629 -12.818 8.170 1.00 92.25 202 VAL A N 1
ATOM 1537 C CA . VAL A 1 202 ? -7.672 -11.344 8.146 1.00 92.25 202 VAL A CA 1
ATOM 1538 C C . VAL A 1 202 ? -8.431 -10.803 9.365 1.00 92.25 202 VAL A C 1
ATOM 1540 O O . VAL A 1 202 ? -8.003 -9.827 9.981 1.00 92.25 202 VAL A O 1
ATOM 1543 N N . LYS A 1 203 ? -9.517 -11.470 9.782 1.00 92.06 203 LYS A N 1
ATOM 1544 C CA . LYS A 1 203 ? -10.282 -11.127 10.995 1.00 92.06 203 LYS A CA 1
ATOM 1545 C C . LYS A 1 203 ? -9.514 -11.383 12.290 1.00 92.06 203 LYS A C 1
ATOM 1547 O O . LYS A 1 203 ? -9.767 -10.691 13.275 1.00 92.06 203 LYS A O 1
ATOM 1552 N N . GLU A 1 204 ? -8.615 -12.363 12.324 1.00 86.75 204 GLU A N 1
ATOM 1553 C CA . GLU A 1 204 ? -7.904 -12.761 13.541 1.00 86.75 204 GLU A CA 1
ATOM 1554 C C . GLU A 1 204 ? -7.150 -11.579 14.174 1.00 86.75 204 GLU A C 1
ATOM 1556 O O . GLU A 1 204 ? -7.274 -11.353 15.380 1.00 86.75 204 GLU A O 1
ATOM 1561 N N . GLY A 1 205 ? -6.476 -10.752 13.365 1.00 73.44 205 GLY A N 1
ATOM 1562 C CA . GLY A 1 205 ? -5.799 -9.536 13.838 1.00 73.44 205 GLY A CA 1
ATOM 1563 C C . GLY A 1 205 ? -6.750 -8.514 14.480 1.00 73.44 205 GLY A C 1
ATOM 1564 O O . GLY A 1 205 ? -6.426 -7.897 15.496 1.00 73.44 205 GLY A O 1
ATOM 1565 N N . MET A 1 206 ? -7.974 -8.394 13.954 1.00 81.56 206 MET A N 1
ATOM 1566 C CA . MET A 1 206 ? -9.017 -7.527 14.512 1.00 81.56 206 MET A CA 1
ATOM 1567 C C . MET A 1 206 ? -9.579 -8.071 15.839 1.00 81.56 206 MET A C 1
ATOM 1569 O O . MET A 1 206 ? -9.912 -7.287 16.727 1.00 81.56 206 MET A O 1
ATOM 1573 N N . LEU A 1 207 ? -9.712 -9.396 15.976 1.00 73.81 207 LEU A N 1
ATOM 1574 C CA . LEU A 1 207 ? -10.354 -10.052 17.127 1.00 73.81 207 LEU A CA 1
ATOM 1575 C C . LEU A 1 207 ? -9.398 -10.311 18.302 1.00 73.81 207 LEU A C 1
ATOM 1577 O O . LEU A 1 207 ? -9.829 -10.364 19.460 1.00 73.81 207 LEU A O 1
ATOM 1581 N N . ASN A 1 208 ? -8.106 -10.485 18.022 1.00 68.00 208 ASN A N 1
ATOM 1582 C CA . ASN A 1 208 ? -7.103 -10.800 19.039 1.00 68.00 208 ASN A CA 1
ATOM 1583 C C . ASN A 1 208 ? -6.674 -9.589 19.876 1.00 68.00 208 ASN A C 1
ATOM 1585 O O . ASN A 1 208 ? -6.163 -9.772 20.982 1.00 68.00 208 ASN A O 1
ATOM 1589 N N . SER A 1 209 ? -6.954 -8.377 19.405 1.00 65.44 209 SER A N 1
ATOM 1590 C CA . SER A 1 209 ? -6.661 -7.139 20.122 1.00 65.44 209 SER A CA 1
ATOM 1591 C C . SER A 1 209 ? -7.752 -6.798 21.142 1.00 65.44 209 SER A C 1
ATOM 1593 O O . SER A 1 209 ? -8.937 -7.070 20.946 1.00 65.44 209 SER A O 1
ATOM 1595 N N . THR A 1 210 ? -7.349 -6.203 22.266 1.00 63.56 210 THR A N 1
ATOM 1596 C CA . THR A 1 210 ? -8.265 -5.698 23.306 1.00 63.56 210 THR A CA 1
ATOM 1597 C C . THR A 1 210 ? -9.197 -4.619 22.749 1.00 63.56 210 THR A C 1
ATOM 1599 O O . THR A 1 210 ? -10.366 -4.550 23.125 1.00 63.56 210 THR A O 1
ATOM 1602 N N . VAL A 1 211 ? -8.688 -3.820 21.808 1.00 70.75 211 VAL A N 1
ATOM 1603 C CA . VAL A 1 211 ? -9.454 -2.864 21.011 1.00 70.75 211 VAL A CA 1
ATOM 1604 C C . VAL A 1 211 ? -9.489 -3.351 19.567 1.00 70.75 211 VAL A C 1
ATOM 1606 O O . VAL A 1 211 ? -8.455 -3.720 19.013 1.00 70.75 211 VAL A O 1
ATOM 1609 N N . LYS A 1 212 ? -10.670 -3.334 18.941 1.00 79.12 212 LYS A N 1
ATOM 1610 C CA . LYS A 1 212 ? -10.812 -3.641 17.514 1.00 79.12 212 LYS A CA 1
ATOM 1611 C C . LYS A 1 212 ? -10.081 -2.566 16.697 1.00 79.12 212 LYS A C 1
ATOM 1613 O O . LYS A 1 212 ? -10.606 -1.465 16.533 1.00 79.12 212 LYS A O 1
ATOM 1618 N N . GLY A 1 213 ? -8.890 -2.892 16.190 1.00 81.06 213 GLY A N 1
ATOM 1619 C CA . GLY A 1 213 ? -8.133 -2.023 15.277 1.00 81.06 213 GLY A CA 1
ATOM 1620 C C . GLY A 1 213 ? -8.841 -1.809 13.934 1.00 81.06 213 GLY A C 1
ATOM 1621 O O . GLY A 1 213 ? -8.667 -0.780 13.299 1.00 81.06 213 GLY A O 1
ATOM 1622 N N . GLY A 1 214 ? -9.725 -2.734 13.554 1.00 91.94 214 GLY A N 1
ATOM 1623 C CA . GLY A 1 214 ? -10.464 -2.689 12.295 1.00 91.94 214 GLY A CA 1
ATOM 1624 C C . GLY A 1 214 ? -9.649 -3.194 11.106 1.00 91.94 214 GLY A C 1
ATOM 1625 O O . GLY A 1 214 ? -8.550 -3.717 11.271 1.00 91.94 214 GLY A O 1
ATOM 1626 N N . LEU A 1 215 ? -10.243 -3.099 9.919 1.00 96.50 215 LEU A N 1
ATOM 1627 C CA . LEU A 1 215 ? -9.694 -3.572 8.649 1.00 96.50 215 LEU A CA 1
ATOM 1628 C C . LEU A 1 215 ? -9.686 -2.446 7.612 1.00 96.50 215 LEU A C 1
ATOM 1630 O O . LEU A 1 215 ? -10.470 -1.495 7.693 1.00 96.50 215 LEU A O 1
ATOM 1634 N N . THR A 1 216 ? -8.837 -2.592 6.604 1.00 98.00 216 THR A N 1
ATOM 1635 C CA . THR A 1 216 ? -8.795 -1.711 5.438 1.00 98.00 216 THR A CA 1
ATOM 1636 C C . THR A 1 216 ? -9.538 -2.356 4.272 1.00 98.00 216 THR A C 1
ATOM 1638 O O . THR A 1 216 ? -9.286 -3.511 3.937 1.00 98.00 216 THR A O 1
ATOM 1641 N N . LEU A 1 217 ? -10.448 -1.617 3.638 1.00 98.62 217 LEU A N 1
ATOM 1642 C CA . LEU A 1 217 ? -11.046 -1.995 2.362 1.00 98.62 217 LEU A CA 1
ATOM 1643 C C . LEU A 1 217 ? -10.133 -1.521 1.227 1.00 98.62 217 LEU A C 1
ATOM 1645 O O . LEU A 1 217 ? -9.985 -0.328 0.991 1.00 98.62 217 LEU A O 1
ATOM 1649 N N . SER A 1 218 ? -9.524 -2.456 0.519 1.00 98.56 218 SER A N 1
ATOM 1650 C CA . SER A 1 218 ? -8.764 -2.196 -0.695 1.00 98.56 218 SER A CA 1
ATOM 1651 C C . SER A 1 218 ? -9.680 -2.147 -1.912 1.00 98.56 218 SER A C 1
ATOM 1653 O O . SER A 1 218 ? -10.519 -3.035 -2.087 1.00 98.56 218 SER A O 1
ATOM 1655 N N . VAL A 1 219 ? -9.475 -1.148 -2.768 1.00 98.50 219 VAL A N 1
ATOM 1656 C CA . VAL A 1 219 ? -10.182 -0.962 -4.037 1.00 98.50 219 VAL A CA 1
ATOM 1657 C C . VAL A 1 219 ? -9.157 -0.976 -5.159 1.00 98.50 219 VAL A C 1
ATOM 1659 O O . VAL A 1 219 ? -8.300 -0.095 -5.230 1.00 98.50 219 VAL A O 1
ATOM 1662 N N . ASN A 1 220 ? -9.234 -1.996 -6.011 1.00 98.06 220 ASN A N 1
ATOM 1663 C CA . ASN A 1 220 ? -8.237 -2.255 -7.038 1.00 98.06 220 ASN A CA 1
ATOM 1664 C C . ASN A 1 220 ? -8.830 -2.219 -8.444 1.00 98.06 220 ASN A C 1
ATOM 1666 O O . ASN A 1 220 ? -9.773 -2.958 -8.721 1.00 98.06 220 ASN A O 1
ATOM 1670 N N . VAL A 1 221 ? -8.248 -1.442 -9.353 1.00 95.75 221 VAL A N 1
ATOM 1671 C CA . VAL A 1 221 ? -8.613 -1.451 -10.778 1.00 95.75 221 VAL A CA 1
ATOM 1672 C C . VAL A 1 221 ? -7.799 -2.519 -11.499 1.00 95.75 221 VAL A C 1
ATOM 1674 O O . VAL A 1 221 ? -6.567 -2.460 -11.507 1.00 95.75 221 VAL A O 1
ATOM 1677 N N . ILE A 1 222 ? -8.478 -3.494 -12.108 1.00 92.62 222 ILE A N 1
ATOM 1678 C CA . ILE A 1 222 ? -7.838 -4.591 -12.849 1.00 92.62 222 ILE A CA 1
ATOM 1679 C C . ILE A 1 222 ? -7.596 -4.180 -14.301 1.00 92.62 222 ILE A C 1
ATOM 1681 O O . ILE A 1 222 ? -6.455 -4.193 -14.754 1.00 92.62 222 ILE A O 1
ATOM 1685 N N . ASP A 1 223 ? -8.661 -3.810 -15.007 1.00 86.50 223 ASP A N 1
ATOM 1686 C CA . ASP A 1 223 ? -8.621 -3.407 -16.412 1.00 86.50 223 ASP A CA 1
ATOM 1687 C C . ASP A 1 223 ? -9.776 -2.451 -16.677 1.00 86.50 223 ASP A C 1
ATOM 1689 O O . ASP A 1 223 ? -10.915 -2.901 -16.694 1.00 86.50 223 ASP A O 1
ATOM 1693 N N . GLY A 1 224 ? -9.484 -1.155 -16.816 1.00 85.25 224 GLY A N 1
ATOM 1694 C CA . GLY A 1 224 ? -10.446 -0.118 -17.198 1.00 85.25 224 GLY A CA 1
ATOM 1695 C C . GLY A 1 224 ? -11.711 -0.079 -16.343 1.00 85.25 224 GLY A C 1
ATOM 1696 O O . GLY A 1 224 ? -11.783 0.706 -15.418 1.00 85.25 224 GLY A O 1
ATOM 1697 N N . ASP A 1 225 ? -12.693 -0.912 -16.671 1.00 92.75 225 ASP A N 1
ATOM 1698 C CA . ASP A 1 225 ? -14.021 -1.011 -16.074 1.00 92.75 225 ASP A CA 1
ATOM 1699 C C . ASP A 1 225 ? -14.175 -2.113 -15.004 1.00 92.75 225 ASP A C 1
ATOM 1701 O O . ASP A 1 225 ? -15.249 -2.251 -14.416 1.00 92.75 225 ASP A O 1
ATOM 1705 N N . VAL A 1 226 ? -13.140 -2.912 -14.727 1.00 96.12 226 VAL A N 1
ATOM 1706 C CA . VAL A 1 226 ? -13.197 -3.989 -13.723 1.00 96.12 226 VAL A CA 1
ATOM 1707 C C . VAL A 1 226 ? -12.540 -3.566 -12.411 1.00 96.12 226 VAL A C 1
ATOM 1709 O O . VAL A 1 226 ? -11.346 -3.256 -12.366 1.00 96.12 226 VAL A O 1
ATOM 1712 N N . VAL A 1 227 ? -13.303 -3.641 -11.317 1.00 97.31 227 VAL A N 1
ATOM 1713 C CA . VAL A 1 227 ? -12.848 -3.343 -9.954 1.00 97.31 227 VAL A CA 1
ATOM 1714 C C . VAL A 1 227 ? -12.873 -4.593 -9.074 1.00 97.31 227 VAL A C 1
ATOM 1716 O O . VAL A 1 227 ? -13.809 -5.389 -9.125 1.00 97.31 227 VAL A O 1
ATOM 1719 N N . ALA A 1 228 ? -11.852 -4.759 -8.239 1.00 98.06 228 ALA A N 1
ATOM 1720 C CA . ALA A 1 228 ? -11.805 -5.751 -7.176 1.00 98.06 228 ALA A CA 1
ATOM 1721 C C . ALA A 1 228 ? -11.839 -5.069 -5.808 1.00 98.06 228 ALA A C 1
ATOM 1723 O O . ALA A 1 228 ? -11.108 -4.112 -5.556 1.00 98.06 228 ALA A O 1
ATOM 1724 N N . LEU A 1 229 ? -12.660 -5.604 -4.909 1.00 98.50 229 LEU A N 1
ATOM 1725 C CA . LEU A 1 229 ? -12.766 -5.164 -3.523 1.00 98.50 229 LEU A CA 1
ATOM 1726 C C . LEU A 1 229 ? -12.196 -6.252 -2.617 1.00 98.50 229 LEU A C 1
ATOM 1728 O O . LEU A 1 229 ? -12.588 -7.417 -2.711 1.00 98.50 229 LEU A O 1
ATOM 1732 N N . SER A 1 230 ? -11.261 -5.887 -1.742 1.00 98.44 230 SER A N 1
ATOM 1733 C CA . SER A 1 230 ? -10.588 -6.826 -0.834 1.00 98.44 230 SER A CA 1
ATOM 1734 C C . SER A 1 230 ? -10.481 -6.257 0.579 1.00 98.44 230 SER A C 1
ATOM 1736 O O . SER A 1 230 ? -10.337 -5.055 0.745 1.00 98.44 230 SER A O 1
ATOM 1738 N N . LEU A 1 231 ? -10.505 -7.100 1.610 1.00 98.06 231 LEU A N 1
ATOM 1739 C CA . LEU A 1 231 ? -10.148 -6.698 2.975 1.00 98.06 231 LEU A CA 1
ATOM 1740 C C . LEU A 1 231 ? -8.667 -6.908 3.219 1.00 98.06 231 LEU A C 1
ATOM 1742 O O . LEU A 1 231 ? -8.116 -7.902 2.757 1.00 98.06 231 LEU A O 1
ATOM 1746 N N . MET A 1 232 ? -8.064 -6.023 4.003 1.00 96.81 232 MET A N 1
ATOM 1747 C CA . MET A 1 232 ? -6.685 -6.130 4.452 1.00 96.81 232 MET A CA 1
ATOM 1748 C C . MET A 1 232 ? -6.565 -5.867 5.949 1.00 96.81 232 MET A C 1
ATOM 1750 O O . MET A 1 232 ? -7.294 -5.039 6.501 1.00 96.81 232 MET A O 1
ATOM 1754 N N . ASN A 1 233 ? -5.632 -6.562 6.595 1.00 94.31 233 ASN A N 1
ATOM 1755 C CA . ASN A 1 233 ? -5.155 -6.213 7.934 1.00 94.31 233 ASN A CA 1
ATOM 1756 C C . ASN A 1 233 ? -3.843 -5.399 7.853 1.00 94.31 233 ASN A C 1
ATOM 1758 O O . ASN A 1 233 ? -3.288 -5.191 6.770 1.00 94.31 233 ASN A O 1
ATOM 1762 N N . SER A 1 234 ? -3.333 -4.954 9.004 1.00 90.31 234 SER A N 1
ATOM 1763 C CA . SER A 1 234 ? -2.062 -4.216 9.106 1.00 90.31 234 SER A CA 1
ATOM 1764 C C . SER A 1 234 ? -0.833 -5.015 8.689 1.00 90.31 234 SER A C 1
ATOM 1766 O O . SER A 1 234 ? 0.187 -4.428 8.343 1.00 90.31 234 SER A O 1
ATOM 1768 N N . ASP A 1 235 ? -0.920 -6.344 8.717 1.00 89.38 235 ASP A N 1
ATOM 1769 C CA . ASP A 1 235 ? 0.186 -7.235 8.357 1.00 89.38 235 ASP A CA 1
ATOM 1770 C C . ASP A 1 235 ? 0.289 -7.430 6.833 1.00 89.38 235 ASP A C 1
ATOM 1772 O O . ASP A 1 235 ? 1.218 -8.069 6.341 1.00 89.38 235 ASP A O 1
ATOM 1776 N N . GLY A 1 236 ? -0.663 -6.872 6.076 1.00 91.19 236 GLY A N 1
ATOM 1777 C CA . GLY A 1 236 ? -0.735 -6.986 4.623 1.00 91.19 236 GLY A CA 1
ATOM 1778 C C . GLY A 1 236 ? -1.424 -8.260 4.130 1.00 91.19 236 GLY A C 1
ATOM 1779 O O . GLY A 1 236 ? -1.466 -8.489 2.920 1.00 91.19 236 GLY A O 1
ATOM 1780 N N . ASP A 1 237 ? -1.998 -9.077 5.022 1.00 93.38 237 ASP A N 1
ATOM 1781 C CA . ASP A 1 237 ? -2.855 -10.181 4.598 1.00 93.38 237 ASP A CA 1
ATOM 1782 C C . ASP A 1 237 ? -4.113 -9.621 3.944 1.00 93.38 237 ASP A C 1
ATOM 1784 O O . ASP A 1 237 ? -4.800 -8.777 4.521 1.00 93.38 237 ASP A O 1
ATOM 1788 N N . ALA A 1 238 ? -4.436 -10.133 2.758 1.00 95.88 238 ALA A N 1
ATOM 1789 C CA . ALA A 1 238 ? -5.596 -9.712 1.989 1.00 95.88 238 ALA A CA 1
ATOM 1790 C C . ALA A 1 238 ? -6.623 -10.842 1.840 1.00 95.88 238 ALA A C 1
ATOM 1792 O O . ALA A 1 238 ? -6.266 -12.018 1.818 1.00 95.88 238 ALA A O 1
ATOM 1793 N N . CYS A 1 239 ? -7.900 -10.495 1.701 1.00 96.69 239 CYS A N 1
ATOM 1794 C CA . CYS A 1 239 ? -8.986 -11.409 1.358 1.00 96.69 239 CYS A CA 1
ATOM 1795 C C . CYS A 1 239 ? -9.885 -10.757 0.306 1.00 96.69 239 CYS A C 1
ATOM 1797 O O . CYS A 1 239 ? -10.462 -9.703 0.568 1.00 96.69 239 CYS A O 1
ATOM 1799 N N . ALA A 1 240 ? -10.044 -11.382 -0.861 1.00 97.56 240 ALA A N 1
ATOM 1800 C CA . ALA A 1 240 ? -10.924 -10.862 -1.903 1.00 97.56 240 ALA A CA 1
ATOM 1801 C C . ALA A 1 240 ? -12.394 -11.045 -1.508 1.00 97.56 240 ALA A C 1
ATOM 1803 O O . ALA A 1 240 ? -12.799 -12.131 -1.088 1.00 97.56 240 ALA A O 1
ATOM 1804 N N . LEU A 1 241 ? -13.177 -9.978 -1.650 1.00 97.31 241 LEU A N 1
ATOM 1805 C CA . LEU A 1 241 ? -14.610 -9.961 -1.370 1.00 97.31 241 LEU A CA 1
ATOM 1806 C C . LEU A 1 241 ? -15.416 -10.115 -2.653 1.00 97.31 241 LEU A C 1
ATOM 1808 O O . LEU A 1 241 ? 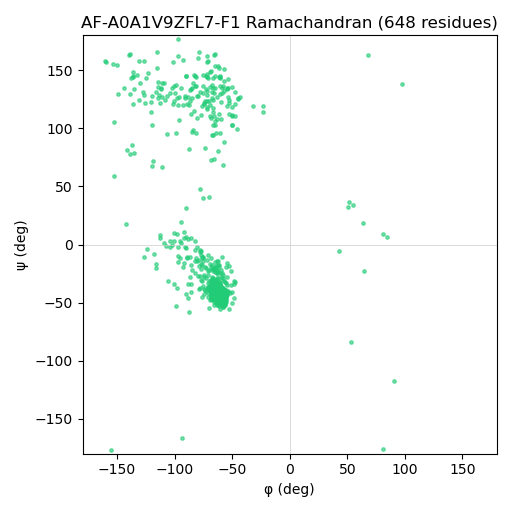-16.280 -10.979 -2.741 1.00 97.31 241 LEU A O 1
ATOM 1812 N N . SER A 1 242 ? -15.127 -9.269 -3.639 1.00 97.25 242 SER A N 1
ATOM 1813 C CA . SER A 1 242 ? -15.864 -9.219 -4.896 1.00 97.25 242 SER A CA 1
ATOM 1814 C C . SER A 1 242 ? -14.991 -8.694 -6.027 1.00 97.25 242 SER A C 1
ATOM 1816 O O . SER A 1 242 ? -14.011 -7.977 -5.808 1.00 97.25 242 SER A O 1
ATOM 1818 N N . ILE A 1 243 ? -15.366 -9.072 -7.245 1.00 97.56 243 ILE A N 1
ATOM 1819 C CA . ILE A 1 243 ? -14.905 -8.451 -8.480 1.00 97.56 243 ILE A CA 1
ATOM 1820 C C . ILE A 1 243 ? -16.157 -8.095 -9.264 1.00 97.56 243 ILE A C 1
ATOM 1822 O O . ILE A 1 243 ? -17.045 -8.933 -9.407 1.00 97.56 243 ILE A O 1
ATOM 1826 N N . ALA A 1 244 ? -16.228 -6.863 -9.748 1.00 96.38 244 ALA A N 1
ATOM 1827 C CA . ALA A 1 244 ? -17.367 -6.372 -10.500 1.00 96.38 244 ALA A CA 1
ATOM 1828 C C . ALA A 1 244 ? -16.897 -5.582 -11.717 1.00 96.38 244 ALA A C 1
ATOM 1830 O O . ALA A 1 244 ? -15.898 -4.861 -11.663 1.00 96.38 244 ALA A O 1
ATOM 1831 N N . ARG A 1 245 ? -17.650 -5.710 -12.808 1.00 96.12 245 ARG A N 1
ATOM 1832 C CA . ARG A 1 245 ? -17.557 -4.807 -13.950 1.00 96.12 245 ARG A CA 1
ATOM 1833 C C . ARG A 1 245 ? -18.497 -3.634 -13.706 1.00 96.12 245 ARG A C 1
ATOM 1835 O O . ARG A 1 245 ? -19.677 -3.835 -13.432 1.00 96.12 245 ARG A O 1
ATOM 1842 N N . VAL A 1 246 ? -17.972 -2.424 -13.800 1.00 96.06 246 VAL A N 1
ATOM 1843 C CA . VAL A 1 246 ? -18.728 -1.190 -13.612 1.00 96.06 246 VAL A CA 1
ATOM 1844 C C . VAL A 1 246 ? -19.139 -0.693 -14.992 1.00 96.06 246 VAL A C 1
ATOM 1846 O O . VAL A 1 246 ? -18.297 -0.221 -15.750 1.00 96.06 246 VAL A O 1
ATOM 1849 N N . ALA A 1 247 ? -20.426 -0.820 -15.322 1.00 92.25 247 ALA A N 1
ATOM 1850 C CA . ALA A 1 247 ? -20.945 -0.480 -16.652 1.00 92.25 247 ALA A CA 1
ATOM 1851 C C . ALA A 1 247 ? -20.602 0.963 -17.064 1.00 92.25 247 ALA A C 1
ATOM 1853 O O . ALA A 1 247 ? -20.115 1.196 -18.168 1.00 92.25 247 ALA A O 1
ATOM 1854 N N . ASP A 1 248 ? -20.785 1.902 -16.134 1.00 91.62 248 ASP A N 1
ATOM 1855 C CA . ASP A 1 248 ? -20.412 3.302 -16.302 1.00 91.62 248 ASP A CA 1
ATOM 1856 C C . ASP A 1 248 ? -19.174 3.594 -15.455 1.00 91.62 248 ASP A C 1
ATOM 1858 O O . ASP A 1 248 ? -19.303 3.887 -14.260 1.00 91.62 248 ASP A O 1
ATOM 1862 N N . TRP A 1 249 ? -17.980 3.524 -16.061 1.00 95.31 249 TRP A N 1
ATOM 1863 C CA . TRP A 1 249 ? -16.694 3.805 -15.404 1.00 95.31 249 TRP A CA 1
ATOM 1864 C C . TRP A 1 249 ? -16.568 5.279 -14.989 1.00 95.31 249 TRP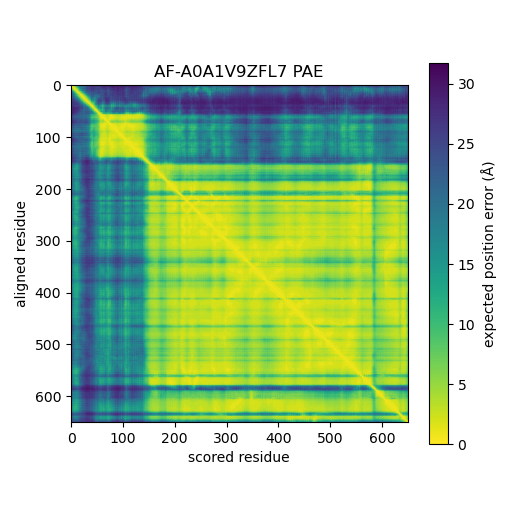 A C 1
ATOM 1866 O O . TRP A 1 249 ? -15.888 6.103 -15.596 1.00 95.31 249 TRP A O 1
ATOM 1876 N N . THR A 1 250 ? -17.303 5.618 -13.941 1.00 95.31 250 THR A N 1
ATOM 1877 C CA . THR A 1 250 ? -17.519 6.953 -13.406 1.00 95.31 250 THR A CA 1
ATOM 1878 C C . THR A 1 250 ? -17.475 6.881 -11.887 1.00 95.31 250 THR A C 1
ATOM 1880 O O . THR A 1 250 ? -17.635 5.818 -11.281 1.00 95.31 250 THR A O 1
ATOM 1883 N N . VAL A 1 251 ? -17.330 8.043 -11.252 1.00 95.69 251 VAL A N 1
ATOM 1884 C CA . VAL A 1 251 ? -17.378 8.158 -9.791 1.00 95.69 251 VAL A CA 1
ATOM 1885 C C . VAL A 1 251 ? -18.692 7.580 -9.235 1.00 95.69 251 VAL A C 1
ATOM 1887 O O . VAL A 1 251 ? -18.663 6.787 -8.301 1.00 95.69 251 VAL A O 1
ATOM 1890 N N . SER A 1 252 ? -19.836 7.890 -9.859 1.00 96.12 252 SER A N 1
ATOM 1891 C CA . SER A 1 252 ? -21.160 7.421 -9.413 1.00 96.12 252 SER A CA 1
ATOM 1892 C C . SER A 1 252 ? -21.346 5.906 -9.555 1.00 96.12 252 SER A C 1
ATOM 1894 O O . SER A 1 252 ? -21.953 5.273 -8.686 1.00 96.12 252 SER A O 1
ATOM 1896 N N . GLY A 1 253 ? -20.828 5.313 -10.637 1.00 96.25 253 GLY A N 1
ATOM 1897 C CA . GLY A 1 253 ? -20.864 3.862 -10.828 1.00 96.25 253 GLY A CA 1
ATOM 1898 C C . GLY A 1 253 ? -20.102 3.144 -9.713 1.00 96.25 253 GLY A C 1
ATOM 1899 O O . GLY A 1 253 ? -20.634 2.246 -9.060 1.00 96.25 253 GLY A O 1
ATOM 1900 N N . LEU A 1 254 ? -18.890 3.616 -9.412 1.00 97.25 254 LEU A N 1
ATOM 1901 C CA . LEU A 1 254 ? -18.044 3.065 -8.351 1.00 97.25 254 LEU A CA 1
ATOM 1902 C C . LEU A 1 254 ? -18.633 3.260 -6.945 1.00 97.25 254 LEU A C 1
ATOM 1904 O O . LEU A 1 254 ? -18.577 2.336 -6.133 1.00 97.25 254 LEU A O 1
ATOM 1908 N N . GLU A 1 255 ? -19.245 4.415 -6.655 1.00 97.31 255 GLU A N 1
ATOM 1909 C CA . GLU A 1 255 ? -19.923 4.668 -5.373 1.00 97.31 255 GLU A CA 1
ATOM 1910 C C . GLU A 1 255 ? -20.975 3.597 -5.056 1.00 97.31 255 GLU A C 1
ATOM 1912 O O . GLU A 1 255 ? -21.070 3.140 -3.917 1.00 97.31 255 GLU A O 1
ATOM 1917 N N . THR A 1 256 ? -21.746 3.174 -6.061 1.00 96.44 256 THR A N 1
ATOM 1918 C CA . THR A 1 256 ? -22.807 2.169 -5.897 1.00 96.44 256 THR A CA 1
ATOM 1919 C C . THR A 1 256 ? -22.235 0.840 -5.404 1.00 96.44 256 THR A C 1
ATOM 1921 O O . THR A 1 256 ? -22.718 0.281 -4.415 1.00 96.44 256 THR A O 1
ATOM 1924 N N . HIS A 1 257 ? -21.149 0.369 -6.022 1.00 96.62 257 HIS A N 1
ATOM 1925 C CA . HIS A 1 257 ? -20.474 -0.862 -5.606 1.00 96.62 257 HIS A CA 1
ATOM 1926 C C . HIS A 1 257 ? -19.826 -0.735 -4.220 1.00 96.62 257 HIS A C 1
ATOM 1928 O O . HIS A 1 257 ? -19.922 -1.657 -3.406 1.00 96.62 257 HIS A O 1
ATOM 1934 N N . LEU A 1 258 ? -19.213 0.414 -3.913 1.00 97.94 258 LEU A N 1
ATOM 1935 C CA . LEU A 1 258 ? -18.606 0.668 -2.604 1.00 97.94 258 LEU A CA 1
ATOM 1936 C C . LEU A 1 258 ? -19.650 0.687 -1.481 1.00 97.94 258 LEU A C 1
ATOM 1938 O O . LEU A 1 258 ? -19.446 0.032 -0.458 1.00 97.94 258 LEU A O 1
ATOM 1942 N N . ARG A 1 259 ? -20.792 1.364 -1.673 1.00 97.94 259 ARG A N 1
ATOM 1943 C CA . ARG A 1 259 ? -21.903 1.379 -0.704 1.00 97.94 259 ARG A CA 1
ATOM 1944 C C . ARG A 1 259 ? -22.444 -0.024 -0.447 1.00 97.94 259 ARG A C 1
ATOM 1946 O O . ARG A 1 259 ? -22.606 -0.407 0.712 1.00 97.94 259 ARG A O 1
ATOM 1953 N N . ALA A 1 260 ? -22.677 -0.804 -1.504 1.00 97.19 260 ALA A N 1
ATOM 1954 C CA . ALA A 1 260 ? -23.160 -2.178 -1.379 1.00 97.19 260 ALA A CA 1
ATOM 1955 C C . ALA A 1 260 ? -22.175 -3.063 -0.591 1.00 97.19 260 ALA A C 1
ATOM 1957 O O . ALA A 1 260 ? -22.568 -3.786 0.334 1.00 97.19 260 ALA A O 1
ATOM 1958 N N . CYS A 1 261 ? -20.878 -2.951 -0.893 1.00 97.62 261 CYS A N 1
ATOM 1959 C CA . CYS A 1 261 ? -19.830 -3.671 -0.177 1.00 97.62 261 CYS A CA 1
ATOM 1960 C C . CYS A 1 261 ? -19.764 -3.261 1.303 1.00 97.62 261 CYS A C 1
ATOM 1962 O O . CYS A 1 261 ? -19.804 -4.123 2.181 1.00 97.62 261 CYS A O 1
ATOM 1964 N N . LEU A 1 262 ? -19.709 -1.959 1.604 1.00 97.69 262 LEU A N 1
ATOM 1965 C CA . LEU A 1 262 ? -19.657 -1.451 2.981 1.00 97.69 262 LEU A CA 1
ATOM 1966 C C . LEU A 1 262 ? -20.897 -1.843 3.788 1.00 97.69 262 LEU A C 1
ATOM 1968 O O . LEU A 1 262 ? -20.766 -2.246 4.942 1.00 97.69 262 LEU A O 1
ATOM 1972 N N . SER A 1 263 ? -22.085 -1.775 3.182 1.00 97.06 263 SER A N 1
ATOM 1973 C CA . SER A 1 263 ? -23.335 -2.220 3.806 1.00 97.06 263 SER A CA 1
ATOM 1974 C C . SER A 1 263 ? -23.249 -3.686 4.229 1.00 97.06 263 SER A C 1
ATOM 1976 O O . SER A 1 263 ? -23.538 -4.031 5.377 1.00 97.06 263 SER A O 1
ATOM 1978 N N . THR A 1 264 ? -22.7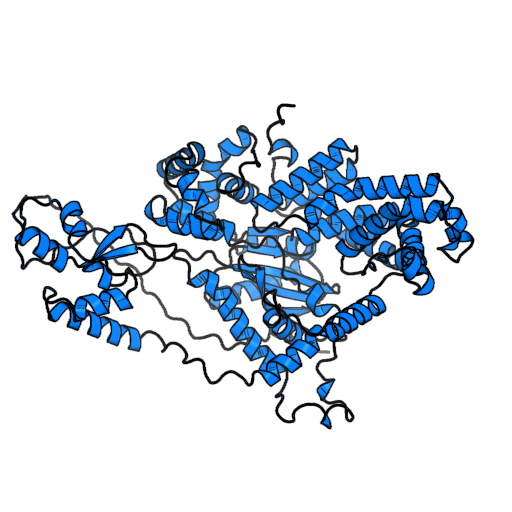32 -4.549 3.351 1.00 96.38 264 THR A N 1
ATOM 1979 C CA . THR A 1 264 ? -22.616 -5.973 3.670 1.00 96.38 264 THR A CA 1
ATOM 1980 C C . THR A 1 264 ? -21.547 -6.261 4.725 1.00 96.38 264 THR A C 1
ATOM 1982 O O . THR A 1 264 ? -21.737 -7.112 5.599 1.00 96.38 264 THR A O 1
ATOM 1985 N N . LEU A 1 265 ? -20.430 -5.530 4.696 1.00 95.88 265 LEU A N 1
ATOM 1986 C CA . LEU A 1 265 ? -19.388 -5.632 5.721 1.00 95.88 265 LEU A CA 1
ATOM 1987 C C . LEU A 1 265 ? -19.916 -5.208 7.100 1.00 95.88 265 LEU A C 1
ATOM 1989 O O . LEU A 1 265 ? -19.659 -5.896 8.090 1.00 95.88 265 LEU A O 1
ATOM 1993 N N . ARG A 1 266 ? -20.725 -4.143 7.163 1.00 94.50 266 ARG A N 1
ATOM 1994 C CA . ARG A 1 266 ? -21.409 -3.703 8.390 1.00 94.50 266 ARG A CA 1
ATOM 1995 C C . ARG A 1 266 ? -22.408 -4.747 8.888 1.00 94.50 266 ARG A C 1
ATOM 1997 O O . ARG A 1 266 ? -22.354 -5.108 10.061 1.00 94.50 266 ARG A O 1
ATOM 2004 N N . ALA A 1 267 ? -23.245 -5.296 8.004 1.00 95.12 267 ALA A N 1
ATOM 2005 C CA . ALA A 1 267 ? -24.170 -6.384 8.341 1.00 95.12 267 ALA A CA 1
ATOM 2006 C C . ALA A 1 267 ? -23.438 -7.625 8.891 1.00 95.12 267 ALA A C 1
ATOM 2008 O O . ALA A 1 267 ? -23.957 -8.353 9.733 1.00 95.12 267 ALA A O 1
ATOM 2009 N N . SER A 1 268 ? -22.189 -7.816 8.467 1.00 92.75 268 SER A N 1
ATOM 2010 C CA . SER A 1 268 ? -21.290 -8.882 8.910 1.00 92.75 268 SER A CA 1
ATOM 2011 C C . SER A 1 268 ? -20.492 -8.565 10.184 1.00 92.75 268 SER A C 1
ATOM 2013 O O . SER A 1 268 ? -19.610 -9.342 10.559 1.00 92.75 268 SER A O 1
ATOM 2015 N N . ASN A 1 269 ? -20.759 -7.429 10.839 1.00 92.06 269 ASN A N 1
ATOM 2016 C CA . ASN A 1 269 ? -20.039 -6.934 12.018 1.00 92.06 269 ASN A CA 1
ATOM 2017 C C . ASN A 1 269 ? -18.514 -6.811 11.801 1.00 92.06 269 ASN A C 1
ATOM 2019 O O . ASN A 1 269 ? -17.710 -7.057 12.708 1.00 92.06 269 ASN A O 1
ATOM 2023 N N . LEU A 1 270 ? -18.106 -6.457 10.578 1.00 93.00 270 LEU A N 1
ATOM 2024 C CA . LEU A 1 270 ? -16.718 -6.163 10.243 1.00 93.00 270 LEU A CA 1
ATOM 2025 C C . LEU A 1 270 ? -16.465 -4.665 10.391 1.00 93.00 270 LEU A C 1
ATOM 2027 O O . LEU A 1 270 ? -17.089 -3.845 9.722 1.00 93.00 270 LEU A O 1
ATOM 2031 N N . SER A 1 271 ? -15.533 -4.315 11.276 1.00 93.06 271 SER A N 1
ATOM 2032 C CA . SER A 1 271 ? -15.136 -2.927 11.503 1.00 93.06 271 SER A CA 1
ATOM 2033 C C . SER A 1 271 ? -14.156 -2.504 10.416 1.00 93.06 271 SER A C 1
ATOM 2035 O O . SER A 1 271 ? -13.011 -2.950 10.423 1.00 93.06 271 SER A O 1
ATOM 2037 N N . ILE A 1 272 ? -14.586 -1.640 9.503 1.00 96.62 272 ILE A N 1
ATOM 2038 C CA . ILE A 1 272 ? -13.710 -1.015 8.506 1.00 96.62 272 ILE A CA 1
ATOM 2039 C C . ILE A 1 272 ? -13.251 0.333 9.060 1.00 96.62 272 ILE A C 1
ATOM 2041 O O . ILE A 1 272 ? -14.058 1.055 9.632 1.00 96.62 272 ILE A O 1
ATOM 2045 N N . VAL A 1 273 ? -11.960 0.648 8.945 1.00 96.69 273 VAL A N 1
ATOM 2046 C CA . VAL A 1 273 ? -11.385 1.923 9.427 1.00 96.69 273 VAL A CA 1
ATOM 2047 C C . VAL A 1 273 ? -10.819 2.781 8.306 1.00 96.69 273 VAL A C 1
ATOM 2049 O O . VAL A 1 273 ? -10.665 3.990 8.472 1.00 96.69 273 VAL A O 1
ATOM 2052 N N . ALA A 1 274 ? -10.526 2.174 7.157 1.00 98.00 274 ALA A N 1
ATOM 2053 C CA . ALA A 1 274 ? -9.996 2.877 6.003 1.00 98.00 274 ALA A CA 1
ATOM 2054 C C . ALA A 1 274 ? -10.417 2.220 4.688 1.00 98.00 274 ALA A C 1
ATOM 2056 O O . ALA A 1 274 ? -10.635 1.009 4.634 1.00 98.00 274 ALA A O 1
ATOM 2057 N N . ILE A 1 275 ? -10.453 3.021 3.629 1.00 98.56 275 ILE A N 1
ATOM 2058 C CA . ILE A 1 275 ? -10.497 2.606 2.234 1.00 98.56 275 ILE A CA 1
ATOM 2059 C C . ILE A 1 275 ? -9.183 3.041 1.585 1.00 98.56 275 ILE A C 1
ATOM 2061 O O . ILE A 1 275 ? -8.798 4.206 1.695 1.00 98.56 275 ILE A O 1
ATOM 2065 N N . VAL A 1 276 ? -8.506 2.117 0.907 1.00 98.50 276 VAL A N 1
ATOM 2066 C CA . VAL A 1 276 ? -7.285 2.398 0.144 1.00 98.50 276 VAL A CA 1
ATOM 2067 C C . VAL A 1 276 ? -7.508 2.041 -1.311 1.00 98.50 276 VAL A C 1
ATOM 2069 O O . VAL A 1 276 ? -7.842 0.899 -1.621 1.00 98.50 276 VAL A O 1
ATOM 2072 N N . ALA A 1 277 ? -7.320 3.010 -2.201 1.00 98.25 277 ALA A N 1
ATOM 2073 C CA . ALA A 1 277 ? -7.540 2.834 -3.634 1.00 98.25 277 ALA A CA 1
ATOM 2074 C C . ALA A 1 277 ? -6.224 2.874 -4.422 1.00 98.25 277 ALA A C 1
ATOM 2076 O O . ALA A 1 277 ? -5.358 3.709 -4.157 1.00 98.25 277 ALA A O 1
ATOM 2077 N N . ASP A 1 278 ? -6.080 1.986 -5.408 1.00 96.44 278 ASP A N 1
ATOM 2078 C CA . ASP A 1 278 ? -4.918 1.915 -6.312 1.00 96.44 278 ASP A CA 1
ATOM 2079 C C . ASP A 1 278 ? -5.100 2.681 -7.632 1.00 96.44 278 ASP A C 1
ATOM 2081 O O . ASP A 1 278 ? -4.404 2.398 -8.604 1.00 96.44 278 ASP A O 1
ATOM 2085 N N . ALA A 1 279 ? -6.053 3.612 -7.664 1.00 96.56 279 ALA A N 1
ATOM 2086 C CA . ALA A 1 279 ? -6.301 4.539 -8.761 1.00 96.56 279 ALA A CA 1
ATOM 2087 C C . ALA A 1 279 ? -7.109 5.739 -8.244 1.00 96.56 279 ALA A C 1
ATOM 2089 O O . ALA A 1 279 ? -7.838 5.636 -7.249 1.00 96.56 279 ALA A O 1
ATOM 2090 N N . THR A 1 280 ? -7.027 6.871 -8.936 1.00 96.19 280 THR A N 1
ATOM 2091 C CA . THR A 1 280 ? -7.613 8.139 -8.479 1.00 96.19 280 THR A CA 1
ATOM 2092 C C . THR A 1 280 ? -9.129 8.187 -8.666 1.00 96.19 280 THR A C 1
ATOM 2094 O O . THR A 1 280 ? -9.831 8.771 -7.843 1.00 96.19 280 THR A O 1
ATOM 2097 N N . LEU A 1 281 ? -9.681 7.524 -9.691 1.00 96.06 281 LEU A N 1
ATOM 2098 C CA . LEU A 1 281 ? -11.138 7.484 -9.887 1.00 96.06 281 LEU A CA 1
ATOM 2099 C C . LEU A 1 281 ? -11.868 6.719 -8.756 1.00 96.06 281 LEU A C 1
ATOM 2101 O O . LEU A 1 281 ? -12.796 7.287 -8.170 1.00 96.06 281 LEU A O 1
ATOM 2105 N N . PRO A 1 282 ? -11.463 5.489 -8.367 1.00 97.19 282 PRO A N 1
ATOM 2106 C CA . PRO A 1 282 ? -12.019 4.835 -7.182 1.00 97.19 282 PRO A CA 1
ATOM 2107 C C . PRO A 1 282 ? -11.719 5.570 -5.876 1.00 97.19 282 PRO A C 1
ATOM 2109 O O . PRO A 1 282 ? -12.549 5.533 -4.971 1.00 97.19 282 PRO A O 1
ATOM 2112 N N . LEU A 1 283 ? -10.582 6.267 -5.775 1.00 97.19 283 LEU A N 1
ATOM 2113 C CA . LEU A 1 283 ? -10.276 7.118 -4.624 1.00 97.19 283 LEU 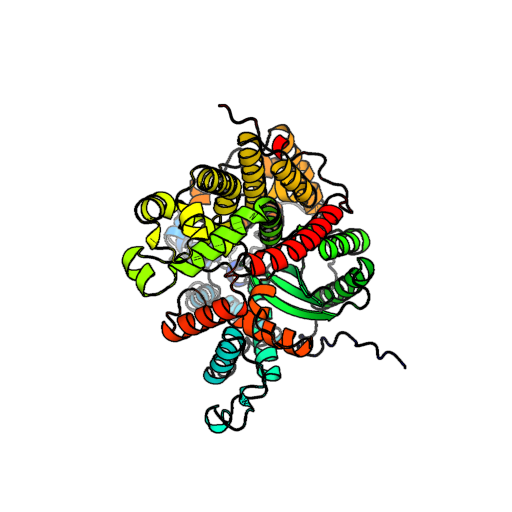A CA 1
ATOM 2114 C C . LEU A 1 283 ? -11.294 8.259 -4.482 1.00 97.19 283 LEU A C 1
ATOM 2116 O O . LEU A 1 283 ? -11.826 8.484 -3.395 1.00 97.19 283 LEU A O 1
ATOM 2120 N N . ALA A 1 284 ? -11.622 8.937 -5.586 1.00 96.31 284 ALA A N 1
ATOM 2121 C CA . ALA A 1 284 ? -12.632 9.988 -5.614 1.00 96.31 284 ALA A CA 1
ATOM 2122 C C . ALA A 1 284 ? -14.029 9.454 -5.251 1.00 96.31 284 ALA A C 1
ATOM 2124 O O . ALA A 1 284 ? -14.753 10.084 -4.479 1.00 96.31 284 ALA A O 1
ATOM 2125 N N . ALA A 1 285 ? -14.392 8.269 -5.755 1.00 96.88 285 ALA A N 1
ATOM 2126 C CA . ALA A 1 285 ? -15.643 7.603 -5.390 1.00 96.88 285 ALA A CA 1
ATOM 2127 C C . ALA A 1 285 ? -1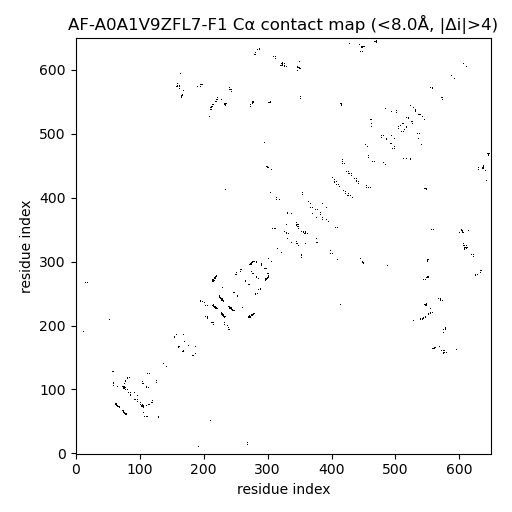5.687 7.252 -3.897 1.00 96.88 285 ALA A C 1
ATOM 2129 O O . ALA A 1 285 ? -16.664 7.564 -3.219 1.00 96.88 285 ALA A O 1
ATOM 2130 N N . ALA A 1 286 ? -14.609 6.676 -3.359 1.00 97.50 286 ALA A N 1
ATOM 2131 C CA . ALA A 1 286 ? -14.495 6.361 -1.940 1.00 97.50 286 ALA A CA 1
ATOM 2132 C C . ALA A 1 286 ? -14.622 7.610 -1.059 1.00 97.50 286 ALA A C 1
ATOM 2134 O O . ALA A 1 286 ? -15.325 7.568 -0.053 1.00 97.50 286 ALA A O 1
ATOM 2135 N N . ALA A 1 287 ? -14.020 8.732 -1.457 1.00 96.25 287 ALA A N 1
ATOM 2136 C CA . ALA A 1 287 ? -14.121 9.989 -0.723 1.00 96.25 287 ALA A CA 1
ATOM 2137 C C . ALA A 1 287 ? -15.552 10.558 -0.725 1.00 96.25 287 ALA A C 1
ATOM 2139 O O . ALA A 1 287 ? -16.009 11.080 0.291 1.00 96.25 287 ALA A O 1
ATOM 2140 N N . ARG A 1 288 ? -16.308 10.401 -1.821 1.00 96.12 288 ARG A N 1
ATOM 2141 C CA . ARG A 1 288 ? -17.736 10.769 -1.847 1.00 96.12 288 ARG A CA 1
ATOM 2142 C C . ARG A 1 288 ? -18.587 9.868 -0.956 1.00 96.12 288 ARG A C 1
ATOM 2144 O O . ARG A 1 288 ? -19.450 10.379 -0.247 1.00 96.12 288 ARG A O 1
ATOM 2151 N N . VAL A 1 289 ? -18.324 8.558 -0.939 1.00 97.19 289 VAL A N 1
ATOM 2152 C CA . VAL A 1 289 ? -18.991 7.626 -0.010 1.00 97.19 289 VAL A CA 1
ATOM 2153 C C . VAL A 1 289 ? -18.655 7.961 1.444 1.00 97.19 289 VAL A C 1
ATOM 2155 O O . VAL A 1 289 ? -19.547 7.975 2.285 1.00 97.19 289 VAL A O 1
ATOM 2158 N N . GLN A 1 290 ? -17.397 8.277 1.749 1.00 96.19 290 GLN A N 1
ATOM 2159 C CA . GLN A 1 290 ? -16.980 8.710 3.083 1.00 96.19 290 GLN A CA 1
ATOM 2160 C C . GLN A 1 290 ? -17.732 9.973 3.514 1.00 96.19 290 GLN A C 1
ATOM 2162 O O . GLN A 1 290 ? -18.326 9.991 4.588 1.00 96.19 290 GLN A O 1
ATOM 2167 N N . ALA A 1 291 ? -17.754 11.008 2.671 1.00 94.88 291 ALA A N 1
ATOM 2168 C CA . ALA A 1 291 ? -18.418 12.267 2.991 1.00 94.88 291 ALA A CA 1
ATOM 2169 C C . ALA A 1 291 ? -19.935 12.114 3.216 1.00 94.88 291 ALA A C 1
ATOM 2171 O O . ALA A 1 291 ? -20.493 12.815 4.057 1.00 94.88 291 ALA A O 1
ATOM 2172 N N . ALA A 1 292 ? -20.595 11.214 2.478 1.00 95.62 292 ALA A N 1
ATOM 2173 C CA . ALA A 1 292 ? -22.044 11.027 2.543 1.00 95.62 292 ALA A CA 1
ATOM 2174 C C . ALA A 1 292 ? -22.494 10.015 3.613 1.00 95.62 292 ALA A C 1
ATOM 2176 O O . ALA A 1 292 ? -23.425 10.292 4.366 1.00 95.62 292 ALA A O 1
ATOM 2177 N N . ASP A 1 293 ? -21.844 8.849 3.685 1.00 95.50 293 ASP A N 1
ATOM 2178 C CA . ASP A 1 293 ? -22.395 7.649 4.338 1.00 95.50 293 ASP A CA 1
ATOM 2179 C C . ASP A 1 293 ? -21.474 7.035 5.406 1.00 95.50 293 ASP A C 1
ATOM 2181 O O . ASP A 1 293 ? -21.854 6.080 6.101 1.00 95.50 293 ASP A O 1
ATOM 2185 N N . ALA A 1 294 ? -20.222 7.487 5.483 1.00 95.19 294 ALA A N 1
ATOM 2186 C CA . ALA A 1 294 ? -19.197 6.873 6.323 1.00 95.19 294 ALA A CA 1
ATOM 2187 C C . ALA A 1 294 ? -18.115 7.884 6.753 1.00 95.19 294 ALA A C 1
ATOM 2189 O O . ALA A 1 294 ? -16.934 7.685 6.444 1.00 95.19 294 ALA A O 1
ATOM 2190 N N . PRO A 1 295 ? -18.489 8.981 7.444 1.00 94.06 295 PRO A N 1
ATOM 2191 C CA . PRO A 1 295 ? -17.556 10.054 7.793 1.00 94.06 295 PRO A CA 1
ATOM 2192 C C . PRO A 1 295 ? -16.457 9.594 8.756 1.00 94.06 295 PRO A C 1
ATOM 2194 O O . PRO A 1 295 ? -15.463 10.291 8.927 1.00 94.06 295 PRO A O 1
ATOM 2197 N N . ASP A 1 296 ? -16.627 8.434 9.389 1.00 93.88 296 ASP A N 1
ATOM 2198 C CA . ASP A 1 296 ? -15.668 7.783 10.268 1.00 93.88 296 ASP A CA 1
ATOM 2199 C C . ASP A 1 296 ? -14.528 7.071 9.520 1.00 93.88 296 ASP A C 1
ATOM 2201 O O . ASP A 1 296 ? -13.460 6.858 10.094 1.00 93.88 296 ASP A O 1
ATOM 2205 N N . LEU A 1 297 ? -14.697 6.735 8.240 1.00 96.00 297 LEU A N 1
ATOM 2206 C CA . LEU A 1 297 ? -13.656 6.061 7.466 1.00 96.00 297 LEU A CA 1
ATOM 2207 C C . LEU A 1 297 ? -12.535 7.020 7.064 1.00 96.00 297 LEU A C 1
ATOM 2209 O O . LEU A 1 297 ? -12.766 8.185 6.746 1.00 96.00 297 LEU A O 1
ATOM 2213 N N . LEU A 1 298 ? -11.306 6.510 7.014 1.00 96.62 298 LEU A N 1
ATOM 2214 C CA . LEU A 1 298 ? -10.241 7.144 6.240 1.00 96.62 298 LEU A CA 1
ATOM 2215 C C . LEU A 1 298 ? -10.355 6.749 4.773 1.00 96.62 298 LEU A C 1
ATOM 2217 O O . LEU A 1 298 ? -10.676 5.607 4.464 1.00 96.62 298 LEU A O 1
ATOM 2221 N N . VAL A 1 299 ? -10.036 7.664 3.868 1.00 97.12 299 VAL A N 1
ATOM 2222 C CA . VAL A 1 299 ? -9.898 7.371 2.440 1.00 97.12 299 VAL A CA 1
ATOM 2223 C C . VAL A 1 299 ? -8.523 7.844 2.015 1.00 97.12 299 VAL A C 1
ATOM 2225 O O . VAL A 1 299 ? -8.183 9.002 2.236 1.00 97.12 299 VAL A O 1
ATOM 2228 N N . LEU A 1 300 ? -7.711 6.932 1.485 1.00 96.56 300 LEU A N 1
ATOM 2229 C CA . LEU A 1 300 ? -6.294 7.175 1.238 1.00 96.56 300 LEU A CA 1
ATOM 2230 C C . LEU A 1 300 ? -5.874 6.602 -0.121 1.00 96.56 300 LEU A C 1
ATOM 2232 O O . LEU A 1 300 ? -6.338 5.522 -0.502 1.00 96.56 300 LEU A O 1
ATOM 2236 N N . PRO A 1 301 ? -4.968 7.268 -0.853 1.00 97.31 301 PRO A N 1
ATOM 2237 C CA . PRO A 1 301 ? -4.343 6.655 -2.015 1.00 97.31 301 PRO A CA 1
ATOM 2238 C C . PRO A 1 301 ? -3.392 5.533 -1.572 1.00 97.31 301 PRO A C 1
ATOM 2240 O O . PRO A 1 301 ? -2.764 5.600 -0.516 1.00 97.31 301 PRO A O 1
ATOM 2243 N N . CYS A 1 302 ? -3.251 4.503 -2.402 1.00 98.00 302 CYS A N 1
ATOM 2244 C CA . CYS A 1 302 ? -2.232 3.471 -2.232 1.00 98.00 302 CYS A CA 1
ATOM 2245 C C . CYS A 1 302 ? -0.830 4.065 -2.444 1.00 98.00 302 CYS A C 1
ATOM 2247 O O . CYS A 1 302 ? -0.539 4.588 -3.523 1.00 98.00 302 CYS A O 1
ATOM 2249 N N . LEU A 1 303 ? 0.070 3.927 -1.460 1.00 97.81 303 LEU A N 1
ATOM 2250 C CA . LEU A 1 303 ? 1.442 4.437 -1.574 1.00 97.81 303 LEU A CA 1
ATOM 2251 C C . LEU A 1 303 ? 2.191 3.825 -2.767 1.00 97.81 303 LEU A C 1
ATOM 2253 O O . LEU A 1 303 ? 2.832 4.558 -3.511 1.00 97.81 303 LEU A O 1
ATOM 2257 N N . LEU A 1 304 ? 2.109 2.506 -2.972 1.00 96.44 304 LEU A N 1
ATOM 2258 C CA . LEU A 1 304 ? 2.816 1.854 -4.084 1.00 96.44 304 LEU A CA 1
ATOM 2259 C C . LEU A 1 304 ? 2.330 2.363 -5.441 1.00 96.44 304 LEU A C 1
ATOM 2261 O O . LEU A 1 304 ? 3.147 2.656 -6.303 1.00 96.44 304 LEU A O 1
ATOM 2265 N N . HIS A 1 305 ? 1.020 2.556 -5.596 1.00 96.62 305 HIS A N 1
ATOM 2266 C CA . HIS A 1 305 ? 0.473 3.108 -6.830 1.00 96.62 305 HIS A CA 1
ATOM 2267 C C . HIS A 1 305 ? 0.924 4.556 -7.071 1.00 96.62 305 HIS A C 1
ATOM 2269 O O . HIS A 1 305 ? 1.252 4.928 -8.193 1.00 96.62 305 HIS A O 1
ATOM 2275 N N . LEU A 1 306 ? 0.997 5.369 -6.016 1.00 97.31 306 LEU A N 1
ATOM 2276 C CA . LEU A 1 306 ? 1.547 6.722 -6.098 1.00 97.31 306 LEU A CA 1
ATOM 2277 C C . LEU A 1 306 ? 3.008 6.683 -6.577 1.00 97.31 306 LEU A C 1
ATOM 2279 O O . LEU A 1 306 ? 3.376 7.433 -7.480 1.00 97.31 306 LEU A O 1
ATOM 2283 N N . LEU A 1 307 ? 3.835 5.788 -6.028 1.00 98.19 307 LEU A N 1
ATOM 2284 C CA . LEU A 1 307 ? 5.212 5.604 -6.497 1.00 98.19 307 LEU A CA 1
ATOM 2285 C C . LEU A 1 307 ? 5.263 5.130 -7.960 1.00 98.19 307 LEU A C 1
ATOM 2287 O O . LEU A 1 307 ? 6.150 5.567 -8.697 1.00 98.19 307 LEU A O 1
ATOM 2291 N N . ASP A 1 308 ? 4.328 4.277 -8.393 1.00 97.06 308 ASP A N 1
ATOM 2292 C CA . ASP A 1 308 ? 4.215 3.829 -9.788 1.00 97.06 308 ASP A CA 1
ATOM 2293 C C . ASP A 1 308 ? 3.890 5.006 -10.715 1.00 97.06 308 ASP A C 1
ATOM 2295 O O . ASP A 1 308 ? 4.483 5.116 -11.788 1.00 97.06 308 ASP A O 1
ATOM 2299 N N . ILE A 1 309 ? 2.992 5.909 -10.296 1.00 97.62 309 ILE A N 1
ATOM 2300 C CA . ILE A 1 309 ? 2.657 7.128 -11.043 1.00 97.62 309 ILE A CA 1
ATOM 2301 C C . ILE A 1 309 ? 3.889 8.020 -11.178 1.00 97.62 309 ILE A C 1
ATOM 2303 O O . ILE A 1 309 ? 4.259 8.388 -12.290 1.00 97.62 309 ILE A O 1
ATOM 2307 N N . LEU A 1 310 ? 4.558 8.329 -10.064 1.00 98.12 310 LEU A N 1
ATOM 2308 C CA . LEU A 1 310 ? 5.741 9.192 -10.061 1.00 98.12 310 LEU A CA 1
ATOM 2309 C C . LEU A 1 310 ? 6.861 8.629 -10.949 1.00 98.12 310 LEU A C 1
ATOM 2311 O O . LEU A 1 310 ? 7.439 9.346 -11.766 1.00 98.12 310 LEU A O 1
ATOM 2315 N N . ALA A 1 311 ? 7.159 7.336 -10.809 1.00 98.12 311 ALA A N 1
ATOM 2316 C CA . ALA A 1 311 ? 8.154 6.659 -11.631 1.00 98.12 311 ALA A CA 1
ATOM 2317 C C . ALA A 1 311 ? 7.734 6.610 -13.105 1.00 98.12 311 ALA A C 1
ATOM 2319 O O . ALA A 1 311 ? 8.554 6.875 -13.983 1.00 98.12 311 ALA A O 1
ATOM 2320 N N . GLY A 1 312 ? 6.462 6.322 -13.382 1.00 97.81 312 GLY A N 1
ATOM 2321 C CA . GLY A 1 312 ? 5.897 6.319 -14.725 1.00 97.81 312 GLY A CA 1
ATOM 2322 C C . GLY A 1 312 ? 6.040 7.667 -15.426 1.00 97.81 312 GLY A C 1
ATOM 2323 O O . GLY A 1 312 ? 6.464 7.703 -16.580 1.00 97.81 312 GLY A O 1
ATOM 2324 N N . THR A 1 313 ? 5.777 8.776 -14.733 1.00 97.62 313 THR A N 1
ATOM 2325 C CA . THR A 1 313 ? 5.958 10.130 -15.278 1.00 97.62 313 THR A CA 1
ATOM 2326 C C . THR A 1 313 ? 7.412 10.361 -15.691 1.00 97.62 313 THR A C 1
ATOM 2328 O O . THR A 1 313 ? 7.686 10.658 -16.852 1.00 97.62 313 THR A O 1
ATOM 2331 N N . VAL A 1 314 ? 8.370 10.093 -14.795 1.00 97.81 314 VAL A N 1
ATOM 2332 C CA . VAL A 1 314 ? 9.804 10.252 -15.101 1.00 97.81 314 VAL A CA 1
ATOM 2333 C C . VAL A 1 314 ? 10.250 9.354 -16.265 1.00 97.81 314 VAL A C 1
ATOM 2335 O O . VAL A 1 314 ? 11.006 9.788 -17.137 1.00 97.81 314 VAL A O 1
ATOM 2338 N N . LEU A 1 315 ? 9.790 8.099 -16.302 1.00 98.00 315 LEU A N 1
ATOM 2339 C CA . LEU A 1 315 ? 10.157 7.139 -17.345 1.00 98.00 315 LEU A CA 1
ATOM 2340 C C . LEU A 1 315 ? 9.566 7.516 -18.711 1.00 98.00 315 LEU A C 1
ATOM 2342 O O . LEU A 1 315 ? 10.258 7.417 -19.726 1.00 98.00 315 LEU A O 1
ATOM 2346 N N . THR A 1 316 ? 8.304 7.948 -18.753 1.00 97.44 316 THR A N 1
ATOM 2347 C CA . THR A 1 316 ? 7.603 8.304 -19.998 1.00 97.44 316 THR A CA 1
ATOM 2348 C C . THR A 1 316 ? 8.066 9.642 -20.584 1.00 97.44 316 THR A C 1
ATOM 2350 O O . THR A 1 316 ? 8.077 9.795 -21.803 1.00 97.44 316 THR A O 1
ATOM 2353 N N . GLU A 1 317 ? 8.572 10.571 -19.774 1.00 96.81 317 GLU A N 1
ATOM 2354 C CA . GLU A 1 317 ? 9.283 11.758 -20.274 1.00 96.81 317 GLU A CA 1
ATOM 2355 C C . GLU A 1 317 ? 10.613 11.386 -20.951 1.00 96.81 317 GLU A C 1
ATOM 2357 O O . GLU A 1 317 ? 10.995 11.960 -21.970 1.00 96.81 317 GLU A O 1
ATOM 2362 N N . ALA A 1 318 ? 11.300 10.363 -20.434 1.00 96.19 318 ALA A N 1
ATOM 2363 C CA . ALA A 1 318 ? 12.573 9.865 -20.952 1.00 96.19 318 ALA A CA 1
ATOM 2364 C C . ALA A 1 318 ? 12.414 8.754 -22.012 1.00 96.19 318 ALA A C 1
ATOM 2366 O O . ALA A 1 318 ? 13.273 7.872 -22.130 1.00 96.19 318 ALA A O 1
ATOM 2367 N N . THR A 1 319 ? 11.332 8.787 -22.802 1.00 95.06 319 THR A N 1
ATOM 2368 C CA . THR A 1 319 ? 10.951 7.707 -23.735 1.00 95.06 319 THR A CA 1
ATOM 2369 C C . THR A 1 319 ? 12.089 7.215 -24.629 1.00 95.06 319 THR A C 1
ATOM 2371 O O . THR A 1 319 ? 12.284 6.005 -24.751 1.00 95.06 319 THR A O 1
ATOM 2374 N N . GLY A 1 320 ? 12.854 8.127 -25.235 1.00 95.56 320 GLY A N 1
ATOM 2375 C CA . GLY A 1 320 ? 13.964 7.775 -26.125 1.00 95.56 320 GLY A CA 1
ATOM 2376 C C . GLY A 1 320 ? 15.079 7.002 -25.417 1.00 95.56 320 GLY A C 1
ATOM 2377 O O . GLY A 1 320 ? 15.485 5.940 -25.885 1.00 95.56 320 GLY A O 1
ATOM 2378 N N . VAL A 1 321 ? 15.537 7.500 -24.264 1.00 97.00 321 VAL A N 1
ATOM 2379 C CA . VAL A 1 321 ? 16.636 6.893 -23.494 1.00 97.00 321 VAL A CA 1
ATOM 2380 C C . VAL A 1 321 ? 16.219 5.532 -22.946 1.00 97.00 321 VAL A C 1
ATOM 2382 O O . VAL A 1 321 ? 16.951 4.560 -23.115 1.00 97.00 321 VAL A O 1
ATOM 2385 N N . VAL A 1 322 ? 15.029 5.436 -22.342 1.00 97.62 322 VAL A N 1
ATOM 2386 C CA . VAL A 1 322 ? 14.530 4.171 -21.781 1.00 97.62 322 VAL A CA 1
ATOM 2387 C C . VAL A 1 322 ? 14.393 3.113 -22.874 1.00 97.62 322 VAL A C 1
ATOM 2389 O O . VAL A 1 322 ? 14.859 1.994 -22.687 1.00 97.62 322 VAL A O 1
ATOM 2392 N N . GLY A 1 323 ? 13.839 3.463 -24.039 1.00 96.81 323 GLY A N 1
ATOM 2393 C CA . GLY A 1 323 ? 13.665 2.512 -25.137 1.00 96.81 323 GLY A CA 1
ATOM 2394 C C . GLY A 1 323 ? 14.980 1.898 -25.626 1.00 96.81 323 GLY A C 1
ATOM 2395 O O . GLY A 1 323 ? 15.045 0.685 -25.819 1.00 96.81 323 GLY A O 1
ATOM 2396 N N . VAL A 1 324 ? 16.040 2.703 -25.758 1.00 96.38 324 VAL A N 1
ATOM 2397 C CA . VAL A 1 324 ? 17.372 2.203 -26.145 1.00 96.38 324 VAL A CA 1
ATOM 2398 C C . VAL A 1 324 ? 18.006 1.369 -25.028 1.00 96.38 324 VAL A C 1
ATOM 2400 O O . VAL A 1 324 ? 18.599 0.327 -25.304 1.00 96.38 324 VAL A O 1
ATOM 2403 N N . LEU A 1 325 ? 17.832 1.760 -23.761 1.00 96.62 325 LEU A N 1
ATOM 2404 C CA . LEU A 1 325 ? 18.292 0.966 -22.616 1.00 96.62 325 LEU A CA 1
ATOM 2405 C C . LEU A 1 325 ? 17.668 -0.438 -22.601 1.00 96.62 325 LEU A C 1
ATOM 2407 O O . LEU A 1 325 ? 18.368 -1.407 -22.311 1.00 96.62 325 LEU A O 1
ATOM 2411 N N . LEU A 1 326 ? 16.393 -0.583 -22.977 1.00 95.81 326 LEU A N 1
ATOM 2412 C CA . LEU A 1 326 ? 15.761 -1.903 -23.090 1.00 95.81 326 LEU A CA 1
ATOM 2413 C C . LEU A 1 326 ? 16.406 -2.771 -24.174 1.00 95.81 326 LEU A C 1
ATOM 2415 O O . LEU A 1 326 ? 16.609 -3.967 -23.962 1.00 95.81 326 LEU A O 1
ATOM 2419 N N . GLU A 1 327 ? 16.772 -2.179 -25.313 1.00 95.69 327 GLU A N 1
ATOM 2420 C CA . GLU A 1 327 ? 17.475 -2.892 -26.385 1.00 95.69 327 GLU A CA 1
ATOM 2421 C C . GLU A 1 327 ? 18.876 -3.329 -25.953 1.00 95.69 327 GLU A C 1
ATOM 2423 O O . GLU A 1 327 ? 19.285 -4.461 -26.230 1.00 95.69 327 GLU A O 1
ATOM 2428 N N . VAL A 1 328 ? 19.588 -2.468 -25.216 1.00 95.62 328 VAL A N 1
ATOM 2429 C CA . VAL A 1 328 ? 20.876 -2.810 -24.603 1.00 95.62 328 VAL A CA 1
ATOM 2430 C C . VAL A 1 328 ? 20.699 -3.965 -23.615 1.00 95.62 328 VAL A C 1
ATOM 2432 O O . VAL A 1 328 ? 21.357 -4.993 -23.775 1.00 95.62 328 VAL A O 1
ATOM 2435 N N . ALA A 1 329 ? 19.776 -3.873 -22.652 1.00 95.19 329 ALA A N 1
ATOM 2436 C CA . ALA A 1 329 ? 19.501 -4.962 -21.710 1.00 95.19 329 ALA A CA 1
ATOM 2437 C C . ALA A 1 329 ? 19.150 -6.273 -22.423 1.00 95.19 329 ALA A C 1
ATOM 2439 O O . ALA A 1 329 ? 19.671 -7.332 -22.072 1.00 95.19 329 ALA A O 1
ATOM 2440 N N . SER A 1 330 ? 18.305 -6.213 -23.453 1.00 93.25 330 SER A N 1
ATOM 2441 C CA . SER A 1 330 ? 17.932 -7.372 -24.264 1.00 93.25 330 SER A CA 1
ATOM 2442 C C . SER A 1 330 ? 19.153 -8.020 -24.929 1.00 93.25 330 SER A C 1
ATOM 2444 O O . SER A 1 330 ? 19.338 -9.237 -24.831 1.00 93.25 330 SER A O 1
ATOM 2446 N N . ALA A 1 331 ? 20.049 -7.220 -25.519 1.00 93.38 331 ALA A N 1
ATOM 2447 C CA . ALA A 1 331 ? 21.286 -7.708 -26.128 1.00 93.38 331 ALA A CA 1
ATOM 2448 C C . ALA A 1 331 ? 22.225 -8.381 -25.108 1.00 93.38 331 ALA A C 1
ATOM 2450 O O . ALA A 1 331 ? 22.780 -9.449 -25.387 1.00 93.38 331 ALA A O 1
ATOM 2451 N N . LEU A 1 332 ? 22.350 -7.810 -23.906 1.00 93.56 332 LEU A N 1
ATOM 2452 C CA . LEU A 1 332 ? 23.204 -8.330 -22.829 1.00 93.56 332 LEU A CA 1
ATOM 2453 C C . LEU A 1 332 ? 22.727 -9.667 -22.252 1.00 93.56 332 LEU A C 1
ATOM 2455 O O . LEU A 1 332 ? 23.514 -10.421 -21.677 1.00 93.56 332 LEU A O 1
ATOM 2459 N N . ARG A 1 333 ? 21.449 -10.005 -22.435 1.00 89.75 333 ARG A N 1
ATOM 2460 C CA . ARG A 1 333 ? 20.882 -11.286 -21.995 1.00 89.75 333 ARG A CA 1
ATOM 2461 C C . ARG A 1 333 ? 21.259 -12.461 -22.893 1.00 89.75 333 ARG A C 1
ATOM 2463 O O . ARG A 1 333 ? 21.025 -13.607 -22.500 1.00 89.75 333 ARG A O 1
ATOM 2470 N N . HIS A 1 334 ? 21.852 -12.218 -24.064 1.00 89.88 334 HIS A N 1
ATOM 2471 C CA . HIS A 1 334 ? 22.334 -13.298 -24.919 1.00 89.88 334 HIS A CA 1
ATOM 2472 C C . HIS A 1 334 ? 23.373 -14.146 -24.155 1.00 89.88 334 HIS A C 1
ATOM 2474 O O . HIS A 1 334 ? 24.329 -13.579 -23.623 1.00 89.88 334 HIS A O 1
ATOM 2480 N N . PRO A 1 335 ? 23.268 -15.493 -24.121 1.00 88.94 335 PRO A N 1
ATOM 2481 C CA . PRO A 1 335 ? 24.146 -16.343 -23.306 1.00 88.94 335 PRO A CA 1
ATOM 2482 C C . PRO A 1 335 ? 25.647 -16.086 -23.506 1.00 88.94 335 PRO A C 1
ATOM 2484 O O . PRO A 1 335 ? 26.388 -15.991 -22.533 1.00 88.94 335 PRO A O 1
ATOM 2487 N N . ALA A 1 336 ? 26.073 -15.890 -24.759 1.00 88.69 336 ALA A N 1
ATOM 2488 C CA . ALA A 1 336 ? 27.465 -15.579 -25.108 1.00 88.69 336 ALA A CA 1
ATOM 2489 C C . ALA A 1 336 ? 27.969 -14.208 -24.609 1.00 88.69 336 ALA A C 1
ATOM 2491 O O . ALA A 1 336 ? 29.173 -14.002 -24.503 1.00 88.69 336 ALA A O 1
ATOM 2492 N N . VAL A 1 337 ? 27.067 -13.259 -24.343 1.00 89.94 337 VAL A N 1
ATOM 2493 C CA . VAL A 1 337 ? 27.406 -11.936 -23.797 1.00 89.94 337 VAL A CA 1
ATOM 2494 C C . VAL A 1 337 ? 27.365 -11.989 -22.274 1.00 89.94 337 VAL A C 1
ATOM 2496 O O . VAL A 1 337 ? 28.283 -11.518 -21.608 1.00 89.94 337 VAL A O 1
ATOM 2499 N N . ARG A 1 338 ? 26.352 -12.656 -21.711 1.00 88.31 338 ARG A N 1
ATOM 2500 C CA . ARG A 1 338 ? 26.184 -12.824 -20.265 1.00 88.31 338 ARG A CA 1
ATOM 2501 C C . ARG A 1 338 ? 27.411 -13.442 -19.591 1.00 88.31 338 ARG A C 1
ATOM 2503 O O . ARG A 1 338 ? 27.799 -12.988 -18.523 1.00 88.31 338 ARG A O 1
ATOM 2510 N N . SER A 1 339 ? 28.067 -14.420 -20.219 1.00 89.12 339 SER A N 1
ATOM 2511 C CA . SER A 1 339 ? 29.303 -15.017 -19.684 1.00 89.12 339 SER A CA 1
ATOM 2512 C C . SER A 1 339 ? 30.467 -14.027 -19.547 1.00 89.12 339 SER A C 1
ATOM 2514 O O . SER A 1 339 ? 31.425 -14.320 -18.842 1.00 89.12 339 SER A O 1
ATOM 2516 N N . ARG A 1 340 ? 30.398 -12.877 -20.226 1.00 90.56 340 ARG A N 1
ATOM 2517 C CA . ARG A 1 340 ? 31.440 -11.842 -20.247 1.00 90.56 340 ARG A CA 1
ATOM 2518 C C . ARG A 1 340 ? 31.125 -10.676 -19.315 1.00 90.56 340 ARG A C 1
ATOM 2520 O O . ARG A 1 340 ? 32.034 -10.099 -18.737 1.00 90.56 340 ARG A O 1
ATOM 2527 N N . VAL A 1 341 ? 29.840 -10.347 -19.178 1.00 87.75 341 VAL A N 1
ATOM 2528 C CA . VAL A 1 341 ? 29.349 -9.186 -18.413 1.00 87.75 341 VAL A CA 1
ATOM 2529 C C . VAL A 1 341 ? 28.910 -9.572 -16.991 1.00 87.75 341 VAL A C 1
ATOM 2531 O O . VAL A 1 341 ? 28.774 -8.719 -16.122 1.00 87.75 341 VAL A O 1
ATOM 2534 N N . GLY A 1 342 ? 28.732 -10.870 -16.718 1.00 88.62 342 GLY A N 1
ATOM 2535 C CA . GLY A 1 342 ? 28.348 -11.390 -15.407 1.00 88.62 342 GLY A CA 1
ATOM 2536 C C . GLY A 1 342 ? 26.831 -11.496 -15.243 1.00 88.62 342 GLY A C 1
ATOM 2537 O O . GLY A 1 342 ? 26.164 -12.282 -15.926 1.00 88.62 342 GLY A O 1
ATOM 2538 N N . ALA A 1 343 ? 26.269 -10.752 -14.289 1.00 88.19 343 ALA A N 1
ATOM 2539 C CA . ALA A 1 343 ? 24.825 -10.720 -14.083 1.00 88.19 343 ALA A CA 1
ATOM 2540 C C . ALA A 1 343 ? 24.159 -9.911 -15.206 1.00 88.19 343 ALA A C 1
ATOM 2542 O O . ALA A 1 343 ? 24.503 -8.758 -15.443 1.00 88.19 343 ALA A O 1
ATOM 2543 N N . ALA A 1 344 ? 23.207 -10.522 -15.915 1.00 88.44 344 ALA A N 1
ATOM 2544 C CA . ALA A 1 344 ? 22.436 -9.799 -16.919 1.00 88.44 344 ALA A CA 1
ATOM 2545 C C . ALA A 1 344 ? 21.452 -8.836 -16.230 1.00 88.44 344 ALA A C 1
ATOM 2547 O O . ALA A 1 344 ? 20.887 -9.225 -15.200 1.00 88.44 344 ALA A O 1
ATOM 2548 N N . PRO A 1 345 ? 21.190 -7.647 -16.806 1.00 93.06 345 PRO A N 1
ATOM 2549 C CA . PRO A 1 345 ? 20.158 -6.754 -16.296 1.00 93.06 345 PRO A CA 1
ATOM 2550 C C . PRO A 1 345 ? 18.802 -7.472 -16.174 1.00 93.06 345 PRO A C 1
ATOM 2552 O O . PRO A 1 345 ? 18.474 -8.311 -17.030 1.00 93.06 345 PRO A O 1
ATOM 2555 N N . PRO A 1 346 ? 18.010 -7.175 -15.127 1.00 92.94 346 PRO A N 1
ATOM 2556 C CA . PRO A 1 346 ? 16.658 -7.703 -15.006 1.00 92.94 346 PRO A CA 1
ATOM 2557 C C . PRO A 1 346 ? 15.793 -7.210 -16.170 1.00 92.94 346 PRO A C 1
ATOM 2559 O O . PRO A 1 346 ? 16.052 -6.158 -16.751 1.00 92.94 346 PRO A O 1
ATOM 2562 N N . VAL A 1 347 ? 14.763 -7.978 -16.528 1.00 91.12 347 VAL A N 1
ATOM 2563 C CA . VAL A 1 347 ? 13.850 -7.584 -17.607 1.00 91.12 347 VAL A CA 1
ATOM 2564 C C . VAL A 1 347 ? 12.773 -6.662 -17.055 1.00 91.12 347 VAL A C 1
ATOM 2566 O O . VAL A 1 347 ? 12.079 -7.072 -16.125 1.00 91.12 347 VAL A O 1
ATOM 2569 N N . PRO A 1 348 ? 12.578 -5.473 -17.646 1.00 93.56 348 PRO A N 1
ATOM 2570 C CA . PRO A 1 348 ? 11.462 -4.615 -17.283 1.00 93.56 348 PRO A CA 1
ATOM 2571 C C . PRO A 1 348 ? 10.133 -5.230 -17.696 1.00 93.56 348 PRO A C 1
ATOM 2573 O O . PRO A 1 348 ? 9.934 -5.582 -18.862 1.00 93.56 348 PRO A O 1
ATOM 2576 N N . LEU A 1 349 ? 9.230 -5.357 -16.732 1.00 91.44 349 LEU A N 1
ATOM 2577 C CA . LEU A 1 349 ? 7.897 -5.914 -16.908 1.00 91.44 349 LEU A CA 1
ATOM 2578 C C . LEU A 1 349 ? 6.879 -4.779 -16.916 1.00 91.44 349 LEU A C 1
ATOM 2580 O O . LEU A 1 349 ? 6.843 -3.970 -15.994 1.00 91.44 349 LEU A O 1
ATOM 2584 N N . ALA A 1 350 ? 5.995 -4.755 -17.914 1.00 89.25 350 ALA A N 1
ATOM 2585 C CA . ALA A 1 350 ? 5.019 -3.677 -18.116 1.00 89.25 350 ALA A CA 1
ATOM 2586 C C . ALA A 1 350 ? 4.096 -3.378 -16.909 1.00 89.25 350 ALA A C 1
ATOM 2588 O O . ALA A 1 350 ? 3.504 -2.307 -16.843 1.00 89.25 350 ALA A O 1
ATOM 2589 N N . HIS A 1 351 ? 3.957 -4.314 -15.969 1.00 86.19 351 HIS A N 1
ATOM 2590 C CA . HIS A 1 351 ? 3.091 -4.208 -14.791 1.00 86.19 351 HIS A CA 1
ATOM 2591 C C . HIS A 1 351 ? 3.868 -4.120 -13.462 1.00 86.19 351 HIS A C 1
ATOM 2593 O O . HIS A 1 351 ? 3.254 -4.230 -12.403 1.00 86.19 351 HIS A O 1
ATOM 2599 N N . ASP A 1 352 ? 5.197 -3.988 -13.504 1.00 90.50 352 ASP A N 1
ATOM 2600 C CA . ASP A 1 352 ? 6.068 -3.965 -12.322 1.00 90.50 352 ASP A CA 1
ATOM 2601 C C . ASP A 1 352 ? 7.125 -2.865 -12.483 1.00 90.50 352 ASP A C 1
ATOM 2603 O O . ASP A 1 352 ? 8.231 -3.089 -12.982 1.00 90.50 352 ASP A O 1
ATOM 2607 N N . VAL A 1 353 ? 6.765 -1.638 -12.104 1.00 94.62 353 VAL A N 1
ATOM 2608 C CA . VAL A 1 353 ? 7.615 -0.451 -12.272 1.00 94.62 353 VAL A CA 1
ATOM 2609 C C . VAL A 1 353 ? 8.996 -0.594 -11.609 1.00 94.62 353 VAL A C 1
ATOM 2611 O O . VAL A 1 353 ? 9.987 -0.233 -12.256 1.00 94.62 353 VAL A O 1
ATOM 2614 N N . PRO A 1 354 ? 9.134 -1.177 -10.399 1.00 95.56 354 PRO A N 1
ATOM 2615 C CA . PRO A 1 354 ? 10.438 -1.486 -9.808 1.00 95.56 354 PRO A CA 1
ATOM 2616 C C . PRO A 1 354 ? 11.424 -2.213 -10.736 1.00 95.56 354 PRO A C 1
ATOM 2618 O O . PRO A 1 354 ? 12.626 -1.943 -10.679 1.00 95.56 354 PRO A O 1
ATOM 2621 N N . THR A 1 355 ? 10.951 -3.084 -11.635 1.00 94.81 355 THR A N 1
ATOM 2622 C CA . THR A 1 355 ? 11.834 -3.798 -12.578 1.00 94.81 355 THR A CA 1
ATOM 2623 C C . THR A 1 355 ? 12.487 -2.876 -13.612 1.00 94.81 355 THR A C 1
ATOM 2625 O O . THR A 1 355 ? 13.612 -3.144 -14.039 1.00 94.81 355 THR A O 1
ATOM 2628 N N . PHE A 1 356 ? 11.850 -1.754 -13.971 1.00 97.12 356 PHE A N 1
ATOM 2629 C CA . PHE A 1 356 ? 12.474 -0.720 -14.802 1.00 97.12 356 PHE A CA 1
ATOM 2630 C C . PHE A 1 356 ? 13.613 -0.036 -14.058 1.00 97.12 356 PHE A C 1
ATOM 2632 O O . PHE A 1 356 ? 14.691 0.141 -14.622 1.00 97.12 356 PHE A O 1
ATOM 2639 N N . LEU A 1 357 ? 13.394 0.312 -12.787 1.00 97.38 357 LEU A N 1
ATOM 2640 C CA . LEU A 1 357 ? 14.406 0.977 -11.968 1.00 97.38 357 LEU A CA 1
ATOM 2641 C C . LEU A 1 357 ? 15.641 0.089 -11.792 1.00 97.38 357 LEU A C 1
ATOM 2643 O O . LEU A 1 357 ? 16.761 0.552 -11.999 1.00 97.38 357 LEU A O 1
ATOM 2647 N N . ALA A 1 358 ? 15.423 -1.194 -11.491 1.00 96.50 358 ALA A N 1
ATOM 2648 C CA . ALA A 1 358 ? 16.490 -2.177 -11.348 1.00 96.50 358 ALA A CA 1
ATOM 2649 C C . ALA A 1 358 ? 17.246 -2.420 -12.668 1.00 96.50 358 ALA A C 1
ATOM 2651 O O . ALA A 1 358 ? 18.460 -2.604 -12.662 1.00 96.50 358 ALA A O 1
ATOM 2652 N N . CYS A 1 359 ? 16.550 -2.403 -13.810 1.00 96.88 359 CYS A N 1
ATOM 2653 C CA . CYS A 1 359 ? 17.182 -2.541 -15.122 1.00 96.88 359 CYS A CA 1
ATOM 2654 C C . CYS A 1 359 ? 18.055 -1.329 -15.467 1.00 96.88 359 CYS A C 1
ATOM 2656 O O . CYS A 1 359 ? 19.202 -1.499 -15.872 1.00 96.88 359 CYS A O 1
ATOM 2658 N N . ILE A 1 360 ? 17.543 -0.112 -15.264 1.00 97.50 360 ILE A N 1
ATOM 2659 C CA . ILE A 1 360 ? 18.284 1.128 -15.535 1.00 97.50 360 ILE A CA 1
ATOM 2660 C C . ILE A 1 360 ? 19.522 1.228 -14.639 1.00 97.50 360 ILE A C 1
ATOM 2662 O O . ILE A 1 360 ? 20.591 1.569 -15.137 1.00 97.50 360 ILE A O 1
ATOM 2666 N N . GLU A 1 361 ? 19.397 0.900 -13.350 1.00 97.19 361 GLU A N 1
ATOM 2667 C CA . GLU A 1 361 ? 20.532 0.814 -12.424 1.00 97.19 361 GLU A CA 1
ATOM 2668 C C . GLU A 1 361 ? 21.574 -0.197 -12.916 1.00 97.19 361 GLU A C 1
ATOM 2670 O O . GLU A 1 361 ? 22.734 0.161 -13.104 1.00 97.19 361 GLU A O 1
ATOM 2675 N N . ALA A 1 362 ? 21.148 -1.425 -13.231 1.00 96.62 362 ALA A N 1
ATOM 2676 C CA . ALA A 1 362 ? 22.055 -2.463 -13.708 1.00 96.62 362 ALA A CA 1
ATOM 2677 C C . ALA A 1 362 ? 22.783 -2.066 -15.003 1.00 96.62 362 ALA A C 1
ATOM 2679 O O . ALA A 1 362 ? 23.946 -2.409 -15.172 1.00 96.62 362 ALA A O 1
ATOM 2680 N N . ILE A 1 363 ? 22.138 -1.344 -15.928 1.00 96.38 363 ILE A N 1
ATOM 2681 C CA . ILE A 1 363 ? 22.815 -0.854 -17.140 1.00 96.38 363 ILE A CA 1
ATOM 2682 C C . ILE A 1 363 ? 23.751 0.318 -16.823 1.00 96.38 363 ILE A C 1
ATOM 2684 O O . ILE A 1 363 ? 24.827 0.400 -17.413 1.00 96.38 363 ILE A O 1
ATOM 2688 N N . ALA A 1 364 ? 23.368 1.219 -15.913 1.00 96.62 364 ALA A N 1
ATOM 2689 C CA . ALA A 1 364 ? 24.218 2.334 -15.500 1.00 96.62 364 ALA A CA 1
ATOM 2690 C C . ALA A 1 364 ? 25.536 1.835 -14.883 1.00 96.62 364 ALA A C 1
ATOM 2692 O O . ALA A 1 364 ? 26.600 2.352 -15.222 1.00 96.62 364 ALA A O 1
ATOM 2693 N N . ASP A 1 365 ? 25.485 0.772 -14.078 1.00 96.00 365 ASP A N 1
ATOM 2694 C CA . ASP A 1 365 ? 26.673 0.121 -13.505 1.00 96.00 365 ASP A CA 1
ATOM 2695 C C . ASP A 1 365 ? 27.565 -0.548 -14.567 1.00 96.00 365 ASP A C 1
ATOM 2697 O O . ASP A 1 365 ? 28.764 -0.755 -14.359 1.00 96.00 365 ASP A O 1
ATOM 2701 N N . LEU A 1 366 ? 27.000 -0.856 -15.738 1.00 96.06 366 LEU A N 1
ATOM 2702 C CA . LEU A 1 366 ? 27.703 -1.444 -16.875 1.00 96.06 366 LEU A CA 1
ATOM 2703 C C . LEU A 1 366 ? 28.286 -0.406 -17.845 1.00 96.06 366 LEU A C 1
ATOM 2705 O O . LEU A 1 366 ? 28.843 -0.807 -18.867 1.00 96.06 366 LEU A O 1
ATOM 2709 N N . GLU A 1 367 ? 28.233 0.897 -17.540 1.00 96.44 367 GLU A N 1
ATOM 2710 C CA . GLU A 1 367 ? 28.778 1.948 -18.412 1.00 96.44 367 GLU A CA 1
ATOM 2711 C C . GLU A 1 367 ? 30.242 1.687 -18.800 1.00 96.44 367 GLU A C 1
ATOM 2713 O O . GLU A 1 367 ? 30.575 1.624 -19.987 1.00 96.44 367 GLU A O 1
ATOM 2718 N N . THR A 1 368 ? 31.122 1.505 -17.813 1.00 95.69 368 THR A N 1
ATOM 2719 C CA . THR A 1 368 ? 32.560 1.320 -18.059 1.00 95.69 368 THR A CA 1
ATOM 2720 C C . THR A 1 368 ? 32.848 0.049 -18.874 1.00 95.69 368 THR A C 1
ATOM 2722 O O . THR A 1 368 ? 33.538 0.160 -19.892 1.00 95.69 368 THR A O 1
ATOM 2725 N N . PRO A 1 369 ? 32.306 -1.140 -18.521 1.00 95.12 369 PRO A N 1
ATOM 2726 C CA . PRO A 1 369 ? 32.443 -2.342 -19.349 1.00 95.12 369 PRO A CA 1
ATOM 2727 C C . PRO A 1 369 ? 31.924 -2.178 -20.782 1.00 95.12 369 PRO A C 1
ATOM 2729 O O . PRO A 1 369 ? 32.590 -2.598 -21.726 1.00 95.12 369 PRO A O 1
ATOM 2732 N N . LEU A 1 370 ? 30.756 -1.554 -20.963 1.00 95.56 370 LEU A N 1
ATOM 2733 C CA . LEU A 1 370 ? 30.136 -1.412 -22.281 1.00 95.56 370 LEU A CA 1
ATOM 2734 C C . LEU A 1 370 ? 30.912 -0.453 -23.184 1.00 95.56 370 LEU A C 1
ATOM 2736 O O . LEU A 1 370 ? 31.035 -0.706 -24.379 1.00 95.56 370 LEU A O 1
ATOM 2740 N N . ARG A 1 371 ? 31.490 0.610 -22.619 1.00 95.44 371 ARG A N 1
ATOM 2741 C CA . ARG A 1 371 ? 32.371 1.528 -23.354 1.00 95.44 371 ARG A CA 1
ATOM 2742 C C . ARG A 1 371 ? 33.702 0.898 -23.729 1.00 95.44 371 ARG A C 1
ATOM 2744 O O . ARG A 1 371 ? 34.198 1.148 -24.824 1.00 95.44 371 ARG A O 1
ATOM 2751 N N . ALA A 1 372 ? 34.282 0.108 -22.826 1.00 95.44 372 ALA A N 1
ATOM 2752 C CA . ALA A 1 372 ? 35.529 -0.602 -23.091 1.00 95.44 372 ALA A CA 1
ATOM 2753 C C . ALA A 1 372 ? 35.344 -1.661 -24.184 1.00 95.44 372 ALA A C 1
ATOM 2755 O O . ALA A 1 372 ? 36.247 -1.893 -24.987 1.00 95.44 372 ALA A O 1
ATOM 2756 N N . GLU A 1 373 ? 34.161 -2.276 -24.243 1.00 95.19 373 GLU A N 1
ATOM 2757 C CA . GLU A 1 373 ? 33.844 -3.280 -25.243 1.00 95.19 373 GLU A CA 1
ATOM 2758 C C . GLU A 1 373 ? 32.451 -3.093 -25.878 1.00 95.19 373 GLU A C 1
ATOM 2760 O O . GLU A 1 373 ? 31.520 -3.859 -25.606 1.00 95.19 373 GLU A O 1
ATOM 2765 N N . PRO A 1 374 ? 32.301 -2.148 -26.829 1.00 94.62 374 PRO A N 1
ATOM 2766 C CA . PRO A 1 374 ? 31.017 -1.909 -27.491 1.00 94.62 374 PRO A CA 1
ATOM 2767 C C . PRO A 1 374 ? 30.499 -3.139 -28.246 1.00 94.62 374 PRO A C 1
ATOM 2769 O O . PRO A 1 374 ? 29.296 -3.304 -28.415 1.00 94.62 374 PRO A O 1
ATOM 2772 N N . SER A 1 375 ? 31.386 -4.055 -28.656 1.00 94.00 375 SER A N 1
ATOM 2773 C CA . SER A 1 375 ? 31.015 -5.290 -29.365 1.00 94.00 375 SER A CA 1
ATOM 2774 C C . SER A 1 375 ? 30.115 -6.242 -28.558 1.00 94.00 375 SER A C 1
ATOM 2776 O O . SER A 1 375 ? 29.488 -7.130 -29.141 1.00 94.00 375 SER A O 1
ATOM 2778 N N . LEU A 1 376 ? 29.996 -6.036 -27.237 1.00 92.56 376 LEU A N 1
ATOM 2779 C CA . LEU A 1 376 ? 29.047 -6.752 -26.379 1.00 92.56 376 LEU A CA 1
ATOM 2780 C C . LEU A 1 376 ? 27.592 -6.537 -26.823 1.00 92.56 376 LEU A C 1
ATOM 2782 O O . LEU A 1 376 ? 26.762 -7.432 -26.654 1.00 92.56 376 LEU A O 1
ATOM 2786 N N . VAL A 1 377 ? 27.286 -5.396 -27.449 1.00 93.12 377 VAL A N 1
ATOM 2787 C CA . VAL A 1 377 ? 26.021 -5.169 -28.154 1.00 93.12 377 VAL A CA 1
ATOM 2788 C C . VAL A 1 377 ? 26.213 -5.412 -29.655 1.00 93.12 377 VAL A C 1
ATOM 2790 O O . VAL A 1 377 ? 27.097 -4.854 -30.299 1.00 93.12 377 VAL A O 1
ATOM 2793 N N . ARG A 1 378 ? 25.385 -6.281 -30.251 1.00 88.62 378 ARG A N 1
ATOM 2794 C CA . ARG A 1 378 ? 25.580 -6.743 -31.643 1.00 88.62 378 ARG A CA 1
ATOM 2795 C C . ARG A 1 378 ? 25.211 -5.712 -32.713 1.00 88.62 378 ARG A C 1
ATOM 2797 O O . ARG A 1 378 ? 25.730 -5.774 -33.821 1.00 88.62 378 ARG A O 1
ATOM 2804 N N . SER A 1 379 ? 24.283 -4.806 -32.414 1.00 93.88 379 SER A N 1
ATOM 2805 C CA . SER A 1 379 ? 23.782 -3.831 -33.388 1.00 93.88 379 SER A CA 1
ATOM 2806 C C . SER A 1 379 ? 24.762 -2.660 -33.544 1.00 93.88 379 SER A C 1
ATOM 2808 O O . SER A 1 379 ? 25.057 -2.009 -32.541 1.00 93.88 379 SER A O 1
ATOM 2810 N N . PRO A 1 380 ? 25.197 -2.301 -34.769 1.00 95.69 380 PRO A N 1
ATOM 2811 C CA . PRO A 1 380 ? 26.043 -1.125 -35.000 1.00 95.69 380 PRO A CA 1
ATOM 2812 C C . PRO A 1 380 ? 25.414 0.193 -34.525 1.00 95.69 380 PRO A C 1
ATOM 2814 O O . PRO A 1 380 ? 26.118 1.151 -34.212 1.00 95.69 380 PRO A O 1
ATOM 2817 N N . ALA A 1 381 ? 24.080 0.275 -34.480 1.00 95.75 381 ALA A N 1
ATOM 2818 C CA . ALA A 1 381 ? 23.390 1.430 -33.912 1.00 95.75 381 ALA A CA 1
ATOM 2819 C C . ALA A 1 381 ? 23.591 1.507 -32.390 1.00 95.75 381 ALA A C 1
ATOM 2821 O O . ALA A 1 381 ? 23.964 2.561 -31.881 1.00 95.75 381 ALA A O 1
ATOM 2822 N N . LEU A 1 382 ? 23.437 0.378 -31.687 1.00 95.50 382 LEU A N 1
ATOM 2823 C CA . LEU A 1 382 ? 23.663 0.302 -30.241 1.00 95.50 382 LEU A CA 1
ATOM 2824 C C . LEU A 1 382 ? 25.138 0.498 -29.883 1.00 95.50 382 LEU A C 1
ATOM 2826 O O . LEU A 1 382 ? 25.428 1.150 -28.892 1.00 95.50 382 LEU A O 1
ATOM 2830 N N . GLN A 1 383 ? 26.070 0.004 -30.702 1.00 96.94 383 GLN A N 1
ATOM 2831 C CA . GLN A 1 383 ? 27.507 0.232 -30.502 1.00 96.94 383 GLN A CA 1
ATOM 2832 C C . GLN A 1 383 ? 27.855 1.721 -30.535 1.00 96.94 383 GLN A C 1
ATOM 2834 O O . GLN A 1 383 ? 28.575 2.204 -29.666 1.00 96.94 383 GLN A O 1
ATOM 2839 N N . ARG A 1 384 ? 27.307 2.461 -31.509 1.00 96.88 384 ARG A N 1
ATOM 2840 C CA . ARG A 1 384 ? 27.484 3.918 -31.594 1.00 96.88 384 ARG A CA 1
ATOM 2841 C C . ARG A 1 384 ? 26.871 4.637 -30.398 1.00 96.88 384 ARG A C 1
ATOM 2843 O O . ARG A 1 384 ? 27.495 5.544 -29.871 1.00 96.88 384 ARG A O 1
ATOM 2850 N N . TRP A 1 385 ? 25.688 4.210 -29.962 1.00 96.94 385 TRP A N 1
ATOM 2851 C CA . TRP A 1 385 ? 25.030 4.774 -28.784 1.00 96.94 385 TRP A CA 1
ATOM 2852 C C . TRP A 1 385 ? 25.834 4.524 -27.499 1.00 96.94 385 TRP A C 1
ATOM 2854 O O . TRP A 1 385 ? 26.064 5.441 -26.723 1.00 96.94 385 TRP A O 1
ATOM 2864 N N . VAL A 1 386 ? 26.343 3.303 -27.306 1.00 96.69 386 VAL A N 1
ATOM 2865 C CA . VAL A 1 386 ? 27.199 2.933 -26.166 1.00 96.69 386 VAL A CA 1
ATOM 2866 C C . VAL A 1 386 ? 28.534 3.688 -26.184 1.00 96.69 386 VAL A C 1
ATOM 2868 O O . VAL A 1 386 ? 29.099 3.954 -25.127 1.00 96.69 386 VAL A O 1
ATOM 2871 N N . ALA A 1 387 ? 29.052 4.044 -27.358 1.00 96.06 387 ALA A N 1
ATOM 2872 C CA . ALA A 1 387 ? 30.271 4.839 -27.477 1.00 96.06 387 ALA A CA 1
ATOM 2873 C C . ALA A 1 387 ? 30.045 6.351 -27.268 1.00 96.06 387 ALA A C 1
ATOM 2875 O O . ALA A 1 387 ? 31.016 7.082 -27.085 1.00 96.06 387 ALA A O 1
ATOM 2876 N N . ASP A 1 388 ? 28.798 6.831 -27.300 1.00 96.81 388 ASP A N 1
ATOM 2877 C CA . ASP A 1 388 ? 28.468 8.256 -27.250 1.00 96.81 388 ASP A CA 1
ATOM 2878 C C . ASP A 1 388 ? 28.348 8.787 -25.809 1.00 96.81 388 ASP A C 1
ATOM 2880 O O . ASP A 1 388 ? 27.528 8.337 -25.004 1.00 96.81 388 ASP A O 1
ATOM 2884 N N . ASP A 1 389 ? 29.136 9.817 -25.493 1.00 97.25 389 ASP A N 1
ATOM 2885 C CA . ASP A 1 389 ? 29.121 10.484 -24.189 1.00 97.25 389 ASP A CA 1
ATOM 2886 C C . ASP A 1 389 ? 27.792 11.164 -23.867 1.00 97.25 389 ASP A C 1
ATOM 2888 O O . ASP A 1 389 ? 27.382 11.196 -22.701 1.00 97.25 389 ASP A O 1
ATOM 2892 N N . THR A 1 390 ? 27.103 11.676 -24.885 1.00 97.81 390 THR A N 1
ATOM 2893 C CA . THR A 1 390 ? 25.819 12.371 -24.724 1.00 97.81 390 THR A CA 1
ATOM 2894 C C . THR A 1 390 ? 24.730 11.397 -24.283 1.00 97.81 390 THR A C 1
ATOM 2896 O O . THR A 1 390 ? 23.935 11.682 -23.378 1.00 97.81 390 THR A O 1
ATOM 2899 N N . SER A 1 391 ? 24.740 10.204 -24.873 1.00 96.69 391 SER A N 1
ATOM 2900 C CA . SER A 1 391 ? 23.860 9.098 -24.518 1.00 96.69 391 SER A CA 1
ATOM 2901 C C . SER A 1 391 ? 24.035 8.700 -23.051 1.00 96.69 391 SER A C 1
ATOM 2903 O O . SER A 1 391 ? 23.066 8.714 -22.288 1.00 96.69 391 SER A O 1
ATOM 2905 N N . TRP A 1 392 ? 25.269 8.477 -22.592 1.00 97.62 392 TRP A N 1
ATOM 2906 C CA . TRP A 1 392 ? 25.527 8.157 -21.183 1.00 97.62 392 TRP A CA 1
ATOM 2907 C C . TRP A 1 392 ? 25.270 9.316 -20.219 1.00 97.62 392 TRP A C 1
ATOM 2909 O O . TRP A 1 392 ? 24.840 9.089 -19.087 1.00 97.62 392 TRP A O 1
ATOM 2919 N N . ALA A 1 393 ? 25.477 10.567 -20.638 1.00 97.94 393 ALA A N 1
ATOM 2920 C CA . ALA A 1 393 ? 25.075 11.723 -19.840 1.00 97.94 393 ALA A CA 1
ATOM 2921 C C . ALA A 1 393 ? 23.559 11.719 -19.581 1.00 97.94 393 ALA A C 1
ATOM 2923 O O . ALA A 1 393 ? 23.131 11.995 -18.456 1.00 97.94 393 ALA A O 1
ATOM 2924 N N . SER A 1 394 ? 22.768 11.320 -20.581 1.00 97.81 394 SER A N 1
ATOM 2925 C CA . SER A 1 394 ? 21.314 11.169 -20.467 1.00 97.81 394 SER A CA 1
ATOM 2926 C C . SER A 1 394 ? 20.926 10.010 -19.541 1.00 97.81 394 SER A C 1
ATOM 2928 O O . SER A 1 394 ? 20.047 10.175 -18.695 1.00 97.81 394 SER A O 1
ATOM 2930 N N . VAL A 1 395 ? 21.626 8.869 -19.615 1.00 98.00 395 VAL A N 1
ATOM 2931 C CA . VAL A 1 395 ? 21.433 7.737 -18.684 1.00 98.00 395 VAL A CA 1
ATOM 2932 C C . VAL A 1 395 ? 21.737 8.148 -17.246 1.00 98.00 395 VAL A C 1
ATOM 2934 O O . VAL A 1 395 ? 20.922 7.914 -16.358 1.00 98.00 395 VAL A O 1
ATOM 2937 N N . ARG A 1 396 ? 22.871 8.817 -16.997 1.00 97.69 396 ARG A N 1
ATOM 2938 C CA . ARG A 1 396 ? 23.233 9.308 -15.657 1.00 97.69 396 ARG A CA 1
ATOM 2939 C C . ARG A 1 396 ? 22.227 10.324 -15.127 1.00 97.69 396 ARG A C 1
ATOM 2941 O O . ARG A 1 396 ? 21.927 10.312 -13.935 1.00 97.69 396 ARG A O 1
ATOM 2948 N N . ALA A 1 397 ? 21.718 11.210 -15.983 1.00 97.38 397 ALA A N 1
ATOM 2949 C CA . ALA A 1 397 ? 20.681 12.163 -15.604 1.00 97.38 397 ALA A CA 1
ATOM 2950 C C . ALA A 1 397 ? 19.391 11.443 -15.181 1.00 97.38 397 ALA A C 1
ATOM 2952 O O . ALA A 1 397 ? 18.893 11.701 -14.085 1.00 97.38 397 ALA A O 1
ATOM 2953 N N . LEU A 1 398 ? 18.917 10.488 -15.987 1.00 98.00 398 LEU A N 1
ATOM 2954 C CA . LEU A 1 398 ? 17.745 9.669 -15.672 1.00 98.00 398 LEU A CA 1
ATOM 2955 C C . LEU A 1 398 ? 17.945 8.851 -14.388 1.00 98.00 398 LEU A C 1
ATOM 2957 O O . LEU A 1 398 ? 17.099 8.882 -13.499 1.00 98.00 398 LEU A O 1
ATOM 2961 N N . HIS A 1 399 ? 19.083 8.168 -14.253 1.00 97.69 399 HIS A N 1
ATOM 2962 C CA . HIS A 1 399 ? 19.409 7.359 -13.079 1.00 97.69 399 HIS A CA 1
ATOM 2963 C C . HIS A 1 399 ? 19.427 8.196 -11.792 1.00 97.69 399 HIS A C 1
ATOM 2965 O O . HIS A 1 399 ? 18.829 7.802 -10.793 1.00 97.69 399 HIS A O 1
ATOM 2971 N N . ARG A 1 400 ? 20.035 9.393 -11.822 1.00 97.19 400 ARG A N 1
ATOM 2972 C CA . ARG A 1 400 ? 20.002 10.330 -10.684 1.00 97.19 400 ARG A CA 1
ATOM 2973 C C . ARG A 1 400 ? 18.584 10.785 -10.353 1.00 97.19 400 ARG A C 1
ATOM 2975 O O . ARG A 1 400 ? 18.233 10.829 -9.178 1.00 97.19 400 ARG A O 1
ATOM 2982 N N . ARG A 1 401 ? 17.771 11.093 -11.368 1.00 97.56 401 ARG A N 1
ATOM 2983 C CA . ARG A 1 401 ? 16.375 11.524 -11.191 1.00 97.56 401 ARG A CA 1
ATOM 2984 C C . ARG A 1 401 ? 15.497 10.428 -10.575 1.00 97.56 401 ARG A C 1
ATOM 2986 O O . ARG A 1 401 ? 14.627 10.738 -9.767 1.00 97.56 401 ARG A O 1
ATOM 2993 N N . LEU A 1 402 ? 15.757 9.160 -10.903 1.00 97.94 402 LEU A N 1
ATOM 2994 C CA . LEU A 1 402 ? 15.061 7.983 -10.361 1.00 97.94 402 LEU A CA 1
ATOM 2995 C C . LEU A 1 402 ? 15.585 7.511 -8.992 1.00 97.94 402 LEU A C 1
ATOM 2997 O O . LEU A 1 402 ? 14.914 6.720 -8.329 1.00 97.94 402 LEU A O 1
ATOM 3001 N N . GLY A 1 403 ? 16.756 7.981 -8.550 1.00 97.69 403 GLY A N 1
ATOM 3002 C CA . GLY A 1 403 ? 17.371 7.603 -7.271 1.00 97.69 403 GLY A CA 1
ATOM 3003 C C . GLY A 1 403 ? 16.430 7.721 -6.059 1.00 97.69 403 GLY A C 1
ATOM 3004 O O . GLY A 1 403 ? 16.257 6.729 -5.351 1.00 97.69 403 GLY A O 1
ATOM 3005 N N . PRO A 1 404 ? 15.744 8.864 -5.856 1.00 98.06 404 PRO A N 1
ATOM 3006 C CA . PRO A 1 404 ? 14.763 9.032 -4.780 1.00 98.06 404 PRO A CA 1
ATOM 3007 C C . PRO A 1 404 ? 13.666 7.956 -4.761 1.00 98.06 404 PRO A C 1
ATOM 3009 O O . PRO A 1 404 ? 13.311 7.433 -3.705 1.00 98.06 404 PRO A O 1
ATOM 3012 N N . LEU A 1 405 ? 13.152 7.573 -5.934 1.00 98.00 405 LEU A N 1
ATOM 3013 C CA . LEU A 1 405 ? 12.114 6.547 -6.057 1.00 98.00 405 LEU A CA 1
ATOM 3014 C C . LEU A 1 405 ? 12.638 5.156 -5.717 1.00 98.00 405 LEU A C 1
ATOM 3016 O O . LEU A 1 405 ? 11.953 4.401 -5.034 1.00 98.00 405 LEU A O 1
ATOM 3020 N N . ARG A 1 406 ? 13.860 4.819 -6.145 1.00 97.00 406 ARG A N 1
ATOM 3021 C CA . ARG A 1 406 ? 14.508 3.549 -5.778 1.00 97.00 406 ARG A CA 1
ATOM 3022 C C . ARG A 1 406 ? 14.618 3.400 -4.263 1.00 97.00 406 ARG A C 1
ATOM 3024 O O . ARG A 1 406 ? 14.278 2.349 -3.724 1.00 97.00 406 ARG A O 1
ATOM 3031 N N . GLU A 1 407 ? 15.040 4.463 -3.582 1.00 96.62 407 GLU A N 1
ATOM 3032 C CA . GLU A 1 407 ? 15.089 4.497 -2.118 1.00 96.62 407 GLU A CA 1
ATOM 3033 C C . GLU A 1 407 ? 13.694 4.313 -1.506 1.00 96.62 407 GLU A C 1
ATOM 3035 O O . GLU A 1 407 ? 13.543 3.536 -0.566 1.00 96.62 407 GLU A O 1
ATOM 3040 N N . ALA A 1 408 ? 12.670 4.970 -2.062 1.00 97.06 408 ALA A N 1
ATOM 3041 C CA . ALA A 1 408 ? 11.291 4.855 -1.593 1.00 97.06 408 ALA A CA 1
ATOM 3042 C C . ALA A 1 408 ? 10.716 3.434 -1.744 1.00 97.06 408 ALA A C 1
ATOM 3044 O O . ALA A 1 408 ? 10.094 2.939 -0.809 1.00 97.06 408 ALA A O 1
ATOM 3045 N N . TYR A 1 409 ? 10.958 2.748 -2.867 1.00 96.19 409 TYR A N 1
ATOM 3046 C CA . TYR A 1 409 ? 10.535 1.350 -3.056 1.00 96.19 409 TYR A CA 1
ATOM 3047 C C . TYR A 1 409 ? 11.262 0.370 -2.129 1.00 96.19 409 TYR A C 1
ATOM 3049 O O . TYR A 1 409 ? 10.695 -0.653 -1.750 1.00 96.19 409 TYR A O 1
ATOM 3057 N N . ALA A 1 410 ? 12.514 0.663 -1.771 1.00 94.62 410 ALA A N 1
ATOM 3058 C CA . ALA A 1 410 ? 13.293 -0.162 -0.852 1.00 94.62 410 ALA A CA 1
ATO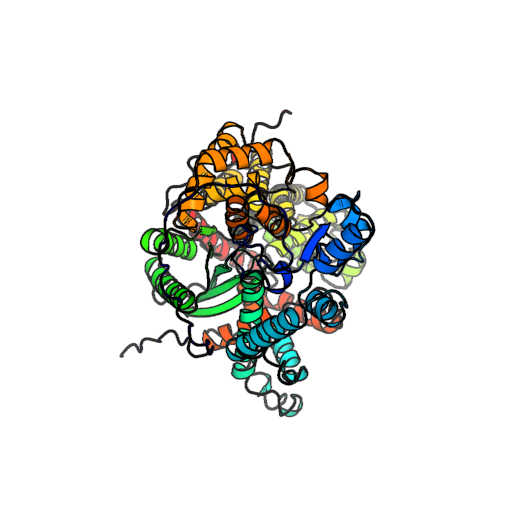M 3059 C C . ALA A 1 410 ? 12.878 0.025 0.620 1.00 94.62 410 ALA A C 1
ATOM 3061 O O . ALA A 1 410 ? 13.214 -0.802 1.472 1.00 94.62 410 ALA A O 1
ATOM 3062 N N . MET A 1 411 ? 12.168 1.108 0.941 1.00 92.12 411 MET A N 1
ATOM 3063 C CA . MET A 1 411 ? 11.697 1.377 2.292 1.00 92.12 411 MET A CA 1
ATOM 3064 C C . MET A 1 411 ? 10.469 0.530 2.635 1.00 92.12 411 MET A C 1
ATOM 3066 O O . MET A 1 411 ? 9.473 0.507 1.917 1.00 92.12 411 MET A O 1
ATOM 3070 N N . SER A 1 412 ? 10.508 -0.117 3.801 1.00 88.25 412 SER A N 1
ATOM 3071 C CA . SER A 1 412 ? 9.302 -0.692 4.394 1.00 88.25 412 SER A CA 1
ATOM 3072 C C . SER A 1 412 ? 8.418 0.438 4.914 1.00 88.25 412 SER A C 1
ATOM 3074 O O . SER A 1 412 ? 8.823 1.193 5.803 1.00 88.25 412 SER A O 1
ATOM 3076 N N . CYS A 1 413 ? 7.210 0.545 4.365 1.00 89.12 413 CYS A N 1
ATOM 3077 C CA . CYS A 1 413 ? 6.246 1.579 4.726 1.00 89.12 413 CYS A CA 1
ATOM 3078 C C . CYS A 1 413 ? 4.966 0.962 5.299 1.00 89.12 413 CYS A C 1
ATOM 3080 O O . CYS A 1 413 ? 3.943 0.967 4.625 1.00 89.12 413 CYS A O 1
ATOM 3082 N N . PRO A 1 414 ? 4.991 0.418 6.530 1.00 91.88 414 PRO A N 1
ATOM 3083 C CA . PRO A 1 414 ? 3.830 -0.263 7.103 1.00 91.88 414 PRO A CA 1
ATOM 3084 C C . PRO A 1 414 ? 2.759 0.686 7.660 1.00 91.88 414 PRO A C 1
ATOM 3086 O O . PRO A 1 414 ? 1.669 0.236 7.987 1.00 91.88 414 PRO A O 1
ATOM 3089 N N . THR A 1 415 ? 3.049 1.982 7.829 1.00 95.69 415 THR A N 1
ATOM 3090 C CA . THR A 1 415 ? 2.146 2.916 8.529 1.00 95.69 415 THR A CA 1
ATOM 3091 C C . THR A 1 415 ? 2.082 4.284 7.856 1.00 95.69 415 THR A C 1
ATOM 3093 O O . THR A 1 415 ? 2.978 4.662 7.099 1.00 95.69 415 THR A O 1
ATOM 3096 N N . LEU A 1 416 ? 1.059 5.077 8.196 1.00 96.69 416 LEU A N 1
ATOM 3097 C CA . LEU A 1 416 ? 0.891 6.453 7.705 1.00 96.69 416 LEU A CA 1
ATOM 3098 C C . LEU A 1 416 ? 2.092 7.358 8.021 1.00 96.69 416 LEU A C 1
ATOM 3100 O O . LEU A 1 416 ? 2.433 8.236 7.233 1.00 96.69 416 LEU A O 1
ATOM 3104 N N . ALA A 1 417 ? 2.786 7.113 9.135 1.00 96.19 417 ALA A N 1
ATOM 3105 C CA . ALA A 1 417 ? 3.997 7.855 9.473 1.00 96.19 417 ALA A CA 1
ATOM 3106 C C . ALA A 1 417 ? 5.131 7.601 8.464 1.00 96.19 417 ALA A C 1
ATOM 3108 O O . ALA A 1 417 ? 5.849 8.526 8.080 1.00 96.19 417 ALA A O 1
ATOM 3109 N N . HIS A 1 418 ? 5.268 6.354 7.999 1.00 96.06 418 HIS A N 1
ATOM 3110 C CA . HIS A 1 418 ? 6.239 6.000 6.966 1.00 96.06 418 HIS A CA 1
ATOM 3111 C C . HIS A 1 418 ? 5.860 6.586 5.609 1.00 96.06 418 HIS A C 1
ATOM 3113 O O . HIS A 1 418 ? 6.746 7.025 4.879 1.00 96.06 418 HIS A O 1
ATOM 3119 N N . VAL A 1 419 ? 4.565 6.656 5.288 1.00 96.81 419 VAL A N 1
ATOM 3120 C CA . VAL A 1 419 ? 4.088 7.345 4.082 1.00 96.81 419 VAL A CA 1
ATOM 3121 C C . VAL A 1 419 ? 4.534 8.803 4.091 1.00 96.81 419 VAL A C 1
ATOM 3123 O O . VAL A 1 419 ? 5.216 9.228 3.160 1.00 96.81 419 VAL A O 1
ATOM 3126 N N . LEU A 1 420 ? 4.236 9.547 5.164 1.00 95.88 420 LEU A N 1
ATOM 3127 C CA . LEU A 1 420 ? 4.634 10.952 5.271 1.00 95.88 420 LEU A CA 1
ATOM 3128 C C . LEU A 1 420 ? 6.149 11.114 5.111 1.00 95.88 420 LEU A C 1
ATOM 3130 O O . LEU A 1 420 ? 6.604 11.958 4.341 1.00 95.88 420 LEU A O 1
ATOM 3134 N N . ARG A 1 421 ? 6.934 10.283 5.806 1.00 95.38 421 ARG A N 1
ATOM 3135 C CA . ARG A 1 421 ? 8.399 10.283 5.701 1.00 95.38 421 ARG A CA 1
ATOM 3136 C C . ARG A 1 421 ? 8.873 10.052 4.266 1.00 95.38 421 ARG A C 1
ATOM 3138 O O . ARG A 1 421 ? 9.777 10.747 3.809 1.00 95.38 421 ARG A O 1
ATOM 3145 N N . THR A 1 422 ? 8.273 9.088 3.572 1.00 96.56 422 THR A N 1
ATOM 3146 C CA . THR A 1 422 ? 8.623 8.730 2.191 1.00 96.56 422 THR A CA 1
ATOM 3147 C C . THR A 1 422 ? 8.362 9.895 1.250 1.00 96.56 422 THR A C 1
ATOM 3149 O O . THR A 1 422 ? 9.268 10.325 0.540 1.00 96.56 422 THR A O 1
ATOM 3152 N N . LEU A 1 423 ? 7.151 10.456 1.290 1.00 97.12 423 LEU A N 1
ATOM 3153 C CA . LEU A 1 423 ? 6.765 11.566 0.422 1.00 97.12 423 LEU A CA 1
ATOM 3154 C C . LEU A 1 423 ? 7.607 12.815 0.704 1.00 97.12 423 LEU A C 1
ATOM 3156 O O . LEU A 1 423 ? 8.084 13.461 -0.226 1.00 97.12 423 LEU A O 1
ATOM 3160 N N . ALA A 1 424 ? 7.856 13.129 1.976 1.00 95.12 424 ALA A N 1
ATOM 3161 C CA . ALA A 1 424 ? 8.684 14.269 2.355 1.00 95.12 424 ALA A CA 1
ATOM 3162 C C . ALA A 1 424 ? 10.124 14.138 1.849 1.00 95.12 424 ALA A C 1
ATOM 3164 O O . ALA A 1 424 ? 10.696 15.101 1.337 1.00 95.12 424 ALA A O 1
ATOM 3165 N N . ARG A 1 425 ? 10.701 12.934 1.949 1.00 95.19 425 ARG A N 1
ATOM 3166 C CA . ARG A 1 425 ? 12.043 12.647 1.437 1.00 95.19 425 ARG A CA 1
ATOM 3167 C C . ARG A 1 425 ? 12.100 12.784 -0.084 1.00 95.19 425 ARG A C 1
ATOM 3169 O O . ARG A 1 425 ? 13.014 13.443 -0.575 1.00 95.19 425 ARG A O 1
ATOM 3176 N N . LEU A 1 426 ? 11.114 12.241 -0.805 1.00 97.06 426 LEU A N 1
ATOM 3177 C CA . LEU A 1 426 ? 11.000 12.391 -2.262 1.00 97.06 426 LEU A CA 1
ATOM 3178 C C . LEU A 1 426 ? 10.941 13.869 -2.665 1.00 97.06 426 LEU A C 1
ATOM 3180 O O . LEU A 1 426 ? 11.758 14.326 -3.465 1.00 97.06 426 LEU A O 1
ATOM 3184 N N . GLN A 1 427 ? 10.038 14.638 -2.049 1.00 96.56 427 GLN A N 1
ATOM 3185 C CA . GLN A 1 427 ? 9.900 16.071 -2.312 1.00 96.56 427 GLN A CA 1
ATOM 3186 C C . GLN A 1 427 ? 11.212 16.821 -2.045 1.00 96.56 427 GLN A C 1
ATOM 3188 O O . GLN A 1 427 ? 11.640 17.636 -2.866 1.00 96.56 427 GLN A O 1
ATOM 3193 N N . GLN A 1 428 ? 11.863 16.557 -0.909 1.00 94.81 428 GLN A N 1
ATOM 3194 C CA . GLN A 1 428 ? 13.114 17.211 -0.536 1.00 94.81 428 GLN A CA 1
ATOM 3195 C C . GLN A 1 428 ? 14.235 16.899 -1.533 1.00 94.81 428 GLN A C 1
ATOM 3197 O O . GLN A 1 428 ? 14.947 17.814 -1.952 1.00 94.81 428 GLN A O 1
ATOM 3202 N N . GLN A 1 429 ? 14.400 15.629 -1.909 1.00 96.00 429 GLN A N 1
ATOM 3203 C CA . GLN A 1 429 ? 15.456 15.193 -2.821 1.00 96.00 429 GLN A CA 1
ATOM 3204 C C . GLN A 1 429 ? 15.261 15.769 -4.229 1.00 96.00 429 GLN A C 1
ATOM 3206 O O . GLN A 1 429 ? 16.218 16.295 -4.796 1.00 96.00 429 GLN A O 1
ATOM 3211 N N . TRP A 1 430 ? 14.038 15.770 -4.767 1.00 97.19 430 TRP A N 1
ATOM 3212 C CA . TRP A 1 430 ? 13.765 16.377 -6.075 1.00 97.19 430 TRP A CA 1
ATOM 3213 C C . TRP A 1 430 ? 13.870 17.898 -6.068 1.00 97.19 430 TRP A C 1
ATOM 3215 O O . TRP A 1 430 ? 14.489 18.468 -6.965 1.00 97.19 430 TRP A O 1
ATOM 3225 N N . THR A 1 431 ? 13.404 18.559 -5.006 1.00 95.62 431 THR A N 1
ATOM 3226 C CA . THR A 1 431 ? 13.612 20.007 -4.843 1.00 95.62 431 THR A CA 1
ATOM 3227 C C . THR A 1 431 ? 15.104 20.348 -4.817 1.00 95.62 431 THR A C 1
ATOM 3229 O O . THR A 1 431 ? 15.532 21.302 -5.467 1.00 95.62 431 THR A O 1
ATOM 3232 N N . ALA A 1 432 ? 15.915 19.564 -4.098 1.00 95.56 432 ALA A N 1
ATOM 3233 C CA . ALA A 1 432 ? 17.363 19.754 -4.034 1.00 95.56 432 ALA A CA 1
ATOM 3234 C C . ALA A 1 432 ? 18.057 19.479 -5.379 1.00 95.56 432 ALA A C 1
ATOM 3236 O O . ALA A 1 432 ? 19.047 20.135 -5.696 1.00 95.56 432 ALA A O 1
ATOM 3237 N N . ALA A 1 433 ? 17.522 18.551 -6.176 1.00 95.75 433 ALA A N 1
ATOM 3238 C CA . ALA A 1 433 ? 17.986 18.260 -7.530 1.00 95.75 433 ALA A CA 1
ATOM 3239 C C . ALA A 1 433 ? 17.511 19.285 -8.582 1.00 95.75 433 ALA A C 1
ATOM 3241 O O . ALA A 1 433 ? 17.953 19.222 -9.727 1.00 95.75 433 ALA A O 1
ATOM 3242 N N . GLY A 1 434 ? 16.637 20.230 -8.211 1.00 96.31 434 GLY A N 1
ATOM 3243 C CA . GLY A 1 434 ? 16.058 21.220 -9.125 1.00 96.31 434 GLY A CA 1
ATOM 3244 C C . GLY A 1 434 ? 14.883 20.706 -9.965 1.00 96.31 434 GLY A C 1
ATOM 3245 O O . GLY A 1 434 ? 14.429 21.421 -10.854 1.00 96.31 434 GLY A O 1
ATOM 3246 N N . ASP A 1 435 ? 14.372 19.509 -9.676 1.00 96.44 435 ASP A N 1
ATOM 3247 C CA . ASP A 1 435 ? 13.241 18.884 -10.368 1.00 96.44 435 ASP A CA 1
ATOM 3248 C C . ASP A 1 435 ? 11.918 19.314 -9.720 1.00 96.44 435 ASP A C 1
ATOM 3250 O O . ASP A 1 435 ? 11.383 18.659 -8.821 1.00 96.44 435 ASP A O 1
ATOM 3254 N N . ARG A 1 436 ? 11.442 20.499 -10.116 1.00 96.06 436 ARG A N 1
ATOM 3255 C CA . ARG A 1 436 ? 10.233 21.103 -9.540 1.00 96.06 436 ARG A CA 1
ATOM 3256 C C . ARG A 1 436 ? 8.972 20.339 -9.917 1.00 96.06 436 ARG A C 1
ATOM 3258 O O . ARG A 1 436 ? 8.130 20.153 -9.049 1.00 96.06 436 ARG A O 1
ATOM 3265 N N . ASP A 1 437 ? 8.887 19.848 -11.149 1.00 95.94 437 ASP A N 1
ATOM 3266 C CA . ASP A 1 437 ? 7.698 19.160 -11.653 1.00 95.94 437 ASP A CA 1
ATOM 3267 C C . ASP A 1 437 ? 7.443 17.864 -10.869 1.00 95.94 437 ASP A C 1
ATOM 3269 O O . ASP A 1 437 ? 6.331 17.627 -10.396 1.00 95.94 437 ASP A O 1
ATOM 3273 N N . ALA A 1 438 ? 8.488 17.064 -10.613 1.00 96.00 438 ALA A N 1
ATOM 3274 C CA . ALA A 1 438 ? 8.356 15.867 -9.783 1.00 96.00 438 ALA A CA 1
ATOM 3275 C C . ALA A 1 438 ? 8.010 16.204 -8.319 1.00 96.00 438 ALA A C 1
ATOM 3277 O O . ALA A 1 438 ? 7.196 15.521 -7.694 1.00 96.00 438 ALA A O 1
ATOM 3278 N N . ALA A 1 439 ? 8.592 17.272 -7.760 1.00 96.88 439 ALA A N 1
ATOM 3279 C CA . ALA A 1 439 ? 8.298 17.712 -6.396 1.00 96.88 439 ALA A CA 1
ATOM 3280 C C . ALA A 1 439 ? 6.856 18.238 -6.234 1.00 96.88 439 ALA A C 1
ATOM 3282 O O . ALA A 1 439 ? 6.209 17.949 -5.223 1.00 96.88 439 ALA A O 1
ATOM 3283 N N . ASP A 1 440 ? 6.342 18.973 -7.220 1.00 96.31 440 ASP A N 1
ATOM 3284 C CA . ASP A 1 440 ? 4.967 19.480 -7.246 1.00 96.31 440 ASP A CA 1
ATOM 3285 C C . ASP A 1 440 ? 3.955 18.343 -7.463 1.00 96.31 440 ASP A C 1
ATOM 3287 O O . ASP A 1 440 ? 2.862 18.354 -6.886 1.00 96.31 440 ASP A O 1
ATOM 3291 N N . LEU A 1 441 ? 4.338 17.299 -8.203 1.00 96.50 441 LEU A N 1
ATOM 3292 C CA . LEU A 1 441 ? 3.524 16.096 -8.342 1.00 96.50 441 LEU A CA 1
ATOM 3293 C C . LEU A 1 441 ? 3.371 15.348 -7.006 1.00 96.50 441 LEU A C 1
ATOM 3295 O O . LEU A 1 441 ? 2.263 14.946 -6.649 1.00 96.50 441 LEU A O 1
ATOM 3299 N N . VAL A 1 442 ? 4.442 15.230 -6.209 1.00 97.25 442 VAL A N 1
ATOM 3300 C CA . VAL A 1 442 ? 4.354 14.685 -4.837 1.00 97.25 442 VAL A CA 1
ATOM 3301 C C . VAL A 1 442 ? 3.408 15.518 -3.974 1.00 97.25 442 VAL A C 1
ATOM 3303 O O . VAL A 1 442 ? 2.586 14.961 -3.247 1.00 97.25 442 VAL A O 1
ATOM 3306 N N . GLU A 1 443 ? 3.498 16.847 -4.061 1.00 95.44 443 GLU A N 1
ATOM 3307 C CA . GLU A 1 443 ? 2.623 17.761 -3.320 1.00 95.44 443 GLU A CA 1
ATOM 3308 C C . GLU A 1 443 ? 1.150 17.602 -3.731 1.00 95.44 443 GLU A C 1
ATOM 3310 O O . GLU A 1 443 ? 0.261 17.673 -2.884 1.00 95.44 443 GLU A O 1
ATOM 3315 N N . THR A 1 444 ? 0.886 17.343 -5.012 1.00 95.12 444 THR A N 1
ATOM 3316 C CA . THR A 1 444 ? -0.466 17.091 -5.530 1.00 95.12 444 THR A CA 1
ATOM 3317 C C . THR A 1 444 ? -1.078 15.854 -4.879 1.00 95.12 444 THR A C 1
ATOM 3319 O O . THR A 1 444 ? -2.169 15.932 -4.314 1.00 95.12 444 THR A O 1
ATOM 3322 N N . PHE A 1 445 ? -0.353 14.733 -4.849 1.00 94.44 445 PHE A N 1
ATOM 3323 C CA . PHE A 1 445 ? -0.849 13.510 -4.212 1.00 94.44 445 PHE A CA 1
ATOM 3324 C C . PHE A 1 445 ? -0.869 13.574 -2.682 1.00 94.44 445 PHE A C 1
ATOM 3326 O O . PHE A 1 445 ? -1.728 12.953 -2.057 1.00 94.44 445 PHE A O 1
ATOM 3333 N N . TRP A 1 446 ? 0.024 14.347 -2.058 1.00 94.50 446 TRP A N 1
ATOM 3334 C CA . TRP A 1 446 ? 0.003 14.571 -0.610 1.00 94.50 446 TRP A CA 1
ATOM 3335 C C . TRP A 1 446 ? -1.359 15.093 -0.127 1.00 94.50 446 TRP A C 1
ATOM 3337 O O . TRP A 1 446 ? -1.834 14.694 0.936 1.00 94.50 446 TRP A O 1
ATOM 3347 N N . ARG A 1 447 ? -2.038 15.914 -0.937 1.00 93.38 447 ARG A N 1
ATOM 3348 C CA . ARG A 1 447 ? -3.341 16.500 -0.588 1.00 93.38 447 ARG A CA 1
ATOM 3349 C C . ARG A 1 447 ? -4.470 15.488 -0.400 1.00 93.38 447 ARG A C 1
ATOM 3351 O O . ARG A 1 447 ? -5.510 15.849 0.142 1.00 93.38 447 ARG A O 1
ATOM 3358 N N . TRP A 1 448 ? -4.278 14.246 -0.830 1.00 93.62 448 TRP A N 1
ATOM 3359 C CA . TRP A 1 448 ? -5.252 13.172 -0.657 1.00 93.62 448 TRP A CA 1
ATOM 3360 C C . TRP A 1 448 ? -5.128 12.439 0.679 1.00 93.62 448 TRP A C 1
ATOM 3362 O O . TRP A 1 448 ? -6.006 11.653 1.023 1.00 93.62 448 TRP A O 1
ATOM 3372 N N . TYR A 1 449 ? -4.062 12.675 1.444 1.00 94.56 449 TYR A N 1
ATOM 3373 C CA . TYR A 1 449 ? -3.909 12.076 2.764 1.00 94.56 449 TYR A CA 1
ATOM 3374 C C . TYR A 1 449 ? -4.645 12.888 3.837 1.00 94.56 449 TYR A C 1
ATOM 3376 O O . TYR A 1 449 ? -4.585 14.118 3.874 1.00 94.56 449 TYR A O 1
ATOM 3384 N N . ASP A 1 450 ? -5.303 12.185 4.765 1.00 94.19 450 ASP A N 1
ATOM 3385 C CA . ASP A 1 450 ? -5.937 12.789 5.943 1.00 94.19 450 ASP A CA 1
ATOM 3386 C C . ASP A 1 450 ? -4.850 13.370 6.863 1.00 94.19 450 ASP A C 1
ATOM 3388 O O . ASP A 1 450 ? -4.142 12.641 7.571 1.00 94.19 450 ASP A O 1
ATOM 3392 N N . LEU A 1 451 ? -4.691 14.698 6.821 1.00 94.06 451 LEU A N 1
ATOM 3393 C CA . LEU A 1 451 ? -3.669 15.420 7.582 1.00 94.06 451 LEU A CA 1
ATOM 3394 C C . LEU A 1 451 ? -3.741 15.124 9.093 1.00 94.06 451 LEU A C 1
ATOM 3396 O O . LEU A 1 451 ? -2.690 14.798 9.653 1.00 94.06 451 LEU A O 1
ATOM 3400 N N . PRO A 1 452 ? -4.916 15.169 9.763 1.00 96.50 452 PRO A N 1
ATOM 3401 C CA . PRO A 1 452 ? -5.002 14.868 11.189 1.00 96.50 452 PRO A CA 1
ATOM 3402 C C . PRO A 1 452 ? -4.454 13.483 11.536 1.00 96.50 452 PRO A C 1
ATOM 3404 O O . PRO A 1 452 ? -3.560 13.372 12.375 1.00 96.50 452 PRO A O 1
ATOM 3407 N N . SER A 1 453 ? -4.917 12.430 10.858 1.00 97.00 453 SER A N 1
ATOM 3408 C CA . SER A 1 453 ? -4.477 11.060 11.152 1.00 97.00 453 SER A CA 1
ATOM 3409 C C . SER A 1 453 ? -3.005 10.853 10.825 1.00 97.00 453 SER A C 1
ATOM 3411 O O . SER A 1 453 ? -2.292 10.209 11.589 1.00 97.00 453 SER A O 1
ATOM 3413 N N . THR A 1 454 ? -2.512 11.445 9.737 1.00 96.31 454 THR A N 1
ATOM 3414 C CA . THR A 1 454 ? -1.100 11.323 9.356 1.00 96.31 454 THR A CA 1
ATOM 3415 C C . THR A 1 454 ? -0.179 11.998 10.377 1.00 96.31 454 THR A C 1
ATOM 3417 O O . THR A 1 454 ? 0.825 11.415 10.785 1.00 96.31 454 THR A O 1
ATOM 3420 N N . VAL A 1 455 ? -0.545 13.189 10.866 1.00 96.31 455 VAL A N 1
ATOM 3421 C CA . VAL A 1 455 ? 0.198 13.887 11.929 1.00 96.31 455 VAL A CA 1
ATOM 3422 C C . VAL A 1 455 ? 0.190 13.079 13.224 1.00 96.31 455 VAL A C 1
ATOM 3424 O O . VAL A 1 455 ? 1.249 12.892 13.825 1.00 96.31 455 VAL A O 1
ATOM 3427 N N . LEU A 1 456 ? -0.968 12.559 13.641 1.00 97.81 456 LEU A N 1
ATOM 3428 C CA . LEU A 1 456 ? -1.057 11.713 14.834 1.00 97.81 456 LEU A CA 1
ATOM 3429 C C . LEU A 1 456 ? -0.230 10.436 14.682 1.00 97.81 456 LEU A C 1
ATOM 3431 O O . LEU A 1 456 ? 0.438 10.038 15.633 1.00 97.81 456 LEU A O 1
ATOM 3435 N N . ALA A 1 457 ? -0.204 9.835 13.489 1.00 97.19 457 ALA A N 1
ATOM 3436 C CA . ALA A 1 457 ? 0.589 8.640 13.235 1.00 97.19 457 ALA A CA 1
ATOM 3437 C C . ALA A 1 457 ? 2.072 8.928 13.457 1.00 97.19 457 ALA A C 1
ATOM 3439 O O . ALA A 1 457 ? 2.748 8.110 14.064 1.00 97.19 457 ALA A O 1
ATOM 3440 N N . CYS A 1 458 ? 2.568 10.096 13.039 1.00 96.50 458 CYS A N 1
ATOM 3441 C CA . CYS A 1 458 ? 3.942 10.520 13.305 1.00 96.50 458 CYS A CA 1
ATOM 3442 C C . CYS A 1 458 ? 4.200 10.825 14.783 1.00 96.50 458 CYS A C 1
ATOM 3444 O O . CYS A 1 458 ? 5.217 10.397 15.320 1.00 96.50 458 CYS A O 1
ATOM 3446 N N . VAL A 1 459 ? 3.295 11.548 15.452 1.00 96.69 459 VAL A N 1
ATOM 3447 C CA . VAL A 1 459 ? 3.439 11.895 16.880 1.00 96.69 459 VAL A CA 1
ATOM 3448 C C . VAL A 1 459 ? 3.479 10.642 17.757 1.00 96.69 459 VAL A C 1
ATOM 3450 O O . VAL A 1 459 ? 4.242 10.597 18.719 1.00 96.69 459 VAL A O 1
ATOM 3453 N N . PHE A 1 460 ? 2.691 9.628 17.408 1.00 97.44 460 PHE A N 1
ATOM 3454 C CA . PHE A 1 460 ? 2.549 8.382 18.156 1.00 97.44 460 PHE A CA 1
ATOM 3455 C C . PHE A 1 460 ? 3.404 7.231 17.606 1.00 97.44 460 PHE A C 1
ATOM 3457 O O . PHE A 1 460 ? 3.283 6.093 18.047 1.00 97.44 460 PHE A O 1
ATOM 3464 N N . HIS A 1 461 ? 4.309 7.478 16.659 1.00 96.38 461 HIS A N 1
ATOM 3465 C CA . HIS A 1 461 ? 5.203 6.420 16.198 1.00 96.38 461 HIS A CA 1
ATOM 3466 C C . HIS A 1 461 ? 6.430 6.288 17.107 1.00 96.38 461 HIS A C 1
ATOM 3468 O O . HIS A 1 461 ? 7.429 6.983 16.934 1.00 96.38 461 HIS A O 1
ATOM 3474 N N . VAL A 1 462 ? 6.404 5.330 18.034 1.00 94.25 462 VAL A N 1
ATOM 3475 C CA . VAL A 1 462 ? 7.460 5.179 19.057 1.00 94.25 462 VAL A CA 1
ATOM 3476 C C . VAL A 1 462 ? 8.850 4.810 18.527 1.00 94.25 462 VAL A C 1
ATOM 3478 O O . VAL A 1 462 ? 9.842 5.058 19.203 1.00 94.25 462 VAL A O 1
ATOM 3481 N N . HIS A 1 463 ? 8.947 4.262 17.312 1.00 92.25 463 HIS A N 1
ATOM 3482 C CA . HIS A 1 463 ? 10.235 3.892 16.702 1.00 92.25 463 HIS A CA 1
ATOM 3483 C C . HIS A 1 463 ? 10.751 4.884 15.648 1.00 92.25 463 HIS A C 1
ATOM 3485 O O . HIS A 1 463 ? 11.805 4.645 15.064 1.00 92.25 463 HIS A O 1
ATOM 3491 N N . LEU A 1 464 ? 10.023 5.971 15.364 1.00 90.19 464 LEU A N 1
ATOM 3492 C CA . LEU A 1 464 ? 10.346 6.879 14.255 1.00 90.19 464 LEU A CA 1
ATOM 3493 C C . LEU A 1 464 ? 10.839 8.233 14.777 1.00 90.19 464 LEU A C 1
ATOM 3495 O O . LEU A 1 464 ? 10.191 9.264 14.620 1.00 90.19 464 LEU A O 1
ATOM 3499 N N . ASP A 1 465 ? 12.008 8.213 15.419 1.00 83.06 465 ASP A N 1
ATOM 3500 C CA . ASP A 1 465 ? 12.628 9.392 16.043 1.00 83.06 465 ASP A CA 1
ATOM 3501 C C . ASP A 1 465 ? 13.126 10.446 15.024 1.00 83.06 465 ASP A C 1
ATOM 3503 O O . ASP A 1 465 ? 13.402 11.593 15.392 1.00 83.06 465 ASP A O 1
ATOM 3507 N N . ASP A 1 466 ? 13.276 10.078 13.749 1.00 83.19 466 ASP A N 1
ATOM 3508 C CA . ASP A 1 466 ? 13.821 10.945 12.701 1.00 83.19 466 ASP A CA 1
ATOM 3509 C C . ASP A 1 466 ? 12.769 11.851 12.038 1.00 83.19 466 ASP A C 1
ATOM 3511 O O . ASP A 1 466 ? 13.118 12.878 11.452 1.00 83.19 466 ASP A O 1
ATOM 3515 N N . VAL A 1 467 ? 11.478 11.542 12.193 1.00 85.56 467 VAL A N 1
ATOM 3516 C CA . VAL A 1 467 ? 10.382 12.382 11.694 1.00 85.56 467 VAL A CA 1
ATOM 3517 C C . VAL A 1 467 ? 10.115 13.525 12.672 1.00 85.56 467 VAL A C 1
ATOM 3519 O O . VAL A 1 467 ? 9.391 13.403 13.660 1.00 85.56 467 VAL A O 1
ATOM 3522 N N . ARG A 1 468 ? 10.714 14.686 12.386 1.00 88.56 468 ARG A N 1
ATOM 3523 C CA . ARG A 1 468 ? 10.527 15.915 13.171 1.00 88.56 468 ARG A CA 1
ATOM 3524 C C . ARG A 1 468 ? 9.510 16.841 12.523 1.00 88.56 468 ARG A C 1
ATOM 3526 O O . ARG A 1 468 ? 9.853 17.659 11.668 1.00 88.56 468 ARG A O 1
ATOM 3533 N N . LEU A 1 469 ? 8.273 16.742 12.997 1.00 93.50 469 LEU A N 1
ATOM 3534 C CA . LEU A 1 469 ? 7.225 17.691 12.640 1.00 93.50 469 LEU A CA 1
ATOM 3535 C C . LEU A 1 469 ? 7.605 19.117 13.065 1.00 93.50 469 LEU A C 1
ATOM 3537 O O . LEU A 1 469 ? 8.189 19.328 14.133 1.00 93.50 469 LEU A O 1
ATOM 3541 N N . ALA A 1 470 ? 7.244 20.099 12.243 1.00 94.38 470 ALA A N 1
ATOM 3542 C CA . ALA A 1 470 ? 7.371 21.510 12.562 1.00 94.38 470 ALA A CA 1
ATOM 3543 C C . ALA A 1 470 ? 6.608 21.823 13.866 1.00 94.38 470 ALA A C 1
ATOM 3545 O O . ALA A 1 470 ? 5.505 21.302 14.061 1.00 94.38 470 ALA A O 1
ATOM 3546 N N . PRO A 1 471 ? 7.137 22.687 14.756 1.00 94.50 471 PRO A N 1
ATOM 3547 C CA . PRO A 1 471 ? 6.495 22.982 16.039 1.00 94.50 471 PRO A CA 1
ATOM 3548 C C . PRO A 1 471 ? 5.033 23.425 15.912 1.00 94.50 471 PRO A C 1
ATOM 3550 O O . PRO A 1 471 ? 4.195 22.972 16.685 1.00 94.50 471 PRO A O 1
ATOM 3553 N N . ALA A 1 472 ? 4.717 24.240 14.899 1.00 94.12 472 ALA A N 1
ATOM 3554 C CA . ALA A 1 472 ? 3.355 24.703 14.631 1.00 94.12 472 ALA A CA 1
ATOM 3555 C C . ALA A 1 472 ? 2.392 23.551 14.294 1.00 94.12 472 ALA A C 1
ATOM 3557 O O . ALA A 1 472 ? 1.264 23.536 14.768 1.00 94.12 472 ALA A O 1
ATOM 3558 N N . VAL A 1 473 ? 2.851 22.555 13.532 1.00 94.31 473 VAL A N 1
ATOM 3559 C CA . VAL A 1 473 ? 2.055 21.372 13.169 1.00 94.31 473 VAL A CA 1
ATOM 3560 C C . VAL A 1 473 ? 1.925 20.431 14.361 1.00 94.31 473 VAL A C 1
ATOM 3562 O O . VAL A 1 473 ? 0.839 19.942 14.653 1.00 94.31 473 VAL A O 1
ATOM 3565 N N . ARG A 1 474 ? 3.015 20.216 15.108 1.00 94.75 474 ARG A N 1
ATOM 3566 C CA . ARG A 1 474 ? 2.996 19.394 16.325 1.00 94.75 474 ARG A CA 1
ATOM 3567 C C . ARG A 1 474 ? 2.049 19.963 17.386 1.00 94.75 474 ARG A C 1
ATOM 3569 O O . ARG A 1 474 ? 1.408 19.190 18.091 1.00 94.75 474 ARG A O 1
ATOM 3576 N N . ALA A 1 475 ? 1.919 21.287 17.471 1.00 95.69 475 ALA A N 1
ATOM 3577 C CA . ALA A 1 475 ? 0.981 21.953 18.374 1.00 95.69 475 ALA A CA 1
ATOM 3578 C C . ALA A 1 475 ? -0.499 21.656 18.056 1.00 95.69 475 ALA A C 1
ATOM 3580 O O . ALA A 1 475 ? -1.342 21.818 18.932 1.00 95.69 475 ALA A O 1
ATOM 3581 N N . LEU A 1 476 ? -0.821 21.171 16.848 1.00 96.25 476 LEU A N 1
ATOM 3582 C CA . LEU A 1 476 ? -2.179 20.763 16.464 1.00 96.25 476 LEU A CA 1
ATOM 3583 C C . LEU A 1 476 ? -2.548 19.356 16.955 1.00 96.25 476 LEU A C 1
ATOM 3585 O O . LEU A 1 476 ? -3.720 18.985 16.902 1.00 96.25 476 LEU A O 1
ATOM 3589 N N . ALA A 1 477 ? -1.584 18.570 17.451 1.00 97.06 477 ALA A N 1
ATOM 3590 C CA . ALA A 1 477 ? -1.809 17.181 17.850 1.00 97.06 477 ALA A CA 1
ATOM 3591 C C . ALA A 1 477 ? -2.950 16.992 18.875 1.00 97.06 477 ALA A C 1
ATOM 3593 O O . ALA A 1 477 ? -3.744 16.079 18.664 1.00 97.06 477 ALA A O 1
ATOM 3594 N N . PRO A 1 478 ? -3.121 17.833 19.920 1.00 98.06 478 PRO A N 1
ATOM 3595 C CA . PRO A 1 478 ? -4.266 17.709 20.827 1.00 98.06 478 PRO A CA 1
ATOM 3596 C C . PRO A 1 478 ? -5.621 17.862 20.115 1.00 98.06 478 PRO A C 1
ATOM 3598 O O . PRO A 1 478 ? -6.515 17.037 20.294 1.00 98.06 478 PRO A O 1
ATOM 3601 N N . ALA A 1 479 ? -5.758 18.875 19.253 1.00 97.31 479 ALA A N 1
ATOM 3602 C CA . ALA A 1 479 ? -6.992 19.123 18.508 1.00 97.31 479 ALA A CA 1
ATOM 3603 C C . ALA A 1 479 ? -7.279 17.997 17.503 1.00 97.31 479 ALA A C 1
ATOM 3605 O O . ALA A 1 479 ? -8.409 17.524 17.389 1.00 97.31 479 ALA A O 1
ATOM 3606 N N . TYR A 1 480 ? -6.243 17.516 16.810 1.00 97.69 480 TYR A N 1
ATOM 3607 C CA . TYR A 1 480 ? -6.363 16.371 15.911 1.00 97.69 480 TYR A CA 1
ATOM 3608 C C . TYR A 1 480 ? -6.730 15.093 16.654 1.00 97.69 480 TYR A C 1
ATOM 3610 O O . TYR A 1 480 ? -7.569 14.345 16.161 1.00 97.69 480 TYR A O 1
ATOM 3618 N N . PHE A 1 481 ? -6.170 14.853 17.842 1.00 98.12 481 PHE A N 1
ATOM 3619 C CA . PHE A 1 481 ? -6.539 13.706 18.667 1.00 98.12 481 PHE A CA 1
ATOM 3620 C C . PHE A 1 481 ? -8.034 13.731 18.969 1.00 98.12 481 PHE A C 1
ATOM 3622 O O . PHE A 1 481 ? -8.726 12.755 18.697 1.00 98.12 481 PHE A O 1
ATOM 3629 N N . GLN A 1 482 ? -8.545 14.855 19.480 1.00 97.69 482 GLN A N 1
ATOM 3630 C CA . GLN A 1 482 ? -9.965 15.005 19.802 1.00 97.69 482 GLN A CA 1
ATOM 3631 C C . GLN A 1 482 ? -10.852 14.808 18.572 1.00 97.69 482 GLN A C 1
ATOM 3633 O O . GLN A 1 482 ? -11.847 14.088 18.651 1.00 97.69 482 GLN A O 1
ATOM 3638 N N . LEU A 1 483 ? -10.473 15.402 17.437 1.00 96.31 483 LEU A N 1
ATOM 3639 C CA . LEU A 1 483 ? -11.195 15.280 16.174 1.00 96.31 483 LEU A CA 1
ATOM 3640 C C . LEU A 1 483 ? -11.268 13.822 15.703 1.00 96.31 483 LEU A C 1
ATOM 3642 O O . LEU A 1 483 ? -12.358 13.299 15.478 1.00 96.31 483 LEU A O 1
ATOM 3646 N N . VAL A 1 484 ? -10.116 13.159 15.567 1.00 96.81 484 VAL A N 1
ATOM 3647 C CA . VAL A 1 484 ? -10.037 11.791 15.034 1.00 96.81 484 VAL A CA 1
ATOM 3648 C C . VAL A 1 484 ? -10.670 10.795 16.003 1.00 96.81 484 VAL A C 1
ATOM 3650 O O . VAL A 1 484 ? -11.395 9.901 15.568 1.00 96.81 484 VAL A O 1
ATOM 3653 N N . TYR A 1 485 ? -10.466 10.968 17.310 1.00 97.00 485 TYR A N 1
ATOM 3654 C CA . TYR A 1 485 ? -11.090 10.115 18.316 1.00 97.00 485 TYR A CA 1
ATOM 3655 C C . TYR A 1 485 ? -12.616 10.243 18.288 1.00 97.00 485 TYR A C 1
ATOM 3657 O O . TYR A 1 485 ? -13.312 9.233 18.189 1.00 97.00 485 TYR A O 1
ATOM 3665 N N . SER A 1 486 ? -13.146 11.471 18.299 1.00 95.56 486 SER A N 1
ATOM 3666 C CA . SER A 1 486 ? -14.598 11.700 18.255 1.00 95.56 486 SER A CA 1
ATOM 3667 C C . SER A 1 486 ? -15.213 11.135 16.977 1.00 95.56 486 SER A C 1
ATOM 3669 O O . SER A 1 486 ? -16.270 10.510 17.027 1.00 95.56 486 SER A O 1
ATOM 3671 N N . ARG A 1 487 ? -14.516 11.288 15.843 1.00 94.19 487 ARG A N 1
ATOM 3672 C CA . ARG A 1 487 ? -14.907 10.724 14.547 1.00 94.19 487 ARG A CA 1
ATOM 3673 C C . ARG A 1 487 ? -15.022 9.196 14.585 1.00 94.19 487 ARG A C 1
ATOM 3675 O O . ARG A 1 487 ? -15.984 8.655 14.060 1.00 94.19 487 ARG A O 1
ATOM 3682 N N . TRP A 1 488 ? -14.066 8.503 15.200 1.00 94.69 488 TRP A N 1
ATOM 3683 C CA . TRP A 1 488 ? -14.004 7.035 15.191 1.00 94.69 488 TRP A CA 1
ATOM 3684 C C . TRP A 1 488 ? -14.819 6.338 16.272 1.00 94.69 488 TRP A C 1
ATOM 3686 O O . TRP A 1 488 ? -15.298 5.222 16.055 1.00 94.69 488 TRP A O 1
ATOM 3696 N N . PHE A 1 489 ? -14.915 6.944 17.448 1.00 93.75 489 PHE A N 1
ATOM 3697 C CA . PHE A 1 489 ? -15.541 6.322 18.612 1.00 93.75 489 PHE A CA 1
ATOM 3698 C C . PHE A 1 489 ? -16.897 6.936 18.949 1.00 93.75 489 PHE A C 1
ATOM 3700 O O . PHE A 1 489 ? -17.542 6.468 19.881 1.00 93.75 489 PHE A O 1
ATOM 3707 N N . HIS A 1 490 ? -17.328 7.956 18.196 1.00 94.06 490 HIS A N 1
ATOM 3708 C CA . HIS A 1 490 ? -18.576 8.690 18.419 1.00 94.06 490 HIS A CA 1
ATOM 3709 C C . HIS A 1 490 ? -18.720 9.171 19.872 1.00 94.06 490 HIS A C 1
ATOM 3711 O O . HIS A 1 490 ? -19.816 9.232 20.422 1.00 94.06 490 HIS A O 1
ATOM 3717 N N . ALA A 1 491 ? -17.584 9.491 20.496 1.00 93.50 491 ALA A N 1
ATOM 3718 C CA . ALA A 1 491 ? -17.481 9.884 21.890 1.00 93.50 491 ALA A CA 1
ATOM 3719 C C . ALA A 1 491 ? -16.394 10.958 22.041 1.00 93.50 491 ALA A C 1
ATOM 3721 O O . ALA A 1 491 ? -15.307 10.797 21.476 1.00 93.50 491 ALA A O 1
ATOM 3722 N N . PRO A 1 492 ? -16.652 12.042 22.790 1.00 94.50 492 PRO A N 1
ATOM 3723 C CA . PRO A 1 492 ? -15.634 13.042 23.069 1.00 94.50 492 PRO A CA 1
ATOM 3724 C C . PRO A 1 492 ? -14.587 12.500 24.052 1.00 94.50 492 PRO A C 1
ATOM 3726 O O . PRO A 1 492 ? -14.867 11.611 24.856 1.00 94.50 492 PRO A O 1
ATOM 3729 N N . VAL A 1 493 ? -13.392 13.093 24.031 1.00 95.38 493 VAL A N 1
ATOM 3730 C CA . VAL A 1 493 ? -12.350 12.872 25.048 1.00 95.38 493 VAL A CA 1
ATOM 3731 C C . VAL A 1 493 ? -12.116 14.167 25.802 1.00 95.38 493 VAL A C 1
ATOM 3733 O O . VAL A 1 493 ? -12.008 15.236 25.194 1.00 95.38 493 VAL A O 1
ATOM 3736 N N . ALA A 1 494 ? -12.016 14.072 27.128 1.00 96.69 494 ALA A N 1
ATOM 3737 C CA . ALA A 1 494 ? -11.719 15.215 27.979 1.00 96.69 494 ALA A CA 1
ATOM 3738 C C . ALA A 1 494 ? -10.397 15.879 27.557 1.00 96.69 494 ALA A C 1
ATOM 3740 O O . ALA A 1 494 ? -9.375 15.212 27.390 1.00 96.69 494 ALA A O 1
ATOM 3741 N N . ALA A 1 495 ? -10.401 17.207 27.410 1.00 96.25 495 ALA A N 1
ATOM 3742 C CA . ALA A 1 495 ? -9.218 17.956 26.983 1.00 96.25 495 ALA A CA 1
ATOM 3743 C C . ALA A 1 495 ? -8.016 17.741 27.918 1.00 96.25 495 ALA A C 1
ATOM 3745 O O . ALA A 1 495 ? -6.901 17.580 27.432 1.00 96.25 495 ALA A O 1
ATOM 3746 N N . GLY A 1 496 ? -8.250 17.662 29.236 1.00 96.88 496 GLY A N 1
ATOM 3747 C CA . GLY A 1 496 ? -7.207 17.352 30.223 1.00 96.88 496 GLY A CA 1
ATOM 3748 C C . GLY A 1 496 ? -6.504 16.024 29.932 1.00 96.88 496 GLY A C 1
ATOM 3749 O O . GLY A 1 496 ? -5.287 16.002 29.792 1.00 96.88 496 GLY A O 1
ATOM 3750 N N . ALA A 1 497 ? -7.270 14.956 29.685 1.00 96.31 497 ALA A N 1
ATOM 3751 C CA . ALA A 1 497 ? -6.714 13.645 29.345 1.00 96.31 497 ALA A CA 1
ATOM 3752 C C . ALA A 1 497 ? -5.880 13.682 28.053 1.00 96.31 497 ALA A C 1
ATOM 3754 O O . ALA A 1 497 ? -4.807 13.084 27.983 1.00 96.31 497 ALA A O 1
ATOM 3755 N N . VAL A 1 498 ? -6.332 14.422 27.032 1.00 97.75 498 VAL A N 1
ATOM 3756 C CA . VAL A 1 498 ? -5.559 14.609 25.792 1.00 97.75 498 VAL A CA 1
ATOM 3757 C C . VAL A 1 498 ? -4.251 15.354 26.064 1.00 97.75 498 VAL A C 1
ATOM 3759 O O . VAL A 1 498 ? -3.205 14.955 25.553 1.00 97.75 498 VAL A O 1
ATOM 3762 N N . HIS A 1 499 ? -4.279 16.418 26.868 1.00 96.69 499 HIS A N 1
ATOM 3763 C CA . HIS A 1 499 ? -3.070 17.152 27.240 1.00 96.69 499 HIS A CA 1
ATOM 3764 C C . HIS A 1 499 ? -2.076 16.270 27.999 1.00 96.69 499 HIS A C 1
ATOM 3766 O O . HIS A 1 499 ? -0.895 16.280 27.650 1.00 96.69 499 HIS A O 1
ATOM 3772 N N . ASP A 1 500 ? -2.551 15.459 28.943 1.00 96.31 500 ASP A N 1
ATOM 3773 C CA . ASP A 1 500 ? -1.720 14.527 29.709 1.00 96.31 500 ASP A CA 1
ATOM 3774 C C . ASP A 1 500 ? -1.078 13.470 28.802 1.00 96.31 500 ASP A C 1
ATOM 3776 O O . ASP A 1 500 ? 0.125 13.216 28.890 1.00 96.31 500 ASP A O 1
ATOM 3780 N N . ILE A 1 501 ? -1.847 12.909 27.860 1.00 96.94 501 ILE A N 1
ATOM 3781 C CA . ILE A 1 501 ? -1.348 11.980 26.836 1.00 96.94 501 ILE A CA 1
ATOM 3782 C C . ILE A 1 501 ? -0.227 12.627 26.014 1.00 96.94 501 ILE A C 1
ATOM 3784 O O . ILE A 1 501 ? 0.854 12.053 25.859 1.00 96.94 501 ILE A O 1
ATOM 3788 N N . ILE A 1 502 ? -0.469 13.823 25.472 1.00 97.00 502 ILE A N 1
ATOM 3789 C CA . ILE A 1 502 ? 0.497 14.511 24.608 1.00 97.00 502 ILE A CA 1
ATOM 3790 C C . ILE A 1 502 ? 1.754 14.898 25.398 1.00 97.00 502 ILE A C 1
ATOM 3792 O O . ILE A 1 502 ? 2.863 14.765 24.874 1.00 97.00 502 ILE A O 1
ATOM 3796 N N . ALA A 1 503 ? 1.606 15.323 26.655 1.00 96.44 503 ALA A N 1
ATOM 3797 C CA . ALA A 1 503 ? 2.719 15.638 27.544 1.00 96.44 503 ALA A CA 1
ATOM 3798 C C . ALA A 1 503 ? 3.562 14.397 27.879 1.00 96.44 503 ALA A C 1
ATOM 3800 O O . ALA A 1 503 ? 4.794 14.460 27.820 1.00 96.44 503 ALA A O 1
ATOM 3801 N N . ALA A 1 504 ? 2.929 13.254 28.151 1.00 95.69 504 ALA A N 1
ATOM 3802 C CA . ALA A 1 504 ? 3.622 11.996 28.421 1.00 95.69 504 ALA A CA 1
ATOM 3803 C C . ALA A 1 504 ? 4.424 11.512 27.200 1.00 95.69 504 ALA A C 1
ATOM 3805 O O . ALA A 1 504 ? 5.614 11.210 27.303 1.00 95.69 504 ALA A O 1
ATOM 3806 N N . VAL A 1 505 ? 3.814 11.540 26.008 1.00 95.62 505 VAL A N 1
ATOM 3807 C CA . VAL A 1 505 ? 4.495 11.187 24.750 1.00 95.62 505 VAL A CA 1
ATOM 3808 C C . VAL A 1 505 ? 5.650 12.149 24.453 1.00 95.62 505 VAL A C 1
ATOM 3810 O O . VAL A 1 505 ? 6.733 11.722 24.055 1.00 95.62 505 VAL A O 1
ATOM 3813 N N . ALA A 1 506 ? 5.452 13.457 24.647 1.00 94.00 506 ALA A N 1
ATOM 3814 C CA . ALA A 1 506 ? 6.477 14.464 24.373 1.00 94.00 506 ALA A CA 1
ATOM 3815 C C . ALA A 1 506 ? 7.664 14.390 25.341 1.00 94.00 506 ALA A C 1
ATOM 3817 O O . ALA A 1 506 ? 8.807 14.549 24.911 1.00 94.00 506 ALA A O 1
ATOM 3818 N N . SER A 1 507 ? 7.401 14.138 26.623 1.00 95.25 507 SER A N 1
ATOM 3819 C CA . SER A 1 507 ? 8.437 13.994 27.651 1.00 95.25 507 SER A CA 1
ATOM 3820 C C . SER A 1 507 ? 9.144 12.636 27.608 1.00 95.25 507 SER A C 1
ATOM 3822 O O . SER A 1 507 ? 10.155 12.468 28.287 1.00 95.25 507 SER A O 1
ATOM 3824 N N . LYS A 1 508 ? 8.646 11.686 26.798 1.00 95.06 508 LYS A N 1
ATOM 3825 C CA . LYS A 1 508 ? 9.087 10.284 26.790 1.00 95.06 508 LYS A CA 1
ATOM 3826 C C . LYS A 1 508 ? 9.065 9.685 28.203 1.00 95.06 508 LYS A C 1
ATOM 3828 O O . LYS A 1 508 ? 9.953 8.918 28.564 1.00 95.06 508 LYS A O 1
ATOM 3833 N N . SER A 1 509 ? 8.077 10.072 29.014 1.00 92.38 509 SER A N 1
ATOM 3834 C CA . SER A 1 509 ? 7.848 9.471 30.327 1.00 92.38 509 SER A CA 1
ATOM 3835 C C . SER A 1 509 ? 7.316 8.054 30.158 1.00 92.38 509 SER A C 1
ATOM 3837 O O . SER A 1 509 ? 6.712 7.749 29.130 1.00 92.38 509 SER A O 1
ATOM 3839 N N . PHE A 1 510 ? 7.461 7.209 31.179 1.00 89.50 510 PHE A N 1
ATOM 3840 C CA . PHE A 1 510 ? 6.825 5.892 31.195 1.00 89.50 510 PHE A CA 1
ATOM 3841 C C . PHE A 1 510 ? 5.339 5.995 30.794 1.00 89.50 510 PHE A C 1
ATOM 3843 O O . PHE A 1 510 ? 4.638 6.862 31.325 1.00 89.50 510 PHE A O 1
ATOM 3850 N N . PRO A 1 511 ? 4.831 5.158 29.867 1.00 93.62 511 PRO A N 1
ATOM 3851 C CA . PRO A 1 511 ? 5.484 4.017 29.209 1.00 93.62 511 PRO A CA 1
ATOM 3852 C C . PRO A 1 511 ? 6.205 4.327 27.873 1.00 93.62 511 PRO A C 1
ATOM 3854 O O . PRO A 1 511 ? 6.532 3.401 27.139 1.00 93.62 511 PRO A O 1
ATOM 3857 N N . PHE A 1 512 ? 6.400 5.592 27.494 1.00 95.31 512 PHE A N 1
ATOM 3858 C CA . PHE A 1 512 ? 6.990 6.022 26.211 1.00 95.31 512 PHE A CA 1
ATOM 3859 C C . PHE A 1 512 ? 8.511 6.219 26.245 1.00 95.31 512 PHE A C 1
ATOM 3861 O O . PHE A 1 512 ? 9.098 6.706 25.273 1.00 95.31 512 PHE A O 1
ATOM 3868 N N . ASP A 1 513 ? 9.156 5.886 27.357 1.00 94.06 513 ASP A N 1
ATOM 3869 C CA . ASP A 1 513 ? 10.605 5.935 27.474 1.00 94.06 513 ASP A CA 1
ATOM 3870 C C . ASP A 1 513 ? 11.285 4.897 26.557 1.00 94.06 513 ASP A C 1
ATOM 3872 O O . ASP A 1 513 ? 10.674 3.960 26.024 1.00 94.06 513 ASP A O 1
ATOM 3876 N N . LYS A 1 514 ? 12.584 5.095 26.319 1.00 93.62 514 LYS A N 1
ATOM 3877 C CA . LYS A 1 514 ? 13.356 4.239 25.409 1.00 93.62 514 LYS A CA 1
ATOM 3878 C C . LYS A 1 514 ? 13.514 2.813 25.926 1.00 93.62 514 LYS A C 1
ATOM 3880 O O . LYS A 1 514 ? 13.628 1.908 25.103 1.00 93.62 514 LYS A O 1
ATOM 3885 N N . ASP A 1 515 ? 13.530 2.618 27.240 1.00 91.56 515 ASP A N 1
ATOM 3886 C CA . ASP A 1 515 ? 13.761 1.303 27.827 1.00 91.56 515 ASP A CA 1
ATOM 3887 C C . ASP A 1 515 ? 12.540 0.414 27.586 1.00 91.56 515 ASP A C 1
ATOM 3889 O O . ASP A 1 515 ? 12.678 -0.694 27.075 1.00 91.56 515 ASP A O 1
ATOM 3893 N N . VAL A 1 516 ? 11.336 0.947 27.813 1.00 91.06 516 VAL A N 1
ATOM 3894 C CA . VAL A 1 516 ? 10.081 0.239 27.532 1.00 91.06 516 VAL A CA 1
ATOM 3895 C C . VAL A 1 516 ? 9.854 0.052 26.035 1.00 91.06 516 VAL A C 1
ATOM 3897 O O . VAL A 1 516 ? 9.487 -1.038 25.598 1.00 91.06 516 VAL A O 1
ATOM 3900 N N . THR A 1 517 ? 10.034 1.099 25.224 1.00 93.06 517 THR A N 1
ATOM 3901 C CA . THR A 1 517 ? 9.692 1.028 23.792 1.00 93.06 517 THR A CA 1
ATOM 3902 C C . THR A 1 517 ? 10.603 0.068 23.023 1.00 93.06 517 THR A C 1
ATOM 3904 O O . THR A 1 517 ? 10.129 -0.570 22.086 1.00 93.06 517 THR A O 1
ATOM 3907 N N . ARG A 1 518 ? 11.867 -0.124 23.435 1.00 92.25 518 ARG A N 1
ATOM 3908 C CA . ARG A 1 518 ? 12.802 -1.072 22.795 1.00 92.25 518 ARG A CA 1
ATOM 3909 C C . ARG A 1 518 ? 12.359 -2.536 22.894 1.00 92.25 518 ARG A C 1
ATOM 3911 O O . ARG A 1 518 ? 12.750 -3.338 22.048 1.00 92.25 518 ARG A O 1
ATOM 3918 N N . ASP A 1 519 ? 11.540 -2.884 23.883 1.00 91.50 519 ASP A N 1
ATOM 3919 C CA . ASP A 1 519 ? 11.044 -4.253 24.078 1.00 91.50 519 ASP A CA 1
ATOM 3920 C C . ASP A 1 519 ? 9.921 -4.642 23.098 1.00 91.50 519 ASP A C 1
ATOM 3922 O O . ASP A 1 519 ? 9.479 -5.797 23.069 1.00 91.50 519 ASP A O 1
ATOM 3926 N N . TYR A 1 520 ? 9.453 -3.698 22.276 1.00 90.38 520 TYR A N 1
ATOM 3927 C CA . TYR A 1 520 ? 8.418 -3.921 21.274 1.00 90.38 520 TYR A CA 1
ATOM 3928 C C . TYR A 1 520 ? 9.003 -3.747 19.874 1.00 90.38 520 TYR A C 1
ATOM 3930 O O . TYR A 1 520 ? 9.605 -2.732 19.553 1.00 90.38 520 TYR A O 1
ATOM 3938 N N . SER A 1 521 ? 8.822 -4.760 19.028 1.00 86.19 521 SER A N 1
ATOM 3939 C CA . SER A 1 521 ? 9.225 -4.722 17.616 1.00 86.19 521 SER A CA 1
ATOM 3940 C C . SER A 1 521 ? 8.171 -4.079 16.712 1.00 86.19 521 SER A C 1
ATOM 3942 O O . SER A 1 521 ? 8.483 -3.663 15.601 1.00 86.19 521 SER A O 1
ATOM 3944 N N . ASP A 1 522 ? 6.914 -4.060 17.162 1.00 86.19 522 ASP A N 1
ATOM 3945 C CA . ASP A 1 522 ? 5.772 -3.529 16.427 1.00 86.19 522 ASP A CA 1
ATOM 3946 C C . ASP A 1 522 ? 4.966 -2.554 17.293 1.00 86.19 522 ASP A C 1
ATOM 3948 O O . ASP A 1 522 ? 4.720 -2.781 18.483 1.00 86.19 522 ASP A O 1
ATOM 3952 N N . VAL A 1 523 ? 4.538 -1.461 16.659 1.00 91.44 523 VAL A N 1
ATOM 3953 C CA . VAL A 1 523 ? 3.860 -0.336 17.315 1.00 91.44 523 VAL A CA 1
ATOM 3954 C C . VAL A 1 523 ? 2.498 -0.757 17.883 1.00 91.44 523 VAL A C 1
ATOM 3956 O O . VAL A 1 523 ? 2.115 -0.327 18.972 1.00 91.44 523 VAL A O 1
ATOM 3959 N N . SER A 1 524 ? 1.786 -1.656 17.202 1.00 87.69 524 SER A N 1
ATOM 3960 C CA . SER A 1 524 ? 0.472 -2.158 17.628 1.00 87.69 524 SER A CA 1
ATOM 3961 C C . SER A 1 524 ? 0.527 -2.858 18.991 1.00 87.69 524 SER A C 1
ATOM 3963 O O . SER A 1 524 ? -0.332 -2.654 19.856 1.00 87.69 524 SER A O 1
ATOM 3965 N N . SER A 1 525 ? 1.573 -3.646 19.236 1.00 87.56 525 SER A N 1
ATOM 3966 C CA . SER A 1 525 ? 1.737 -4.357 20.508 1.00 87.56 525 SER A CA 1
ATOM 3967 C C . SER A 1 525 ? 2.208 -3.466 21.636 1.00 87.56 525 SER A C 1
ATOM 3969 O O . SER A 1 525 ? 1.823 -3.699 22.784 1.00 87.56 525 SER A O 1
ATOM 3971 N N . PHE A 1 526 ? 2.988 -2.433 21.318 1.00 93.62 526 PHE A N 1
ATOM 3972 C CA . PHE A 1 526 ? 3.293 -1.382 22.277 1.00 93.62 526 PHE A CA 1
ATOM 3973 C C . PHE A 1 526 ? 2.003 -0.696 22.750 1.00 93.62 526 PHE A C 1
ATOM 3975 O O . PHE A 1 526 ? 1.739 -0.643 23.949 1.00 93.62 526 PHE A O 1
ATOM 3982 N N . TYR A 1 527 ? 1.126 -0.268 21.838 1.00 94.12 527 TYR A N 1
ATOM 3983 C CA . TYR A 1 527 ? -0.118 0.399 22.239 1.00 94.12 527 TYR A CA 1
ATOM 3984 C C . TYR A 1 527 ? -1.097 -0.511 22.985 1.00 94.12 527 TYR A C 1
ATOM 3986 O O . TYR A 1 527 ? -1.779 -0.053 23.900 1.00 94.12 527 TYR A O 1
ATOM 3994 N N . SER A 1 528 ? -1.076 -1.816 22.712 1.00 88.62 528 SER A N 1
ATOM 3995 C CA . SER A 1 528 ? -1.805 -2.797 23.525 1.00 88.62 528 SER A CA 1
ATOM 3996 C C . SER A 1 528 ? -1.329 -2.836 24.986 1.00 88.62 528 SER A C 1
ATOM 3998 O O . SER A 1 528 ? -2.128 -3.088 25.888 1.00 88.62 528 SER A O 1
ATOM 4000 N N . PHE A 1 529 ? -0.042 -2.579 25.246 1.00 89.62 529 PHE A N 1
ATOM 4001 C CA . PHE A 1 529 ? 0.499 -2.448 26.603 1.00 89.62 529 PHE A CA 1
ATOM 4002 C C . PHE A 1 529 ? 0.091 -1.125 27.267 1.00 89.62 529 PHE A C 1
ATOM 4004 O O . PHE A 1 529 ? -0.271 -1.122 28.446 1.00 89.62 529 PHE A O 1
ATOM 4011 N N . VAL A 1 530 ? 0.072 -0.034 26.496 1.00 93.31 530 VAL A N 1
ATOM 4012 C CA . VAL A 1 530 ? -0.330 1.313 26.941 1.00 93.31 530 VAL A CA 1
ATOM 4013 C C . VAL A 1 530 ? -1.791 1.376 27.414 1.00 93.31 530 VAL A C 1
ATOM 4015 O O . VAL A 1 530 ? -2.143 2.259 28.192 1.00 93.31 530 VAL A O 1
ATOM 4018 N N . ALA A 1 531 ? -2.627 0.406 27.026 1.00 91.19 531 ALA A N 1
ATOM 4019 C CA . ALA A 1 531 ? -4.056 0.333 27.344 1.00 91.19 531 ALA A CA 1
ATOM 4020 C C . ALA A 1 531 ? -4.424 0.544 28.822 1.00 91.19 531 ALA A C 1
ATOM 4022 O O . ALA A 1 531 ? -5.504 1.049 29.100 1.00 91.19 531 ALA A O 1
ATOM 4023 N N . ASN A 1 532 ? -3.559 0.150 29.765 1.00 86.75 532 ASN A N 1
ATOM 4024 C CA . ASN A 1 532 ? -3.853 0.304 31.196 1.00 86.75 532 ASN A CA 1
ATOM 4025 C C . ASN A 1 532 ? -3.603 1.729 31.712 1.00 86.75 532 ASN A C 1
ATOM 4027 O O . ASN A 1 532 ? -4.211 2.119 32.700 1.00 86.75 532 ASN A O 1
ATOM 4031 N N . SER A 1 533 ? -2.688 2.472 31.084 1.00 92.62 533 SER A N 1
ATOM 4032 C CA . SER A 1 533 ? -2.296 3.820 31.515 1.00 92.62 533 SER A CA 1
ATOM 4033 C C . SER A 1 533 ? -3.018 4.905 30.721 1.00 92.62 533 SER A C 1
ATOM 4035 O O . SER A 1 533 ? -3.392 5.922 31.286 1.00 92.62 533 SER A O 1
ATOM 4037 N N . TYR A 1 534 ? -3.226 4.674 29.421 1.00 95.69 534 TYR A N 1
ATOM 4038 C CA . TYR A 1 534 ? -3.869 5.616 28.505 1.00 95.69 534 TYR A CA 1
ATOM 4039 C C . TYR A 1 534 ? -4.826 4.858 27.563 1.00 95.69 534 TYR A C 1
ATOM 4041 O O . TYR A 1 534 ? -4.460 4.562 26.416 1.00 95.69 534 TYR A O 1
ATOM 4049 N N . PRO A 1 535 ? -6.029 4.474 28.031 1.00 94.50 535 PRO A N 1
ATOM 4050 C CA . PRO A 1 535 ? -6.956 3.647 27.258 1.00 94.50 535 PRO A CA 1
ATOM 4051 C C . PRO A 1 535 ? -7.432 4.324 25.964 1.00 94.50 535 PRO A C 1
ATOM 4053 O O . PRO A 1 535 ? -7.522 3.656 24.933 1.00 94.50 535 PRO A O 1
ATOM 4056 N N . GLU A 1 536 ? -7.652 5.641 25.968 1.00 96.19 536 GLU A N 1
ATOM 4057 C CA . GLU A 1 536 ? -8.056 6.412 24.786 1.00 96.19 536 GLU A CA 1
ATOM 4058 C C . GLU A 1 536 ? -6.951 6.421 23.725 1.00 96.19 536 GLU A C 1
ATOM 4060 O O . GLU A 1 536 ? -7.204 6.200 22.539 1.00 96.19 536 GLU A O 1
ATOM 4065 N N . LEU A 1 537 ? -5.698 6.623 24.148 1.00 96.81 537 LEU A N 1
ATOM 4066 C CA . LEU A 1 537 ? -4.549 6.581 23.246 1.00 96.81 537 LEU A CA 1
ATOM 4067 C C . LEU A 1 537 ? -4.364 5.184 22.650 1.00 96.81 537 LEU A C 1
ATOM 4069 O O . LEU A 1 537 ? -4.141 5.058 21.449 1.00 96.81 537 LEU A O 1
ATOM 4073 N N . CYS A 1 538 ? -4.475 4.137 23.472 1.00 95.31 538 CYS A N 1
ATOM 4074 C CA . CYS A 1 538 ? -4.446 2.761 22.988 1.00 95.31 538 CYS A CA 1
ATOM 4075 C C . CYS A 1 538 ? -5.517 2.539 21.918 1.00 95.31 538 CYS A C 1
ATOM 4077 O O . CYS A 1 538 ? -5.201 2.034 20.840 1.00 95.31 538 CYS A O 1
ATOM 4079 N N . ALA A 1 539 ? -6.761 2.949 22.184 1.00 94.38 539 ALA A N 1
ATOM 4080 C CA . ALA A 1 539 ? -7.857 2.745 21.252 1.00 94.38 539 ALA A CA 1
ATOM 4081 C C . ALA A 1 539 ? -7.617 3.456 19.915 1.00 94.38 539 ALA A C 1
ATOM 4083 O O . ALA A 1 539 ? -7.734 2.831 18.856 1.00 94.38 539 ALA A O 1
ATOM 4084 N N . LEU A 1 540 ? -7.214 4.728 19.968 1.00 96.62 540 LEU A N 1
ATOM 4085 C CA . LEU A 1 540 ? -6.869 5.520 18.792 1.00 96.62 540 LEU A CA 1
ATOM 4086 C C . LEU A 1 540 ? -5.739 4.869 17.987 1.00 96.62 540 LEU A C 1
ATOM 4088 O O . LEU A 1 540 ? -5.893 4.628 16.791 1.00 96.62 540 LEU A O 1
ATOM 4092 N N . CYS A 1 541 ? -4.617 4.557 18.635 1.00 96.69 541 CYS A N 1
ATOM 4093 C CA . CYS A 1 541 ? -3.438 4.019 17.965 1.00 96.69 541 CYS A CA 1
ATOM 4094 C C . CYS A 1 541 ? -3.667 2.609 17.412 1.00 96.69 541 CYS A C 1
ATOM 4096 O O . CYS A 1 541 ? -3.160 2.296 16.338 1.00 96.69 541 CYS A O 1
ATOM 4098 N N . CYS A 1 542 ? -4.475 1.776 18.078 1.00 93.19 542 CYS A N 1
ATOM 4099 C CA . CYS A 1 542 ? -4.854 0.466 17.547 1.00 93.19 542 CYS A CA 1
ATOM 4100 C C . CYS A 1 542 ? -5.588 0.584 16.207 1.00 93.19 542 CYS A C 1
ATOM 4102 O O . CYS A 1 542 ? -5.362 -0.250 15.340 1.00 93.19 542 CYS A O 1
ATOM 4104 N N . ARG A 1 543 ? -6.438 1.604 16.014 1.00 95.00 543 ARG A N 1
ATOM 4105 C CA . ARG A 1 543 ? -7.058 1.865 14.704 1.00 95.00 543 ARG A CA 1
ATOM 4106 C C . ARG A 1 543 ? -6.086 2.510 13.730 1.00 95.00 543 ARG A C 1
ATOM 4108 O O . ARG A 1 543 ? -5.984 2.080 12.589 1.00 95.00 543 ARG A O 1
ATOM 4115 N N . LEU A 1 544 ? -5.338 3.507 14.188 1.00 96.50 544 LEU A N 1
ATOM 4116 C CA . LEU A 1 544 ? -4.423 4.278 13.351 1.00 96.50 544 LEU A CA 1
ATOM 4117 C C . LEU A 1 544 ? -3.337 3.416 12.697 1.00 96.50 544 LEU A C 1
ATOM 4119 O O . LEU A 1 544 ? -3.033 3.600 11.522 1.00 96.50 544 LEU A O 1
ATOM 4123 N N . PHE A 1 545 ? -2.783 2.459 13.444 1.00 95.44 545 PHE A N 1
ATOM 4124 C CA . PHE A 1 545 ? -1.773 1.521 12.953 1.00 95.44 545 PHE A CA 1
ATOM 4125 C C . PHE A 1 545 ? -2.367 0.220 12.389 1.00 95.44 545 PHE A C 1
ATOM 4127 O O . PHE A 1 545 ? -1.618 -0.606 11.875 1.00 95.44 545 PHE A O 1
ATOM 4134 N N . ALA A 1 546 ? -3.695 0.044 12.436 1.00 94.19 546 ALA A N 1
ATOM 4135 C CA . ALA A 1 546 ? -4.382 -1.022 11.704 1.00 94.19 546 ALA A CA 1
ATOM 4136 C C . ALA A 1 546 ? -4.578 -0.690 10.214 1.00 94.19 546 ALA A C 1
ATOM 4138 O O . ALA A 1 546 ? -4.819 -1.588 9.408 1.00 94.19 546 ALA A O 1
ATOM 4139 N N . VAL A 1 547 ? -4.484 0.594 9.851 1.00 96.12 547 VAL A N 1
ATOM 4140 C CA . VAL A 1 547 ? -4.637 1.074 8.477 1.00 96.12 547 VAL A CA 1
ATOM 4141 C C . VAL A 1 547 ? -3.488 0.557 7.619 1.00 96.12 547 VAL A C 1
ATOM 4143 O O . VAL A 1 547 ? -2.342 0.973 7.791 1.00 96.12 547 VAL A O 1
ATOM 4146 N N . SER A 1 548 ? -3.804 -0.300 6.650 1.00 96.00 548 SER A N 1
ATOM 4147 C CA . SER A 1 548 ? -2.868 -0.593 5.569 1.00 96.00 548 SER A CA 1
ATOM 4148 C C . SER A 1 548 ? -2.693 0.654 4.705 1.00 96.00 548 SER A C 1
ATOM 4150 O O . SER A 1 548 ? -3.668 1.338 4.413 1.00 96.00 548 SER A O 1
ATOM 4152 N N . VAL A 1 549 ? -1.462 0.971 4.305 1.00 97.00 549 VAL A N 1
ATOM 4153 C CA . VAL A 1 549 ? -1.157 2.122 3.424 1.00 97.00 549 VAL A CA 1
ATOM 4154 C C . VAL A 1 549 ? -0.932 1.715 1.968 1.00 97.00 549 VAL A C 1
ATOM 4156 O O . VAL A 1 549 ? -0.598 2.537 1.112 1.00 97.00 549 VAL A O 1
ATOM 4159 N N . VAL A 1 550 ? -1.107 0.427 1.683 1.00 97.25 550 VAL A N 1
ATOM 4160 C CA . VAL A 1 550 ? -1.017 -0.158 0.351 1.00 97.25 550 VAL A CA 1
ATOM 4161 C C . VAL A 1 550 ? -2.306 -0.911 0.062 1.00 97.25 550 VAL A C 1
ATOM 4163 O O . VAL A 1 550 ? -2.895 -1.526 0.947 1.00 97.25 550 VAL A O 1
ATOM 4166 N N . ALA A 1 551 ? -2.750 -0.853 -1.185 1.00 97.38 551 ALA A N 1
ATOM 4167 C CA . ALA A 1 551 ? -3.842 -1.683 -1.657 1.00 97.38 551 ALA A CA 1
ATOM 4168 C C . ALA A 1 551 ? -3.384 -3.145 -1.787 1.00 97.38 551 ALA A C 1
ATOM 4170 O O . ALA A 1 551 ? -2.191 -3.453 -1.872 1.00 97.38 551 ALA A O 1
ATOM 4171 N N . ALA A 1 552 ? -4.347 -4.058 -1.846 1.00 96.75 552 ALA A N 1
ATOM 4172 C CA . ALA A 1 552 ? -4.098 -5.474 -2.026 1.00 96.75 552 ALA A CA 1
ATOM 4173 C C . ALA A 1 552 ? -3.399 -5.699 -3.379 1.00 96.75 552 ALA A C 1
ATOM 4175 O O . ALA A 1 552 ? -3.722 -5.019 -4.356 1.00 96.75 552 ALA A O 1
ATOM 4176 N N . PRO A 1 553 ? -2.467 -6.662 -3.490 1.00 94.12 553 PRO A N 1
ATOM 4177 C CA . PRO A 1 553 ? -1.670 -6.875 -4.701 1.00 94.12 553 PRO A CA 1
ATOM 4178 C C . PRO A 1 553 ? -2.451 -7.608 -5.814 1.00 94.12 553 PRO A C 1
ATOM 4180 O O . PRO A 1 553 ? -1.964 -8.567 -6.413 1.00 94.12 553 PRO A O 1
ATOM 4183 N N . VAL A 1 554 ? -3.677 -7.167 -6.108 1.00 94.69 554 VAL A N 1
ATOM 4184 C CA . VAL A 1 554 ? -4.609 -7.790 -7.063 1.00 94.69 554 VAL A CA 1
ATOM 4185 C C . VAL A 1 554 ? -3.987 -7.918 -8.452 1.00 94.69 554 VAL A C 1
ATOM 4187 O O . VAL A 1 554 ? -3.963 -9.017 -9.008 1.00 94.69 554 VAL A O 1
ATOM 4190 N N . ARG A 1 555 ? -3.416 -6.832 -8.994 1.00 89.81 555 ARG A N 1
ATOM 4191 C CA . ARG A 1 555 ? -2.786 -6.833 -10.328 1.00 89.81 555 ARG A CA 1
ATOM 4192 C C . ARG A 1 555 ? -1.680 -7.877 -10.435 1.00 89.81 555 ARG A C 1
ATOM 4194 O O . ARG A 1 555 ? -1.643 -8.639 -11.396 1.00 89.81 555 ARG A O 1
ATOM 4201 N N . ARG A 1 556 ? -0.834 -7.986 -9.407 1.00 86.38 556 ARG A N 1
ATOM 4202 C CA . ARG A 1 556 ? 0.239 -8.989 -9.350 1.00 86.38 556 ARG A CA 1
ATOM 4203 C C . ARG A 1 556 ? -0.305 -10.417 -9.405 1.00 86.38 556 ARG A C 1
ATOM 4205 O O . ARG A 1 556 ? 0.316 -11.274 -10.022 1.00 86.38 556 ARG A O 1
ATOM 4212 N N . HIS A 1 557 ? -1.446 -10.681 -8.775 1.00 88.31 557 HIS A N 1
ATOM 4213 C CA . HIS A 1 557 ? -2.049 -12.014 -8.752 1.00 88.31 557 HIS A CA 1
ATOM 4214 C C . HIS A 1 557 ? -2.874 -12.348 -10.000 1.00 88.31 557 HIS A C 1
ATOM 4216 O O . HIS A 1 557 ? -3.017 -13.524 -10.328 1.00 88.31 557 HIS A O 1
ATOM 4222 N N . LEU A 1 558 ? -3.392 -11.341 -10.707 1.00 89.19 558 LEU A N 1
ATOM 4223 C CA . LEU A 1 558 ? -4.239 -11.525 -11.890 1.00 89.19 558 LEU A CA 1
ATOM 4224 C C . LEU A 1 558 ? -3.536 -11.254 -13.224 1.00 89.19 558 LEU A C 1
ATOM 4226 O O . LEU A 1 558 ? -4.131 -11.499 -14.267 1.00 89.19 558 LEU A O 1
ATOM 4230 N N . ARG A 1 559 ? -2.266 -10.835 -13.219 1.00 76.06 559 ARG A N 1
ATOM 4231 C CA . ARG A 1 559 ? -1.469 -10.490 -14.417 1.00 76.06 559 ARG A CA 1
ATOM 4232 C C . ARG A 1 559 ? -1.406 -11.551 -15.527 1.00 76.06 559 ARG A C 1
ATOM 4234 O O . ARG A 1 559 ? -1.019 -11.234 -16.646 1.00 76.06 559 ARG A O 1
ATOM 4241 N N . HIS A 1 560 ? -1.717 -12.809 -15.219 1.00 70.94 560 HIS A N 1
ATOM 4242 C CA . HIS A 1 560 ? -1.725 -13.918 -16.180 1.00 70.94 560 HIS A CA 1
ATOM 4243 C C . HIS A 1 560 ? -3.124 -14.465 -16.449 1.00 70.94 560 HIS A C 1
ATOM 4245 O O . HIS A 1 560 ? -3.250 -15.494 -17.104 1.00 70.94 560 HIS A O 1
ATOM 4251 N N . SER A 1 561 ? -4.175 -13.841 -15.913 1.00 77.56 561 SER A N 1
ATOM 4252 C CA . SER A 1 561 ? -5.522 -14.332 -16.157 1.00 77.56 561 SER A CA 1
ATOM 4253 C C . SER A 1 561 ? -5.885 -14.100 -17.624 1.00 77.56 561 SER A C 1
ATOM 4255 O O . SER A 1 561 ? -5.912 -12.951 -18.059 1.00 77.56 561 SER A O 1
ATOM 4257 N N . PRO A 1 562 ? -6.197 -15.157 -18.393 1.00 73.69 562 PRO A N 1
ATOM 4258 C CA . PRO A 1 562 ? -6.720 -15.003 -19.748 1.00 73.69 562 PRO A CA 1
ATOM 4259 C C . PRO A 1 562 ? -8.212 -14.631 -19.750 1.00 73.69 562 PRO A C 1
ATOM 4261 O O . PRO A 1 562 ? -8.798 -14.454 -20.814 1.00 73.69 562 PRO A O 1
ATOM 4264 N N . SER A 1 563 ? -8.842 -14.598 -18.572 1.00 83.12 563 SER A N 1
ATOM 4265 C CA . SER A 1 563 ? -10.286 -14.508 -18.409 1.00 83.12 563 SER A CA 1
ATOM 4266 C C . SER A 1 563 ? -10.725 -13.103 -18.030 1.00 83.12 563 SER A C 1
ATOM 4268 O O . SER A 1 563 ? -10.160 -12.501 -17.117 1.00 83.12 563 SER A O 1
ATOM 4270 N N . ASN A 1 564 ? -11.780 -12.641 -18.699 1.00 87.69 564 ASN A N 1
ATOM 4271 C CA . ASN A 1 564 ? -12.508 -11.416 -18.369 1.00 87.69 564 ASN A CA 1
ATOM 4272 C C . ASN A 1 564 ? -13.733 -11.691 -17.480 1.00 87.69 564 ASN A C 1
ATOM 4274 O O . ASN A 1 564 ? -14.478 -10.760 -17.165 1.00 87.69 564 ASN A O 1
ATOM 4278 N N . ASP A 1 565 ? -13.957 -12.958 -17.109 1.00 93.69 565 ASP A N 1
ATOM 4279 C CA . ASP A 1 565 ? -15.051 -13.374 -16.239 1.00 93.69 565 ASP A CA 1
ATOM 4280 C C . ASP A 1 565 ? -14.741 -13.022 -14.779 1.00 93.69 565 ASP A C 1
ATOM 4282 O O . ASP A 1 565 ? -13.763 -13.495 -14.193 1.00 93.69 565 ASP A O 1
ATOM 4286 N N . CYS A 1 566 ? -15.586 -12.188 -14.171 1.00 95.06 566 CYS A N 1
ATOM 4287 C CA . CYS A 1 566 ? -15.390 -11.734 -12.795 1.00 95.06 566 CYS A CA 1
ATOM 4288 C C . CYS A 1 566 ? -15.428 -12.896 -11.786 1.00 95.06 566 CYS A C 1
ATOM 4290 O O . CYS A 1 566 ? -14.706 -12.851 -10.788 1.00 95.06 566 CYS A O 1
ATOM 4292 N N . GLY A 1 567 ? -16.211 -13.948 -12.054 1.00 94.75 567 GLY A N 1
ATOM 4293 C CA . GLY A 1 567 ? -16.293 -15.136 -11.205 1.00 94.75 567 GLY A CA 1
ATOM 4294 C C . GLY A 1 567 ? -14.986 -15.932 -11.185 1.00 94.75 567 GLY A C 1
ATOM 4295 O O . GLY A 1 567 ? -14.472 -16.258 -10.113 1.00 94.75 567 GLY A O 1
ATOM 4296 N N . GLU A 1 568 ? -14.404 -16.197 -12.355 1.00 93.06 568 GLU A N 1
ATOM 4297 C CA . GLU A 1 568 ? -13.104 -16.859 -12.489 1.00 93.06 568 GLU A CA 1
ATOM 4298 C C . GLU A 1 568 ? -11.985 -16.023 -11.851 1.00 93.06 568 GLU A C 1
ATOM 4300 O O . GLU A 1 568 ? -11.155 -16.553 -11.103 1.00 93.06 568 GLU A O 1
ATOM 4305 N N . LEU A 1 569 ? -11.972 -14.710 -12.102 1.00 94.62 569 LEU A N 1
ATOM 4306 C CA . LEU A 1 569 ? -11.001 -13.792 -11.506 1.00 94.62 569 LEU A CA 1
ATOM 4307 C C . LEU A 1 569 ? -11.090 -13.796 -9.971 1.00 94.62 569 LEU A C 1
ATOM 4309 O O . LEU A 1 569 ? -10.060 -13.819 -9.293 1.00 94.62 569 LEU A O 1
ATOM 4313 N N . LEU A 1 570 ? -12.302 -13.833 -9.410 1.00 96.00 570 LEU A N 1
ATOM 4314 C CA . LEU A 1 570 ? -12.509 -13.867 -7.963 1.00 96.00 570 LEU A CA 1
ATOM 4315 C C . LEU A 1 570 ? -11.988 -15.178 -7.364 1.00 96.00 570 LEU A C 1
ATOM 4317 O O . LEU A 1 570 ? -11.255 -15.152 -6.374 1.00 96.00 570 LEU A O 1
ATOM 4321 N N . GLN A 1 571 ? -12.273 -16.316 -8.005 1.00 94.56 571 GLN A N 1
ATOM 4322 C CA . GLN A 1 571 ? -11.751 -17.621 -7.582 1.00 94.56 571 GLN A CA 1
ATOM 4323 C C . GLN A 1 571 ? -10.217 -17.656 -7.604 1.00 94.56 571 GLN A C 1
ATOM 4325 O O . GLN A 1 571 ? -9.590 -18.173 -6.674 1.00 94.56 571 GLN A O 1
ATOM 4330 N N . ARG A 1 572 ? -9.597 -17.062 -8.634 1.00 93.31 572 ARG A N 1
ATOM 4331 C CA . ARG A 1 572 ? -8.137 -16.901 -8.707 1.00 93.31 572 ARG A CA 1
ATOM 4332 C C . ARG A 1 572 ? -7.608 -16.080 -7.545 1.00 93.31 572 ARG A C 1
ATOM 4334 O O . ARG A 1 572 ? -6.642 -16.514 -6.925 1.00 93.31 572 ARG A O 1
ATOM 4341 N N . LEU A 1 573 ? -8.229 -14.943 -7.225 1.00 94.88 573 LEU A N 1
ATOM 4342 C CA . LEU A 1 573 ? -7.806 -14.117 -6.092 1.00 94.88 573 LEU A CA 1
ATOM 4343 C C . LEU A 1 573 ? -7.945 -14.842 -4.755 1.00 94.88 573 LEU A C 1
ATOM 4345 O O . LEU A 1 573 ? -7.036 -14.762 -3.931 1.00 94.88 573 LEU A O 1
ATOM 4349 N N . HIS A 1 574 ? -9.039 -15.577 -4.537 1.00 95.19 574 HIS A N 1
ATOM 4350 C CA . HIS A 1 574 ? -9.229 -16.372 -3.320 1.00 95.19 574 HIS A CA 1
ATOM 4351 C C . HIS A 1 574 ? -8.106 -17.382 -3.119 1.00 95.19 574 HIS A C 1
ATOM 4353 O O . HIS A 1 574 ? -7.550 -17.490 -2.025 1.00 95.19 574 HIS A O 1
ATOM 4359 N N . ILE A 1 575 ? -7.733 -18.088 -4.187 1.00 92.94 575 ILE A N 1
ATOM 4360 C CA . ILE A 1 575 ? -6.599 -19.005 -4.152 1.00 92.94 575 ILE A CA 1
ATOM 4361 C C . ILE A 1 575 ? -5.308 -18.210 -3.931 1.00 92.94 575 ILE A C 1
ATOM 4363 O O . ILE A 1 575 ? -4.578 -18.513 -2.991 1.00 92.94 575 ILE A O 1
ATOM 4367 N N . ALA A 1 576 ? -5.045 -17.176 -4.737 1.00 91.88 576 ALA A N 1
ATOM 4368 C CA . ALA A 1 576 ? -3.813 -16.390 -4.722 1.00 91.88 576 ALA A CA 1
ATOM 4369 C C . ALA A 1 576 ? -3.503 -15.788 -3.346 1.00 91.88 576 ALA A C 1
ATOM 4371 O O . ALA A 1 576 ? -2.403 -15.981 -2.828 1.00 91.88 576 ALA A O 1
ATOM 4372 N N . PHE A 1 577 ? -4.467 -15.133 -2.703 1.00 93.31 577 PHE A N 1
ATOM 4373 C CA . PHE A 1 577 ? -4.259 -14.555 -1.377 1.00 93.31 577 PHE A CA 1
ATOM 4374 C C . PHE A 1 577 ? -4.031 -15.612 -0.295 1.00 93.31 577 PHE A C 1
ATOM 4376 O O . PHE A 1 577 ? -3.215 -15.407 0.600 1.00 93.31 577 PHE A O 1
ATOM 4383 N N . ALA A 1 578 ? -4.642 -16.791 -0.420 1.00 90.69 578 ALA A N 1
ATOM 4384 C CA . ALA A 1 578 ? -4.343 -17.915 0.462 1.00 90.69 578 ALA A CA 1
ATOM 4385 C C . ALA A 1 578 ? -2.998 -18.604 0.139 1.00 90.69 578 ALA A C 1
ATOM 4387 O O . ALA A 1 578 ? -2.547 -19.476 0.894 1.00 90.69 578 ALA A O 1
ATOM 4388 N N . THR A 1 579 ? -2.364 -18.278 -0.996 1.00 82.19 579 THR A N 1
ATOM 4389 C CA . THR A 1 579 ? -1.083 -18.860 -1.433 1.00 82.19 579 THR A CA 1
ATOM 4390 C C . THR A 1 579 ? 0.147 -18.096 -1.005 1.00 82.19 579 THR A C 1
ATOM 4392 O O . THR A 1 579 ? 1.215 -18.700 -1.096 1.00 82.19 579 THR A O 1
ATOM 4395 N N . VAL A 1 580 ? 0.011 -16.833 -0.573 1.00 68.06 580 VAL A N 1
ATOM 4396 C CA . VAL A 1 580 ? 1.150 -15.943 -0.304 1.00 68.06 580 VAL A CA 1
ATOM 4397 C C . VAL A 1 580 ? 2.176 -16.714 0.531 1.00 68.06 580 VAL A C 1
ATOM 4399 O O . VAL A 1 580 ? 1.866 -17.099 1.664 1.00 68.06 580 VAL A O 1
ATOM 4402 N N . PRO A 1 581 ? 3.345 -17.056 -0.051 1.00 54.66 581 PRO A N 1
ATOM 4403 C CA . PRO A 1 581 ? 4.287 -17.933 0.613 1.00 54.66 581 PRO A CA 1
ATOM 4404 C C . PRO A 1 581 ? 4.696 -17.265 1.914 1.00 54.66 581 PRO A C 1
ATOM 4406 O O . PRO A 1 581 ? 5.100 -16.103 1.909 1.00 54.66 581 PRO A O 1
ATOM 4409 N N . ALA A 1 582 ? 4.620 -17.992 3.024 1.00 51.31 582 ALA A N 1
ATOM 4410 C CA . ALA A 1 582 ? 5.229 -17.565 4.271 1.00 51.31 582 ALA A CA 1
ATOM 4411 C C . ALA A 1 582 ? 6.758 -17.622 4.110 1.00 51.31 582 ALA A C 1
ATOM 4413 O O . ALA A 1 582 ? 7.355 -18.571 4.583 1.00 51.31 582 ALA A O 1
ATOM 4414 N N . VAL A 1 583 ? 7.341 -16.685 3.346 1.00 44.84 583 VAL A N 1
ATOM 4415 C CA . VAL A 1 583 ? 8.756 -16.283 3.151 1.00 44.84 583 VAL A CA 1
ATOM 4416 C C . VAL A 1 583 ? 9.842 -17.385 3.022 1.00 44.84 583 VAL A C 1
ATOM 4418 O O . VAL A 1 583 ? 10.971 -17.073 2.674 1.00 44.84 583 VAL A O 1
ATOM 4421 N N . SER A 1 584 ? 9.570 -18.680 3.188 1.00 36.81 584 SER A N 1
ATOM 4422 C CA . SER A 1 584 ? 10.615 -19.692 3.393 1.00 36.81 584 SER A CA 1
ATOM 4423 C C . SER A 1 584 ? 10.364 -21.033 2.708 1.00 36.81 584 SER A C 1
ATOM 4425 O O . SER A 1 584 ? 10.994 -22.028 3.075 1.00 36.81 584 SER A O 1
ATOM 4427 N N . VAL A 1 585 ? 9.476 -21.116 1.717 1.00 39.38 585 VAL A N 1
ATOM 4428 C CA . VAL A 1 585 ? 9.454 -22.329 0.896 1.00 39.38 585 VAL A CA 1
ATOM 4429 C C . VAL A 1 585 ? 10.507 -22.150 -0.182 1.00 39.38 585 VAL A C 1
ATOM 4431 O O . VAL A 1 585 ? 10.263 -21.519 -1.205 1.00 39.38 585 VAL A O 1
ATOM 4434 N N . ALA A 1 586 ? 11.688 -22.708 0.083 1.00 40.69 586 ALA A N 1
ATOM 4435 C CA . ALA A 1 586 ? 12.667 -23.095 -0.921 1.00 40.69 586 ALA A CA 1
ATOM 4436 C C . ALA A 1 586 ? 12.015 -24.106 -1.886 1.00 40.69 586 ALA A C 1
ATOM 4438 O O . ALA A 1 586 ? 12.284 -25.303 -1.851 1.00 40.69 586 ALA A O 1
ATOM 4439 N N . ALA A 1 587 ? 11.057 -23.642 -2.687 1.00 48.19 587 ALA A N 1
ATOM 4440 C CA . ALA A 1 587 ? 10.450 -24.416 -3.746 1.00 48.19 587 ALA A CA 1
ATOM 4441 C C . ALA A 1 587 ? 11.494 -24.538 -4.856 1.00 48.19 587 ALA A C 1
ATOM 4443 O O . ALA A 1 587 ? 12.104 -23.546 -5.255 1.00 48.19 587 ALA A O 1
ATOM 4444 N N . THR A 1 588 ? 11.722 -25.775 -5.291 1.00 51.56 588 THR A N 1
ATOM 4445 C CA . THR A 1 588 ? 12.607 -26.205 -6.383 1.00 51.56 588 THR A CA 1
ATOM 4446 C C . THR A 1 588 ? 12.874 -25.091 -7.398 1.00 51.56 588 THR A C 1
ATOM 4448 O O . THR A 1 588 ? 11.931 -24.604 -8.030 1.00 51.56 588 THR A O 1
ATOM 4451 N N . GLY A 1 589 ? 14.142 -24.695 -7.560 1.00 59.84 589 GLY A N 1
ATOM 4452 C CA . GLY A 1 589 ? 14.545 -23.557 -8.398 1.00 59.84 589 GLY A CA 1
ATOM 4453 C C . GLY A 1 589 ? 13.975 -23.577 -9.823 1.00 59.84 589 GLY A C 1
ATOM 4454 O O . GLY A 1 589 ? 13.816 -22.520 -10.427 1.00 59.84 589 GLY A O 1
ATOM 4455 N N . ASP A 1 590 ? 13.584 -24.745 -10.332 1.00 65.44 590 ASP A N 1
ATOM 4456 C CA . ASP A 1 590 ? 13.013 -24.924 -11.666 1.00 65.44 590 ASP A CA 1
ATOM 4457 C C . ASP A 1 590 ? 11.620 -24.307 -11.848 1.00 65.44 590 ASP A C 1
ATOM 4459 O O . ASP A 1 590 ? 11.366 -23.690 -12.881 1.00 65.44 590 ASP A O 1
ATOM 4463 N N . ALA A 1 591 ? 10.730 -24.393 -10.853 1.00 61.44 591 ALA A N 1
ATOM 4464 C CA . ALA A 1 591 ? 9.384 -23.822 -10.963 1.00 61.44 591 ALA A CA 1
ATOM 4465 C C . ALA A 1 591 ? 9.440 -22.290 -10.963 1.00 61.44 591 ALA A C 1
ATOM 4467 O O . ALA A 1 591 ? 8.893 -21.646 -11.854 1.00 61.44 591 ALA A O 1
ATOM 4468 N N . HIS A 1 592 ? 10.184 -21.699 -10.022 1.00 64.62 592 HIS A N 1
ATOM 4469 C CA . HIS A 1 592 ? 10.421 -20.254 -10.001 1.00 64.62 592 HIS A CA 1
ATOM 4470 C C . HIS A 1 592 ? 11.112 -19.765 -11.275 1.00 64.62 592 HIS A C 1
ATOM 4472 O O . HIS A 1 592 ? 10.750 -18.718 -11.806 1.00 64.62 592 HIS A O 1
ATOM 4478 N N . ARG A 1 593 ? 12.069 -20.537 -11.803 1.00 70.31 593 ARG A N 1
ATOM 4479 C CA . ARG A 1 593 ? 12.737 -20.224 -13.067 1.00 70.31 593 ARG A CA 1
ATOM 4480 C C . ARG A 1 593 ? 11.773 -20.256 -14.251 1.00 70.31 593 ARG A C 1
ATOM 4482 O O . ARG A 1 593 ? 11.864 -19.375 -15.103 1.00 70.31 593 ARG A O 1
ATOM 4489 N N . TRP A 1 594 ? 10.864 -21.230 -14.309 1.00 71.69 594 TRP A N 1
ATOM 4490 C CA . TRP A 1 594 ? 9.845 -21.311 -15.358 1.00 71.69 594 TRP A CA 1
ATOM 4491 C C . TRP A 1 594 ? 8.849 -20.150 -15.271 1.00 71.69 594 TRP A C 1
ATOM 4493 O O . TRP A 1 594 ? 8.626 -19.483 -16.276 1.00 71.69 594 TRP A O 1
ATOM 4503 N N . LEU A 1 595 ? 8.335 -19.843 -14.073 1.00 68.19 595 LEU A N 1
ATOM 4504 C CA . LEU A 1 595 ? 7.441 -18.701 -13.832 1.00 68.19 595 LEU A CA 1
ATOM 4505 C C . LEU A 1 595 ? 8.085 -17.385 -14.253 1.00 68.19 595 LEU A C 1
ATOM 4507 O O . LEU A 1 595 ? 7.524 -16.632 -15.043 1.00 68.19 595 LEU A O 1
ATOM 4511 N N . HIS A 1 596 ? 9.315 -17.156 -13.797 1.00 73.12 596 HIS A N 1
ATOM 4512 C CA . HIS A 1 596 ? 10.081 -15.975 -14.160 1.00 73.12 596 HIS A CA 1
ATOM 4513 C C . HIS A 1 596 ? 10.321 -15.899 -15.676 1.00 73.12 596 HIS A C 1
ATOM 4515 O O . HIS A 1 596 ? 10.227 -14.823 -16.267 1.00 73.12 596 HIS A O 1
ATOM 4521 N N . ALA A 1 597 ? 10.637 -17.021 -16.333 1.00 76.44 597 ALA A N 1
ATOM 4522 C CA . ALA A 1 597 ? 10.816 -17.064 -17.783 1.00 76.44 597 ALA A CA 1
ATOM 4523 C C . ALA A 1 597 ? 9.511 -16.753 -18.532 1.00 76.44 597 ALA A C 1
ATOM 4525 O O . ALA A 1 597 ? 9.541 -15.981 -19.489 1.00 76.44 597 ALA A O 1
ATOM 4526 N N . HIS A 1 598 ? 8.384 -17.298 -18.075 1.00 76.12 598 HIS A N 1
ATOM 4527 C CA . HIS A 1 598 ? 7.067 -17.030 -18.642 1.00 76.12 598 HIS A CA 1
ATOM 4528 C C . HIS A 1 598 ? 6.663 -15.559 -18.470 1.00 76.12 598 HIS A C 1
ATOM 4530 O O . HIS A 1 598 ? 6.292 -14.910 -19.444 1.00 76.12 598 HIS A O 1
ATOM 4536 N N . GLU A 1 599 ? 6.820 -14.997 -17.267 1.00 71.81 599 GLU A N 1
ATOM 4537 C CA . GLU A 1 599 ? 6.584 -13.574 -16.981 1.00 71.81 599 GLU A CA 1
ATOM 4538 C C . GLU A 1 599 ? 7.407 -12.670 -17.887 1.00 71.81 599 GLU A C 1
ATOM 4540 O O . GLU A 1 599 ? 6.883 -11.746 -18.507 1.00 71.81 599 GLU A O 1
ATOM 4545 N N . THR A 1 600 ? 8.690 -12.995 -18.008 1.00 78.69 600 THR A N 1
ATOM 4546 C CA . THR A 1 600 ? 9.618 -12.291 -18.882 1.00 78.69 600 THR A CA 1
ATOM 4547 C C . THR A 1 600 ? 9.158 -12.345 -20.340 1.00 78.69 600 THR A C 1
ATOM 4549 O O . THR A 1 600 ? 9.226 -11.342 -21.034 1.00 78.69 600 THR A O 1
ATOM 4552 N N . GLN A 1 601 ? 8.685 -13.491 -20.830 1.00 79.62 601 GLN A N 1
ATOM 4553 C CA . GLN A 1 601 ? 8.241 -13.630 -22.220 1.00 79.62 601 GLN A CA 1
ATOM 4554 C C . GLN A 1 601 ? 6.913 -12.921 -22.502 1.00 79.62 601 GLN A C 1
ATOM 4556 O O . GLN A 1 601 ? 6.766 -12.327 -23.565 1.00 79.62 601 GLN A O 1
ATOM 4561 N N . ALA A 1 602 ? 5.956 -12.996 -21.577 1.00 76.19 602 ALA A N 1
ATOM 4562 C CA . ALA A 1 602 ? 4.616 -12.450 -21.774 1.00 76.19 602 ALA A CA 1
ATOM 4563 C C . ALA A 1 602 ? 4.563 -10.927 -21.590 1.00 76.19 602 ALA A C 1
ATOM 4565 O O . ALA A 1 602 ? 3.838 -10.244 -22.309 1.00 76.19 602 ALA A O 1
ATOM 4566 N N . HIS A 1 603 ? 5.326 -10.404 -20.626 1.00 81.25 603 HIS A N 1
ATOM 4567 C CA . HIS A 1 603 ? 5.208 -9.016 -20.162 1.00 81.25 603 HIS A CA 1
ATOM 4568 C C . HIS A 1 603 ? 6.507 -8.219 -20.250 1.00 81.25 603 HIS A C 1
ATOM 4570 O O . HIS A 1 603 ? 6.512 -7.028 -19.926 1.00 81.25 603 HIS A O 1
ATOM 4576 N N . GLY A 1 604 ? 7.603 -8.865 -20.648 1.00 84.25 604 GLY A N 1
ATOM 4577 C CA . GLY A 1 604 ? 8.889 -8.211 -20.814 1.00 84.25 604 GLY A CA 1
ATOM 4578 C C . GLY A 1 604 ? 8.883 -7.253 -21.994 1.00 84.25 604 GLY A C 1
ATOM 4579 O O . GLY A 1 604 ? 8.409 -7.577 -23.084 1.00 84.25 604 GLY A O 1
ATOM 4580 N N . LEU A 1 605 ? 9.443 -6.069 -21.777 1.00 87.12 605 LEU A N 1
ATOM 4581 C CA . LEU A 1 605 ? 9.708 -5.110 -22.839 1.00 87.12 605 LEU A CA 1
ATOM 4582 C C . LEU A 1 605 ? 11.167 -5.250 -23.275 1.00 87.12 605 LEU A C 1
ATOM 4584 O O . LEU A 1 605 ? 12.085 -5.089 -22.470 1.00 87.12 605 LEU A O 1
ATOM 4588 N N . PHE A 1 606 ? 11.379 -5.567 -24.552 1.00 89.88 606 PHE A N 1
ATOM 4589 C CA . PHE A 1 606 ? 12.706 -5.910 -25.080 1.00 89.88 606 PHE A CA 1
ATOM 4590 C C . PHE A 1 606 ? 13.232 -4.938 -26.125 1.00 89.88 606 PHE A C 1
ATOM 4592 O O . PHE A 1 606 ? 14.421 -4.977 -26.439 1.00 89.88 606 PHE A O 1
ATOM 4599 N N . THR A 1 607 ? 12.355 -4.118 -26.701 1.00 92.75 607 THR A N 1
ATOM 4600 C CA . THR A 1 607 ? 12.699 -3.246 -27.823 1.00 92.75 607 THR A CA 1
ATOM 4601 C C . THR A 1 607 ? 12.236 -1.818 -27.585 1.00 92.75 607 THR A C 1
ATOM 4603 O O . THR A 1 607 ? 11.277 -1.573 -26.844 1.00 92.75 607 THR A O 1
ATOM 4606 N N . GLN A 1 608 ? 12.870 -0.867 -28.275 1.00 94.88 608 GLN A N 1
ATOM 4607 C CA . GLN A 1 608 ? 12.437 0.526 -28.263 1.00 94.88 608 GLN A CA 1
ATOM 4608 C C . GLN A 1 608 ? 11.003 0.655 -28.790 1.00 94.88 608 GLN A C 1
ATOM 4610 O O . GLN A 1 608 ? 10.218 1.433 -28.258 1.00 94.88 608 GLN A O 1
ATOM 4615 N N . ARG A 1 609 ? 10.626 -0.148 -29.793 1.00 95.62 609 ARG A N 1
ATOM 4616 C CA . ARG A 1 609 ? 9.269 -0.159 -30.356 1.00 95.62 609 ARG A CA 1
ATOM 4617 C C . ARG A 1 609 ? 8.221 -0.596 -29.332 1.00 95.62 609 ARG A C 1
ATOM 4619 O O . ARG A 1 609 ? 7.171 0.046 -29.233 1.00 95.62 609 ARG A O 1
ATOM 4626 N N . ASP A 1 610 ? 8.493 -1.667 -28.585 1.00 93.00 610 ASP A N 1
ATOM 4627 C CA . ASP A 1 610 ? 7.590 -2.148 -27.533 1.00 93.00 610 ASP A CA 1
ATOM 4628 C C . ASP A 1 610 ? 7.425 -1.079 -26.454 1.00 93.00 610 ASP A C 1
ATOM 4630 O O . ASP A 1 610 ? 6.300 -0.748 -26.066 1.00 93.00 610 ASP A O 1
ATOM 4634 N N . TRP A 1 611 ? 8.545 -0.474 -26.043 1.00 96.12 611 TRP A N 1
ATOM 4635 C CA . TRP A 1 611 ? 8.550 0.627 -25.092 1.00 96.12 611 TRP A CA 1
ATOM 4636 C C . TRP A 1 611 ? 7.754 1.829 -25.583 1.00 96.12 611 TRP A C 1
ATOM 4638 O O . TRP A 1 611 ? 6.916 2.317 -24.838 1.00 96.12 611 TRP A O 1
ATOM 4648 N N . THR A 1 612 ? 7.934 2.299 -26.818 1.00 96.62 612 THR A N 1
ATOM 4649 C CA . THR A 1 612 ? 7.179 3.444 -27.352 1.00 96.62 612 THR A CA 1
ATOM 4650 C C . THR A 1 612 ? 5.672 3.177 -27.336 1.00 96.62 612 THR A C 1
ATOM 4652 O O . THR A 1 612 ? 4.895 4.030 -26.902 1.00 96.62 612 THR A O 1
ATOM 4655 N N . ARG A 1 613 ? 5.231 1.976 -27.739 1.00 95.75 613 ARG A N 1
ATOM 4656 C CA . ARG A 1 613 ? 3.803 1.609 -27.714 1.00 95.75 613 ARG A CA 1
ATOM 4657 C C . ARG A 1 613 ? 3.251 1.530 -26.290 1.00 95.75 613 ARG A C 1
ATOM 4659 O O . ARG A 1 613 ? 2.093 1.879 -26.053 1.00 95.75 613 ARG A O 1
ATOM 4666 N N . PHE A 1 614 ? 4.037 1.008 -25.354 1.00 95.12 614 PHE A N 1
ATOM 4667 C CA . PHE A 1 614 ? 3.653 0.922 -23.951 1.00 95.12 614 PHE A CA 1
ATOM 4668 C C . PHE A 1 614 ? 3.628 2.305 -23.289 1.00 95.12 614 PHE A C 1
ATOM 4670 O O . PHE A 1 614 ? 2.581 2.714 -22.799 1.00 95.12 614 PHE A O 1
ATOM 4677 N N . SER A 1 615 ? 4.729 3.051 -23.362 1.00 96.94 615 SER A N 1
ATOM 4678 C CA . SER A 1 615 ? 4.898 4.372 -22.746 1.00 96.94 615 SER A CA 1
ATOM 4679 C C . SER A 1 615 ? 3.903 5.406 -23.262 1.00 96.94 615 SER A C 1
ATOM 4681 O O . SER A 1 615 ? 3.422 6.197 -22.467 1.00 96.94 615 SER A O 1
ATOM 4683 N N . THR A 1 616 ? 3.496 5.355 -24.536 1.00 97.12 616 THR A N 1
ATOM 4684 C CA . THR A 1 616 ? 2.431 6.236 -25.059 1.00 97.12 616 THR A CA 1
ATOM 4685 C C . THR A 1 616 ? 1.095 5.994 -24.349 1.00 97.12 616 THR A C 1
ATOM 4687 O O . THR A 1 616 ? 0.433 6.933 -23.909 1.00 97.12 616 THR A O 1
ATOM 4690 N N . ARG A 1 617 ? 0.692 4.724 -24.202 1.00 95.75 617 ARG A N 1
ATOM 4691 C CA . ARG A 1 617 ? -0.547 4.362 -23.491 1.00 95.75 617 ARG A CA 1
ATOM 4692 C C . ARG A 1 617 ? -0.436 4.675 -22.003 1.00 95.75 617 ARG A C 1
ATOM 4694 O O . ARG A 1 617 ? -1.381 5.191 -21.415 1.00 95.75 617 ARG A O 1
ATOM 4701 N N . TRP A 1 618 ? 0.724 4.390 -21.415 1.00 95.81 618 TRP A N 1
ATOM 4702 C CA . TRP A 1 618 ? 0.980 4.651 -20.007 1.00 95.81 618 TRP A CA 1
ATOM 4703 C C . TRP A 1 618 ? 0.939 6.149 -19.701 1.00 95.81 618 TRP A C 1
ATOM 4705 O O . TRP A 1 618 ? 0.210 6.539 -18.801 1.00 95.81 618 TRP A O 1
ATOM 4715 N N . ALA A 1 619 ? 1.594 6.993 -20.503 1.00 97.19 619 ALA A N 1
ATOM 4716 C CA . ALA A 1 619 ? 1.550 8.449 -20.372 1.00 97.19 619 ALA A CA 1
ATOM 4717 C C . ALA A 1 619 ? 0.115 8.995 -20.428 1.00 97.19 619 ALA A C 1
ATOM 4719 O O . ALA A 1 619 ? -0.251 9.836 -19.614 1.00 97.19 619 ALA A O 1
ATOM 4720 N N . SER A 1 620 ? -0.731 8.473 -21.325 1.00 96.44 620 SER A N 1
ATOM 4721 C CA . SER A 1 620 ? -2.153 8.848 -21.379 1.00 96.44 620 SER A CA 1
ATOM 4722 C C . SER A 1 620 ? -2.914 8.459 -20.106 1.00 96.44 620 SER A C 1
ATOM 4724 O O . SER A 1 620 ? -3.741 9.230 -19.618 1.00 96.44 620 SER A O 1
ATOM 4726 N N . SER A 1 621 ? -2.645 7.269 -19.563 1.00 94.69 621 SER A N 1
ATOM 4727 C CA . SER A 1 621 ? -3.237 6.823 -18.299 1.00 94.69 621 SER A CA 1
ATOM 4728 C C . SER A 1 621 ? -2.759 7.687 -17.131 1.00 94.69 621 SER A C 1
ATOM 4730 O O . SER A 1 621 ? -3.576 8.118 -16.327 1.00 94.69 621 SER A O 1
ATOM 4732 N N . LEU A 1 622 ? -1.459 7.984 -17.062 1.00 96.56 622 LEU A N 1
ATOM 4733 C CA . LEU A 1 622 ? -0.860 8.829 -16.029 1.00 96.56 622 LEU A CA 1
ATOM 4734 C C . LEU A 1 622 ? -1.431 10.244 -16.069 1.00 96.56 622 LEU A C 1
ATOM 4736 O O . LEU A 1 622 ? -1.810 10.766 -15.031 1.00 96.56 622 LEU A O 1
ATOM 4740 N N . ALA A 1 623 ? -1.573 10.840 -17.255 1.00 96.88 623 ALA A N 1
ATOM 4741 C CA . ALA A 1 623 ? -2.189 12.156 -17.402 1.00 96.88 623 ALA A CA 1
ATOM 4742 C C . ALA A 1 623 ? -3.624 12.184 -16.851 1.00 96.88 623 ALA A C 1
ATOM 4744 O O . ALA A 1 623 ? -4.024 13.158 -16.220 1.00 96.88 623 ALA A O 1
ATOM 4745 N N . THR A 1 624 ? -4.379 11.097 -17.038 1.00 95.12 624 THR A N 1
ATOM 4746 C CA . THR A 1 624 ? -5.734 10.958 -16.482 1.00 95.12 624 THR A CA 1
ATOM 4747 C C . THR A 1 624 ? -5.703 10.864 -14.954 1.00 95.12 624 THR A C 1
ATOM 4749 O O . THR A 1 624 ? -6.468 11.554 -14.286 1.00 95.12 624 THR A O 1
ATOM 4752 N N . GLU A 1 625 ? -4.799 10.054 -14.393 1.00 96.38 625 GLU A N 1
ATOM 4753 C CA . GLU A 1 625 ? -4.609 9.929 -12.939 1.00 96.38 625 GLU A CA 1
ATOM 4754 C C . GLU A 1 625 ? -4.218 11.269 -12.300 1.00 96.38 625 GLU A C 1
ATOM 4756 O O . GLU A 1 625 ? -4.816 11.686 -11.310 1.00 96.38 625 GLU A O 1
ATOM 4761 N N . VAL A 1 626 ? -3.262 11.986 -12.898 1.00 96.06 626 VAL A N 1
ATOM 4762 C CA . VAL A 1 626 ? -2.798 13.290 -12.404 1.00 96.06 626 VAL A CA 1
ATOM 4763 C C . VAL A 1 626 ? -3.900 14.344 -12.494 1.00 96.06 626 VAL A C 1
ATOM 4765 O O . VAL A 1 626 ? -4.143 15.037 -11.510 1.00 96.06 626 VAL A O 1
ATOM 4768 N N . ALA A 1 627 ? -4.627 14.420 -13.612 1.00 95.62 627 ALA A N 1
ATOM 4769 C CA . ALA A 1 627 ? -5.729 15.371 -13.770 1.00 95.62 627 ALA A CA 1
ATOM 4770 C C . ALA A 1 627 ? -6.839 15.157 -12.725 1.00 95.62 627 ALA A C 1
ATOM 4772 O O . ALA A 1 627 ? -7.388 16.117 -12.184 1.00 95.62 627 ALA A O 1
ATOM 4773 N N . LEU A 1 628 ? -7.154 13.899 -12.398 1.00 92.50 628 LEU A N 1
ATOM 4774 C CA . LEU A 1 628 ? -8.089 13.590 -11.315 1.00 92.50 628 LEU A CA 1
ATOM 4775 C C . LEU A 1 628 ? -7.512 13.970 -9.943 1.00 92.50 628 LEU A C 1
ATOM 4777 O O . LEU A 1 628 ? -8.252 14.438 -9.077 1.00 92.50 628 LEU A O 1
ATOM 4781 N N . ALA A 1 629 ? -6.203 13.800 -9.740 1.00 91.88 629 ALA A N 1
ATOM 4782 C CA . ALA A 1 629 ? -5.544 14.074 -8.468 1.00 91.88 629 ALA A CA 1
ATOM 4783 C C . ALA A 1 629 ? -5.443 15.575 -8.150 1.00 91.88 629 ALA A C 1
ATOM 4785 O O . ALA A 1 629 ? -5.408 15.944 -6.976 1.00 91.88 629 ALA A O 1
ATOM 4786 N N . GLU A 1 630 ? -5.438 16.442 -9.164 1.00 92.75 630 GLU A N 1
ATOM 4787 C CA . GLU A 1 630 ? -5.410 17.902 -9.005 1.00 92.75 630 GLU A CA 1
ATOM 4788 C C . GLU A 1 630 ? -6.679 18.473 -8.351 1.00 92.75 630 GLU A C 1
ATOM 4790 O O . GLU A 1 630 ? -6.633 19.562 -7.773 1.00 92.75 630 GLU A O 1
ATOM 4795 N N . SER A 1 631 ? -7.797 17.738 -8.396 1.00 88.06 631 SER A N 1
ATOM 4796 C CA . SER A 1 631 ? -9.101 18.159 -7.864 1.00 88.06 631 SER A CA 1
ATOM 4797 C C . SER A 1 631 ? -9.612 17.218 -6.761 1.00 88.06 631 SER A C 1
ATOM 4799 O O . SER A 1 631 ? -10.608 16.517 -6.962 1.00 88.06 631 SER A O 1
ATOM 4801 N N . PRO A 1 632 ? -8.960 17.169 -5.581 1.00 81.38 632 PRO A N 1
ATOM 4802 C CA . PRO A 1 632 ? -9.411 16.326 -4.480 1.00 81.38 632 PRO A CA 1
ATOM 4803 C C . PRO A 1 632 ? -10.831 16.721 -4.014 1.00 81.38 632 PRO A C 1
ATOM 4805 O O . PRO A 1 632 ? -11.122 17.907 -3.856 1.00 81.38 632 PRO A O 1
ATOM 4808 N N . PRO A 1 633 ? -11.727 15.748 -3.764 1.00 68.81 633 PRO A N 1
ATOM 4809 C CA . PRO A 1 633 ? -13.146 15.981 -3.476 1.00 68.81 633 PRO A CA 1
ATOM 4810 C C . PRO A 1 633 ? -13.428 16.508 -2.061 1.00 68.81 633 PRO A C 1
ATOM 4812 O O . PRO A 1 633 ? -14.536 16.965 -1.791 1.00 68.81 633 PRO A O 1
ATOM 4815 N N . THR A 1 634 ? -12.460 16.440 -1.146 1.00 66.00 634 THR A N 1
ATOM 4816 C CA . THR A 1 634 ? -12.595 16.860 0.258 1.00 66.00 634 THR A CA 1
ATOM 4817 C C . THR A 1 634 ? -11.683 18.042 0.580 1.00 66.00 634 THR A C 1
ATOM 4819 O O . THR A 1 634 ? -10.758 18.345 -0.173 1.00 66.00 634 THR A O 1
ATOM 4822 N N . HIS A 1 635 ? -11.915 18.701 1.724 1.00 65.31 635 HIS A N 1
ATOM 4823 C CA . HIS A 1 635 ? -11.042 19.757 2.246 1.00 65.31 635 HIS A CA 1
ATOM 4824 C C . HIS A 1 635 ? -9.584 19.283 2.272 1.00 65.31 635 HIS A C 1
ATOM 4826 O O . HIS A 1 635 ? -9.193 18.493 3.131 1.00 65.31 635 HIS A O 1
ATOM 4832 N N . SER A 1 636 ? -8.794 19.739 1.301 1.00 61.34 636 SER A N 1
ATOM 4833 C CA . SER A 1 636 ? -7.385 19.381 1.205 1.00 61.34 636 SER A CA 1
ATOM 4834 C C . SER A 1 636 ? -6.632 19.861 2.446 1.00 61.34 636 SER A C 1
ATOM 4836 O O . SER A 1 636 ? -7.005 20.886 3.030 1.00 61.34 636 SER A O 1
ATOM 4838 N N . PRO A 1 637 ? -5.534 19.188 2.826 1.00 67.25 637 PRO A N 1
ATOM 4839 C CA . PRO A 1 637 ? -4.566 19.744 3.752 1.00 67.25 637 PRO A CA 1
ATOM 4840 C C . PRO A 1 637 ? -4.222 21.173 3.330 1.00 67.25 637 PRO A C 1
ATOM 4842 O O . PRO A 1 637 ? -3.747 21.413 2.221 1.00 67.25 637 PRO A O 1
ATOM 4845 N N . THR A 1 638 ? -4.454 22.136 4.217 1.00 80.44 638 THR A N 1
ATOM 4846 C CA . THR A 1 638 ? -3.995 23.517 4.008 1.00 80.44 638 THR A CA 1
ATOM 4847 C C . THR A 1 638 ? -2.480 23.632 4.187 1.00 80.44 638 THR A C 1
ATOM 4849 O O . THR A 1 638 ? -1.863 24.578 3.698 1.00 80.44 638 THR A O 1
ATOM 4852 N N . VAL A 1 639 ? -1.872 22.658 4.873 1.00 88.56 639 VAL A N 1
ATOM 4853 C CA . VAL A 1 639 ? -0.438 22.595 5.155 1.00 88.56 639 VAL A CA 1
ATOM 4854 C C . VAL A 1 639 ? 0.280 21.864 4.026 1.00 88.56 639 VAL A C 1
ATOM 4856 O O . VAL A 1 639 ? 0.000 20.691 3.765 1.00 88.56 639 VAL A O 1
ATOM 4859 N N . ARG A 1 640 ? 1.236 22.549 3.388 1.00 91.81 640 ARG A N 1
ATOM 4860 C CA . ARG A 1 640 ? 2.078 21.939 2.355 1.00 91.81 640 ARG A CA 1
ATOM 4861 C C . ARG A 1 640 ? 3.010 20.901 2.965 1.00 91.81 640 ARG A C 1
ATOM 4863 O O . ARG A 1 640 ? 3.482 21.089 4.087 1.00 91.81 640 ARG A O 1
ATOM 4870 N N . LEU A 1 641 ? 3.356 19.866 2.205 1.00 92.44 641 LEU A N 1
ATOM 4871 C CA . LEU A 1 641 ? 4.233 18.786 2.675 1.00 92.44 641 LEU A CA 1
ATOM 4872 C C . LEU A 1 641 ? 5.569 19.321 3.211 1.00 92.44 641 LEU A C 1
ATOM 4874 O O . LEU A 1 641 ? 6.006 18.951 4.301 1.00 92.44 641 LEU A O 1
ATOM 4878 N N . ARG A 1 642 ? 6.169 20.279 2.498 1.00 90.25 642 ARG A N 1
ATOM 4879 C CA . ARG A 1 642 ? 7.438 20.920 2.884 1.00 90.25 642 ARG A CA 1
ATOM 4880 C C . ARG A 1 642 ? 7.368 21.709 4.194 1.00 90.25 642 ARG A C 1
ATOM 4882 O O . ARG A 1 642 ? 8.396 21.911 4.833 1.00 90.25 642 ARG A O 1
ATOM 4889 N N . ASP A 1 643 ? 6.176 22.165 4.577 1.00 91.31 643 ASP A N 1
ATOM 4890 C CA . ASP A 1 643 ? 5.953 22.969 5.782 1.00 91.31 643 ASP A CA 1
ATOM 4891 C C . ASP A 1 643 ? 5.678 22.076 7.010 1.00 91.31 643 ASP A C 1
ATOM 4893 O O . ASP A 1 643 ? 5.716 22.548 8.148 1.00 91.31 643 ASP A O 1
ATOM 4897 N N . LEU A 1 644 ? 5.449 20.770 6.803 1.00 88.88 644 LEU A N 1
ATOM 4898 C CA . LEU A 1 644 ? 5.246 19.803 7.886 1.00 88.88 644 LEU A CA 1
ATOM 4899 C C . LEU A 1 644 ? 6.513 19.518 8.675 1.00 88.88 644 LEU A C 1
ATOM 4901 O O . LEU A 1 644 ? 6.417 19.080 9.818 1.00 88.88 644 LEU A O 1
ATOM 4905 N N . PHE A 1 645 ? 7.681 19.769 8.094 1.00 87.56 645 PHE A N 1
ATOM 4906 C CA . PHE A 1 645 ? 8.967 19.481 8.706 1.00 87.56 645 PHE A CA 1
ATOM 4907 C C . PHE A 1 645 ? 9.669 20.775 9.094 1.00 87.56 645 PHE A C 1
ATOM 4909 O O . PHE A 1 645 ? 9.660 21.765 8.363 1.00 87.56 645 PHE A O 1
ATOM 4916 N N . GLY A 1 646 ? 10.298 20.781 10.271 1.00 77.88 646 GLY A N 1
ATOM 4917 C CA . GLY A 1 646 ? 11.158 21.899 10.647 1.00 77.88 646 GLY A CA 1
ATOM 4918 C C . GLY A 1 646 ? 12.305 22.041 9.644 1.00 77.88 646 GLY A C 1
ATOM 4919 O O . GLY A 1 646 ? 12.833 21.034 9.172 1.00 77.88 646 GLY A O 1
ATOM 4920 N N . LYS A 1 647 ? 12.731 23.278 9.343 1.00 76.44 647 LYS A N 1
ATOM 4921 C CA . LYS A 1 647 ? 13.976 23.502 8.593 1.00 76.44 647 LYS A CA 1
ATOM 4922 C C . LYS A 1 647 ? 15.085 22.739 9.315 1.00 76.44 647 LYS A C 1
ATOM 4924 O O . LYS A 1 647 ? 15.410 23.081 10.454 1.00 76.44 647 LYS A O 1
ATOM 4929 N N . ALA A 1 648 ? 15.620 21.693 8.684 1.00 60.44 648 ALA A N 1
ATOM 4930 C CA . ALA A 1 648 ? 16.770 20.984 9.220 1.00 60.44 648 ALA A CA 1
ATOM 4931 C C . ALA A 1 648 ? 17.853 22.034 9.490 1.00 60.44 648 ALA A C 1
ATOM 4933 O O . ALA A 1 648 ? 18.198 22.804 8.588 1.00 60.44 648 ALA A O 1
ATOM 4934 N N . LYS A 1 649 ? 18.319 22.134 10.743 1.00 56.09 649 LYS A N 1
ATOM 4935 C CA . LYS A 1 649 ? 19.508 22.935 11.046 1.00 56.09 649 LYS A CA 1
ATOM 4936 C C . LYS A 1 649 ? 20.630 22.316 10.213 1.00 56.09 649 LYS A C 1
ATOM 4938 O O . LYS A 1 649 ? 20.978 21.165 10.464 1.00 56.09 649 LYS A O 1
ATOM 4943 N N . ARG A 1 650 ? 21.042 23.030 9.163 1.00 44.28 650 ARG A N 1
ATOM 4944 C CA . ARG A 1 650 ? 22.174 22.649 8.318 1.00 44.28 650 ARG A CA 1
ATOM 4945 C C . ARG A 1 650 ? 23.447 22.610 9.140 1.00 44.28 650 ARG A C 1
ATOM 4947 O O . ARG A 1 650 ? 23.562 23.467 10.047 1.00 44.28 650 ARG A O 1
#